Protein AF-0000000068162345 (afdb_homodimer)

Foldseek 3Di:
DCPCPDDPDPPDPDDPPDDPDDDPDDDDDDPDPPPPPPPPPPVPPPPPPPDPDVQQAFFPQVVVVQFPDWQLNLADPPDDQDAAEQQAQPVVVLLVCLVSVHQKHWYAHPVVRDTQFIDGNLLSLLVVCVVQHCVLLLDLDFQVVSCVVVVVNRNDGNNNSSVPCVSVLTDQAEDETPGGNVVVLVCCQPPLSYAWYFYAYPSRHTSHIGGLLSVLVVCLVCVVSRGRLQQAFQLPQPPWQDDFAEDEQQQAQLVVSVVCVVVVHQKHFYAYPVQATDAMDGSSLQSLCRDPSSRRSSSRGGNNSSLVVSLVSDPPLPADNHAAEDERNDGLNVQSCVCNVGVHFKHFYADPRRHGRTMDGSSSSSVSSPDD/DDPCVPPPDDPPPDDPPDDPDDDDDDDDDPPDPPPPPPPPPPVPPPPPPPDPDVQQAFFPQVVVVQFPDWQLNLADPPDDQDAAEQQAQPVVVLVVCLVSVHQKHWYAHPVVRDTQFIDGNLLSLLVVCVVQHCVLLLDLDFPVVSCVVPVVSRNDGNNNSSVDCRSVLTDQAEDETPGGNVVVLVCCQPPLSYAKYFYAYPSRHTSHIGGLLSVLVVCLVCVVSRGRLQQAFQLPQPPWQDDFAEDEQQQFQLVVSVVCVVVVHQKHFYAYPVQATDAMDGSSLQNLQNPVSSRRSSSGGGNNSSLVVSLVRDPPQPADNHAAEDERNDGLNVQSCVCNVGVHFKHFYADPRRHGRTMDGSSSSSVSSPDD

pLDDT: mean 76.28, std 24.81, range [17.0, 98.06]

Structure (mmCIF, N/CA/C/O backbone):
data_AF-0000000068162345-model_v1
#
loop_
_entity.id
_entity.type
_entity.pdbx_description
1 polymer 'CBS domain containing protein'
#
loop_
_atom_site.group_PDB
_atom_site.id
_atom_site.type_symbol
_atom_site.label_atom_id
_atom_site.label_alt_id
_atom_site.label_comp_id
_atom_site.label_asym_id
_atom_site.label_entity_id
_atom_site.label_seq_id
_atom_site.pdbx_PDB_ins_code
_atom_site.Cartn_x
_atom_site.Cartn_y
_atom_site.Cartn_z
_atom_site.occupancy
_atom_site.B_iso_or_equiv
_atom_site.auth_seq_id
_atom_site.auth_comp_id
_atom_site.auth_asym_id
_atom_site.auth_atom_id
_atom_site.pdbx_PDB_model_num
ATOM 1 N N . MET A 1 1 ? -75.312 44.031 21 1 22.56 1 MET A N 1
ATOM 2 C CA . MET A 1 1 ? -74.188 44.375 20.109 1 22.56 1 MET A CA 1
ATOM 3 C C . MET A 1 1 ? -73.375 43.125 19.75 1 22.56 1 MET A C 1
ATOM 5 O O . MET A 1 1 ? -73.125 42.281 20.594 1 22.56 1 MET A O 1
ATOM 9 N N . SER A 1 2 ? -73.125 42.844 18.297 1 24.16 2 SER A N 1
ATOM 10 C CA . SER A 1 2 ? -73.062 41.812 17.25 1 24.16 2 SER A CA 1
ATOM 11 C C . SER A 1 2 ? -71.688 41.188 17.156 1 24.16 2 SER A C 1
ATOM 13 O O . SER A 1 2 ? -70.75 41.812 16.656 1 24.16 2 SER A O 1
ATOM 15 N N . HIS A 1 3 ? -71.188 40.562 18.172 1 25.38 3 HIS A N 1
ATOM 16 C CA . HIS A 1 3 ? -69.812 40.219 18.453 1 25.38 3 HIS A CA 1
ATOM 17 C C . HIS A 1 3 ? -69.312 39.219 17.422 1 25.38 3 HIS A C 1
ATOM 19 O O . HIS A 1 3 ? -69.875 38.125 17.266 1 25.38 3 HIS A O 1
ATOM 25 N N . ALA A 1 4 ? -68.625 39.75 16.375 1 23.67 4 ALA A N 1
ATOM 26 C CA . ALA A 1 4 ? -68.188 39.438 15.031 1 23.67 4 ALA A CA 1
ATOM 27 C C . ALA A 1 4 ? -67.062 38.344 15.055 1 23.67 4 ALA A C 1
ATOM 29 O O . ALA A 1 4 ? -65.938 38.625 15.422 1 23.67 4 ALA A O 1
ATOM 30 N N . GLY A 1 5 ? -67.312 37.125 15.5 1 22.22 5 GLY A N 1
ATOM 31 C CA . GLY A 1 5 ? -66.438 36 15.766 1 22.22 5 GLY A CA 1
ATOM 32 C C . GLY A 1 5 ? -65.688 35.5 14.539 1 22.22 5 GLY A C 1
ATOM 33 O O . GLY A 1 5 ? -66.312 34.906 13.648 1 22.22 5 GLY A O 1
ATOM 34 N N . GLN A 1 6 ? -64.812 36.375 13.977 1 19.84 6 GLN A N 1
ATOM 35 C CA . GLN A 1 6 ? -64.188 36.281 12.641 1 19.84 6 GLN A CA 1
ATOM 36 C C . GLN A 1 6 ? -63.406 35 12.484 1 19.84 6 GLN A C 1
ATOM 38 O O . GLN A 1 6 ? -62.469 34.719 13.266 1 19.84 6 GLN A O 1
ATOM 43 N N . LYS A 1 7 ? -63.938 33.906 11.789 1 23.27 7 LYS A N 1
ATOM 44 C CA . LYS A 1 7 ? -63.625 32.594 11.297 1 23.27 7 LYS A CA 1
ATOM 45 C C . LYS A 1 7 ? -62.344 32.562 10.477 1 23.27 7 LYS A C 1
ATOM 47 O O . LYS A 1 7 ? -62.281 33.188 9.406 1 23.27 7 LYS A O 1
ATOM 52 N N . ARG A 1 8 ? -61.062 32.562 11.023 1 17.66 8 ARG A N 1
ATOM 53 C CA . ARG A 1 8 ? -59.75 32.688 10.383 1 17.66 8 ARG A CA 1
ATOM 54 C C . ARG A 1 8 ? -59.531 31.531 9.398 1 17.66 8 ARG A C 1
ATOM 56 O O . ARG A 1 8 ? -59.5 30.359 9.789 1 17.66 8 ARG A O 1
ATOM 63 N N . LYS A 1 9 ? -59.969 31.656 8.102 1 21.16 9 LYS A N 1
ATOM 64 C CA . LYS A 1 9 ? -59.969 30.828 6.898 1 21.16 9 LYS A CA 1
ATOM 65 C C . LYS A 1 9 ? -58.594 30.297 6.578 1 21.16 9 LYS A C 1
ATOM 67 O O . LYS A 1 9 ? -57.594 31.047 6.641 1 21.16 9 LYS A O 1
ATOM 72 N N . ASN A 1 10 ? -58.344 28.984 6.645 1 19.94 10 ASN A N 1
ATOM 73 C CA . ASN A 1 10 ? -57.312 27.984 6.398 1 19.94 10 ASN A CA 1
ATOM 74 C C . ASN A 1 10 ? -56.75 28.109 4.984 1 19.94 10 ASN A C 1
ATOM 76 O O . ASN A 1 10 ? -57.469 27.891 4.004 1 19.94 10 ASN A O 1
ATOM 80 N N . ALA A 1 11 ? -55.906 29.141 4.613 1 20.86 11 ALA A N 1
ATOM 81 C CA . ALA A 1 11 ? -55.406 29.516 3.293 1 20.86 11 ALA A CA 1
ATOM 82 C C . ALA A 1 11 ? -54.75 28.344 2.588 1 20.86 11 ALA A C 1
ATOM 84 O O . ALA A 1 11 ? -53.906 27.656 3.168 1 20.86 11 ALA A O 1
ATOM 85 N N . GLU A 1 12 ? -55.375 27.734 1.539 1 21.22 12 GLU A N 1
ATOM 86 C CA . GLU A 1 12 ? -55.219 26.641 0.593 1 21.22 12 GLU A CA 1
ATOM 87 C C . GLU A 1 12 ? -53.938 26.766 -0.203 1 21.22 12 GLU A C 1
ATOM 89 O O . GLU A 1 12 ? -53.719 27.766 -0.891 1 21.22 12 GLU A O 1
ATOM 94 N N . PRO A 1 13 ? -52.688 26.375 0.334 1 19.42 13 PRO A N 1
ATOM 95 C CA . PRO A 1 13 ? -51.438 26.672 -0.334 1 19.42 13 PRO A CA 1
ATOM 96 C C . PRO A 1 13 ? -51.406 26.172 -1.777 1 19.42 13 PRO A C 1
ATOM 98 O O . PRO A 1 13 ? -51.594 24.984 -2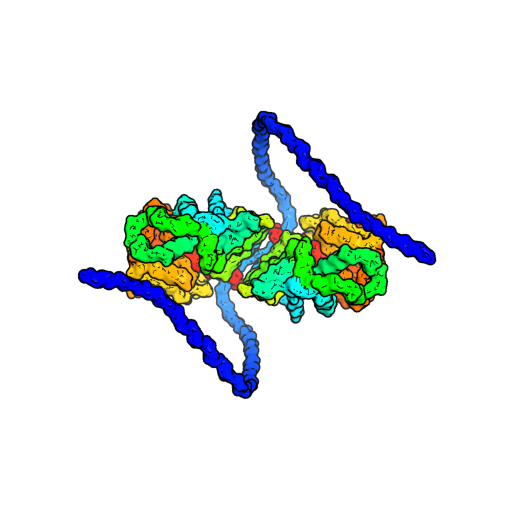.029 1 19.42 13 PRO A O 1
ATOM 101 N N . THR A 1 14 ? -51.906 26.922 -2.797 1 18.53 14 THR A N 1
ATOM 102 C CA . THR A 1 14 ? -52.188 26.797 -4.223 1 18.53 14 THR A CA 1
ATOM 103 C C . THR A 1 14 ? -51 26.188 -4.953 1 18.53 14 THR A C 1
ATOM 105 O O . THR A 1 14 ? -51.125 25.156 -5.598 1 18.53 14 THR A O 1
ATOM 108 N N . GLU A 1 15 ? -50.344 26.938 -5.945 1 18.84 15 GLU A N 1
ATOM 109 C CA . GLU A 1 15 ? -50.219 26.844 -7.398 1 18.84 15 GLU A CA 1
ATOM 110 C C . GLU A 1 15 ? -48.875 26.266 -7.824 1 18.84 15 GLU A C 1
ATOM 112 O O . GLU A 1 15 ? -48.562 26.234 -9.016 1 18.84 15 GLU A O 1
ATOM 117 N N . VAL A 1 16 ? -48 25.703 -7.012 1 17.48 16 VAL A N 1
ATOM 118 C CA . VAL A 1 16 ? -46.625 25.766 -7.445 1 17.48 16 VAL A CA 1
ATOM 119 C C . VAL A 1 16 ? -46.406 24.859 -8.664 1 17.48 16 VAL A C 1
ATOM 121 O O . VAL A 1 16 ? -46.125 23.672 -8.516 1 17.48 16 VAL A O 1
ATOM 124 N N . LYS A 1 17 ? -47.469 24.531 -9.492 1 20.08 17 LYS A N 1
ATOM 125 C CA . LYS A 1 17 ? -47.375 23.5 -10.516 1 20.08 17 LYS A CA 1
ATOM 126 C C . LYS A 1 17 ? -46.312 23.859 -11.555 1 20.08 17 LYS A C 1
ATOM 128 O O . LYS A 1 17 ? -46.125 23.156 -12.555 1 20.08 17 LYS A O 1
ATOM 133 N N . LYS A 1 18 ? -45.969 25.172 -11.688 1 18.45 18 LYS A N 1
ATOM 134 C CA . LYS A 1 18 ? -45.844 25.609 -13.078 1 18.45 18 LYS A CA 1
ATOM 135 C C . LYS A 1 18 ? -44.781 24.812 -13.82 1 18.45 18 LYS A C 1
ATOM 137 O O . LYS A 1 18 ? -45 24.375 -14.945 1 18.45 18 LYS A O 1
ATOM 142 N N . ALA A 1 19 ? -43.469 25.203 -13.672 1 18.19 19 ALA A N 1
ATOM 143 C CA . ALA A 1 19 ? -42.625 25.594 -14.812 1 18.19 19 ALA A CA 1
ATOM 144 C C . ALA A 1 19 ? -41.969 24.391 -15.445 1 18.19 19 ALA A C 1
ATOM 146 O O . ALA A 1 19 ? -40.875 24 -15.039 1 18.19 19 ALA A O 1
ATOM 147 N N . VAL A 1 20 ? -42.5 23.219 -15.336 1 19.23 20 VAL A N 1
ATOM 148 C CA . VAL A 1 20 ? -41.656 22.078 -15.664 1 19.23 20 VAL A CA 1
ATOM 149 C C . VAL A 1 20 ? -41.281 22.094 -17.141 1 19.23 20 VAL A C 1
ATOM 151 O O . VAL A 1 20 ? -40.5 21.297 -17.609 1 19.23 20 VAL A O 1
ATOM 154 N N . GLU A 1 21 ? -42.094 22.875 -17.984 1 17.92 21 GLU A N 1
ATOM 155 C CA . GLU A 1 21 ? -42.375 22.312 -19.297 1 17.92 21 GLU A CA 1
ATOM 156 C C . GLU A 1 21 ? -41.125 22.344 -20.188 1 17.92 21 GLU A C 1
ATOM 158 O O . GLU A 1 21 ? -40.938 21.469 -21.031 1 17.92 21 GLU A O 1
ATOM 163 N N . ALA A 1 22 ? -40.469 23.5 -20.281 1 18.28 22 ALA A N 1
ATOM 164 C CA . ALA A 1 22 ? -40.25 23.938 -21.641 1 18.28 22 ALA A CA 1
ATOM 165 C C . ALA A 1 22 ? -39.156 23.109 -22.312 1 18.28 22 ALA A C 1
ATOM 167 O O . ALA A 1 22 ? -39.094 23.031 -23.547 1 18.28 22 ALA A O 1
ATOM 168 N N . GLY A 1 23 ? -38.031 22.734 -21.719 1 17.52 23 GLY A N 1
ATOM 169 C CA . GLY A 1 23 ? -36.812 22.922 -22.484 1 17.52 23 GLY A CA 1
ATOM 170 C C . GLY A 1 23 ? -36.625 21.844 -23.547 1 17.52 23 GLY A C 1
ATOM 171 O O . GLY A 1 23 ? -35.844 20.922 -23.359 1 17.52 23 GLY A O 1
ATOM 172 N N . ALA A 1 24 ? -37.719 21.344 -24.188 1 18.62 24 ALA A N 1
ATOM 173 C CA . ALA A 1 24 ? -37.594 20.156 -25.031 1 18.62 24 ALA A CA 1
ATOM 174 C C . ALA A 1 24 ? -36.656 20.422 -26.219 1 18.62 24 ALA A C 1
ATOM 176 O O . ALA A 1 24 ? -36.25 19.484 -26.906 1 18.62 24 ALA A O 1
ATOM 177 N N . ALA A 1 25 ? -36.656 21.594 -26.781 1 18.44 25 ALA A N 1
ATOM 178 C CA . ALA A 1 25 ? -36.688 21.719 -28.234 1 18.44 25 ALA A CA 1
ATOM 179 C C . ALA A 1 25 ? -35.375 21.234 -28.844 1 18.44 25 ALA A C 1
ATOM 181 O O . ALA A 1 25 ? -35.375 20.703 -29.969 1 18.44 25 ALA A O 1
ATOM 182 N N . ALA A 1 26 ? -34.25 21.875 -28.625 1 18.05 26 ALA A N 1
ATOM 183 C CA . ALA A 1 26 ? -33.375 22.25 -29.75 1 18.05 26 ALA A CA 1
ATOM 184 C C . ALA A 1 26 ? -32.719 21 -30.359 1 18.05 26 ALA A C 1
ATOM 186 O O . ALA A 1 26 ? -31.938 20.312 -29.703 1 18.05 26 ALA A O 1
ATOM 187 N N . LYS A 1 27 ? -33.312 20.422 -31.469 1 19.81 27 LYS A N 1
ATOM 188 C CA . LYS A 1 27 ? -33.156 19.219 -32.312 1 19.81 27 LYS A CA 1
ATOM 189 C C . LYS A 1 27 ? -31.75 19.141 -32.875 1 19.81 27 LYS A C 1
ATOM 191 O O . LYS A 1 27 ? -31.062 18.125 -32.75 1 19.81 27 LYS A O 1
ATOM 196 N N . ASN A 1 28 ? -31.531 19.625 -34.188 1 18.94 28 ASN A N 1
ATOM 197 C CA . ASN A 1 28 ? -31.141 18.859 -35.375 1 18.94 28 ASN A CA 1
ATOM 198 C C . ASN A 1 28 ? -29.656 19.016 -35.656 1 18.94 28 ASN A C 1
ATOM 200 O O . ASN A 1 28 ? -29.094 18.281 -36.469 1 18.94 28 ASN A O 1
ATOM 204 N N . ARG A 1 29 ? -29.078 20.312 -35.719 1 19.73 29 ARG A N 1
ATOM 205 C CA . ARG A 1 29 ? -28.266 20.609 -36.906 1 19.73 29 ARG A CA 1
ATOM 206 C C . ARG A 1 29 ? -27.047 19.703 -36.969 1 19.73 29 ARG A C 1
ATOM 208 O O . ARG A 1 29 ? -26.578 19.188 -35.938 1 19.73 29 ARG A O 1
ATOM 215 N N . LYS A 1 30 ? -26.484 19.562 -38.281 1 21.53 30 LYS A N 1
ATOM 216 C CA . LYS A 1 30 ? -25.562 18.812 -39.125 1 21.53 30 LYS A CA 1
ATOM 217 C C . LYS A 1 30 ? -24.125 18.969 -38.656 1 21.53 30 LYS A C 1
ATOM 219 O O . LYS A 1 30 ? -23.188 18.562 -39.375 1 21.53 30 LYS A O 1
ATOM 224 N N . THR A 1 31 ? -23.766 19.312 -37.375 1 21.64 31 THR A N 1
ATOM 225 C CA . THR A 1 31 ? -22.453 19.953 -37.375 1 21.64 31 THR A CA 1
ATOM 226 C C . THR A 1 31 ? -21.406 19.062 -38.062 1 21.64 31 THR A C 1
ATOM 228 O O . THR A 1 31 ? -21.375 17.859 -37.812 1 21.64 31 THR A O 1
ATOM 231 N N . GLU A 1 32 ? -20.953 19.516 -39.25 1 22.61 32 GLU A N 1
ATOM 232 C CA . GLU A 1 32 ? -19.828 19.141 -40.125 1 22.61 32 GLU A CA 1
ATOM 233 C C . GLU A 1 32 ? -18.609 18.734 -39.312 1 22.61 32 GLU A C 1
ATOM 235 O O . GLU A 1 32 ? -18.234 19.438 -38.344 1 22.61 32 GLU A O 1
ATOM 240 N N . GLY A 1 33 ? -18.375 17.516 -39.281 1 21.73 33 GLY A N 1
ATOM 241 C CA . GLY A 1 33 ? -17.453 16.688 -38.5 1 21.73 33 GLY A CA 1
ATOM 242 C C . GLY A 1 33 ? -16 17.125 -38.656 1 21.73 33 GLY A C 1
ATOM 243 O O . GLY A 1 33 ? -15.336 16.75 -39.625 1 21.73 33 GLY A O 1
ATOM 244 N N . GLU A 1 34 ? -15.82 18.547 -38.594 1 22.59 34 GLU A N 1
ATOM 245 C CA . GLU A 1 34 ? -14.453 18.922 -38.938 1 22.59 34 GLU A CA 1
ATOM 246 C C . GLU A 1 34 ? -13.438 18.016 -38.25 1 22.59 34 GLU A C 1
ATOM 248 O O . GLU A 1 34 ? -13.602 17.641 -37.094 1 22.59 34 GLU A O 1
ATOM 253 N N . GLU A 1 35 ? -12.797 17.359 -39.125 1 22.66 35 GLU A N 1
ATOM 254 C CA . GLU A 1 35 ? -11.727 16.391 -38.906 1 22.66 35 GLU A CA 1
ATOM 255 C C . GLU A 1 35 ? -10.672 16.953 -37.938 1 22.66 35 GLU A C 1
ATOM 257 O O . GLU A 1 35 ? -10.07 18 -38.219 1 22.66 35 GLU A O 1
ATOM 262 N N . GLU A 1 36 ? -11.047 17.125 -36.781 1 22.27 36 GLU A N 1
ATOM 263 C CA . GLU A 1 36 ? -10.016 17.797 -36 1 22.27 36 GLU A CA 1
ATOM 264 C C . GLU A 1 36 ? -8.641 17.188 -36.25 1 22.27 36 GLU A C 1
ATOM 266 O O . GLU A 1 36 ? -8.5 15.961 -36.281 1 22.27 36 GLU A O 1
ATOM 271 N N . PRO A 1 37 ? -7.852 17.953 -36.906 1 22.45 37 PRO A N 1
ATOM 272 C CA . PRO A 1 37 ? -6.508 17.484 -37.25 1 22.45 37 PRO A CA 1
ATOM 273 C C . PRO A 1 37 ? -5.801 16.797 -36.062 1 22.45 37 PRO A C 1
ATOM 275 O O . PRO A 1 37 ? -5.98 17.219 -34.938 1 22.45 37 PRO A O 1
ATOM 278 N N . VAL A 1 38 ? -5.789 15.555 -36.25 1 22.72 38 VAL A N 1
ATOM 279 C CA . VAL A 1 38 ? -5.066 14.695 -35.344 1 22.72 38 VAL A CA 1
ATOM 280 C C . VAL A 1 38 ? -3.67 15.258 -35.094 1 22.72 38 VAL A C 1
ATOM 282 O O . VAL A 1 38 ? -2.857 15.352 -36 1 22.72 38 VAL A O 1
ATOM 285 N N . VAL A 1 39 ? -3.676 16.406 -34.406 1 19.62 39 VAL A N 1
ATOM 286 C CA . VAL A 1 39 ? -2.344 16.938 -34.125 1 19.62 39 VAL A CA 1
ATOM 287 C C . VAL A 1 39 ? -1.446 15.828 -33.594 1 19.62 39 VAL A C 1
ATOM 289 O O . VAL A 1 39 ? -1.8 15.156 -32.625 1 19.62 39 VAL A O 1
ATOM 292 N N . HIS A 1 40 ? -0.859 15.195 -34.531 1 21.19 40 HIS A N 1
ATOM 293 C CA . HIS A 1 40 ? 0.207 14.25 -34.219 1 21.19 40 HIS A CA 1
ATOM 294 C C . HIS A 1 40 ? 1.188 14.844 -33.188 1 21.19 40 HIS A C 1
ATOM 296 O O . HIS A 1 40 ? 1.841 15.852 -33.469 1 21.19 40 HIS A O 1
ATOM 302 N N . LEU A 1 41 ? 0.678 14.859 -32.062 1 18.56 41 LEU A N 1
ATOM 303 C CA . LEU A 1 41 ? 1.652 15.367 -31.109 1 18.56 41 LEU A CA 1
ATOM 304 C C . LEU A 1 41 ? 2.982 14.633 -31.25 1 18.56 41 LEU A C 1
ATOM 306 O O . LEU A 1 41 ? 3.045 13.414 -31.062 1 18.56 41 LEU A O 1
ATOM 310 N N . LYS A 1 42 ? 3.682 14.984 -32.281 1 22.8 42 LYS A N 1
ATOM 311 C CA . LYS A 1 42 ? 5.086 14.594 -32.375 1 22.8 42 LYS A CA 1
ATOM 312 C C . LYS A 1 42 ? 5.777 14.789 -31.016 1 22.8 42 LYS A C 1
ATOM 314 O O . LYS A 1 42 ? 5.891 15.914 -30.516 1 22.8 42 LYS A O 1
ATOM 319 N N . GLY A 1 43 ? 5.371 13.938 -30.219 1 21 43 GLY A N 1
ATOM 320 C CA . GLY A 1 43 ? 6.086 13.906 -28.953 1 21 43 GLY A CA 1
ATOM 321 C C . GLY A 1 43 ? 7.594 13.961 -29.109 1 21 43 GLY A C 1
ATOM 322 O O . GLY A 1 43 ? 8.188 13.062 -29.703 1 21 43 GLY A O 1
ATOM 323 N N . VAL A 1 44 ? 7.996 15.094 -29.625 1 21.05 44 VAL A N 1
ATOM 324 C CA . VAL A 1 44 ? 9.445 15.258 -29.641 1 21.05 44 VAL A CA 1
ATOM 325 C C . VAL A 1 44 ? 10.023 14.859 -28.281 1 21.05 44 VAL A C 1
ATOM 327 O O . VAL A 1 44 ? 9.625 15.398 -27.25 1 21.05 44 VAL A O 1
ATOM 330 N N . VAL A 1 45 ? 10.305 13.656 -28.203 1 23.2 45 VAL A N 1
ATOM 331 C CA . VAL A 1 45 ? 11.164 13.156 -27.141 1 23.2 45 VAL A CA 1
ATOM 332 C C . VAL A 1 45 ? 12.422 14.016 -27.047 1 23.2 45 VAL A C 1
ATOM 334 O O . VAL A 1 45 ? 13.281 13.969 -27.938 1 23.2 45 VAL A O 1
ATOM 337 N N . GLY A 1 46 ? 12.188 15.32 -26.891 1 22.33 46 GLY A N 1
ATOM 338 C CA . GLY A 1 46 ? 13.43 16.047 -26.688 1 22.33 46 GLY A CA 1
ATOM 339 C C . GLY A 1 46 ? 14.312 15.43 -25.625 1 22.33 46 GLY A C 1
ATOM 340 O O . GLY A 1 46 ? 13.852 15.133 -24.516 1 22.33 46 GLY A O 1
ATOM 341 N N . THR A 1 47 ? 15.188 14.602 -26.031 1 25.8 47 THR A N 1
ATOM 342 C CA . THR A 1 47 ? 16.422 14.188 -25.359 1 25.8 47 THR A CA 1
ATOM 343 C C . THR A 1 47 ? 17.125 15.383 -24.734 1 25.8 47 THR A C 1
ATOM 345 O O . THR A 1 47 ? 17.969 16.016 -25.375 1 25.8 47 THR A O 1
ATOM 348 N N . GLY A 1 48 ? 16.375 16.375 -24.344 1 23.73 48 GLY A N 1
ATOM 349 C CA . GLY A 1 48 ? 17.219 17.391 -23.734 1 23.73 48 GLY A CA 1
ATOM 350 C C . GLY A 1 48 ? 18.156 16.812 -22.688 1 23.73 48 GLY A C 1
ATOM 351 O O . GLY A 1 48 ? 17.719 16.219 -21.703 1 23.73 48 GLY A O 1
ATOM 352 N N . LEU A 1 49 ? 19.312 16.406 -23.094 1 25.48 49 LEU A N 1
ATOM 353 C CA . LEU A 1 49 ? 20.516 16.281 -22.266 1 25.48 49 LEU A CA 1
ATOM 354 C C . LEU A 1 49 ? 20.578 17.406 -21.234 1 25.48 49 LEU A C 1
ATOM 356 O O . LEU A 1 49 ? 20.859 18.562 -21.594 1 25.48 49 LEU A O 1
ATOM 360 N N . ALA A 1 50 ? 19.656 17.5 -20.391 1 25.28 50 ALA A N 1
ATOM 361 C CA . ALA A 1 50 ? 19.828 18.5 -19.344 1 25.28 50 ALA A CA 1
ATOM 362 C C . ALA A 1 50 ? 21.281 18.641 -18.938 1 25.28 50 ALA A C 1
ATOM 364 O O . ALA A 1 50 ? 22.031 17.641 -18.922 1 25.28 50 ALA A O 1
ATOM 365 N N . THR A 1 51 ? 21.844 19.641 -19.109 1 28.31 51 THR A N 1
ATOM 366 C CA . THR A 1 51 ? 23.141 20 -18.547 1 28.31 51 THR A CA 1
ATOM 367 C C . THR A 1 51 ? 23.328 19.375 -17.172 1 28.31 51 THR A C 1
ATOM 369 O O . THR A 1 51 ? 22.375 19.281 -16.391 1 28.31 51 THR A O 1
ATOM 372 N N . ALA A 1 52 ? 24.203 18.422 -17 1 31.28 52 ALA A N 1
ATOM 373 C CA . ALA A 1 52 ? 24.703 17.75 -15.797 1 31.28 52 ALA A CA 1
ATOM 374 C C . ALA A 1 52 ? 24.625 18.656 -14.578 1 31.28 52 ALA A C 1
ATOM 376 O O . ALA A 1 52 ? 25.594 19.359 -14.258 1 31.28 52 ALA A O 1
ATOM 377 N N . GLY A 1 53 ? 23.562 19.391 -14.414 1 34.28 53 GLY A N 1
ATOM 378 C CA . GLY A 1 53 ? 23.594 20.141 -13.18 1 34.28 53 GLY A CA 1
ATOM 379 C C . GLY A 1 53 ? 23.734 19.266 -11.945 1 34.28 53 GLY A C 1
ATOM 380 O O . GLY A 1 53 ? 23.484 18.062 -12 1 34.28 53 GLY A O 1
ATOM 381 N N . HIS A 1 54 ? 24.484 19.547 -10.938 1 43.69 54 HIS A N 1
ATOM 382 C CA . HIS A 1 54 ? 24.891 18.875 -9.711 1 43.69 54 HIS A CA 1
ATOM 383 C C . HIS A 1 54 ? 23.688 18.281 -8.992 1 43.69 54 HIS A C 1
ATOM 385 O O . HIS A 1 54 ? 23.031 18.953 -8.188 1 43.69 54 HIS A O 1
ATOM 391 N N . HIS A 1 55 ? 22.938 17.484 -9.734 1 53.91 55 HIS A N 1
ATOM 392 C CA . HIS A 1 55 ? 21.797 16.891 -9.031 1 53.91 55 HIS A CA 1
ATOM 393 C C . HIS A 1 55 ? 22.266 15.945 -7.926 1 53.91 55 HIS A C 1
ATOM 395 O O . HIS A 1 55 ? 23.109 15.078 -8.164 1 53.91 55 HIS A O 1
ATOM 401 N N . HIS A 1 56 ? 22.062 16.422 -6.84 1 61.81 56 HIS A N 1
ATOM 402 C CA . HIS A 1 56 ? 22.375 15.641 -5.656 1 61.81 56 HIS A CA 1
ATOM 403 C C . HIS A 1 56 ? 21.5 14.391 -5.578 1 61.81 56 HIS A C 1
ATOM 405 O O . HIS A 1 56 ? 20.266 14.484 -5.641 1 61.81 56 HIS A O 1
ATOM 411 N N . ARG A 1 57 ? 22.094 13.289 -5.797 1 63.81 57 ARG A N 1
ATOM 412 C CA . ARG A 1 57 ? 21.359 12.023 -5.801 1 63.81 57 ARG A CA 1
ATOM 413 C C . ARG A 1 57 ? 21.234 11.453 -4.391 1 63.81 57 ARG A C 1
ATOM 415 O O . ARG A 1 57 ? 22.156 11.602 -3.576 1 63.81 57 ARG A O 1
ATOM 422 N N . THR A 1 58 ? 19.984 11.039 -4.129 1 73.19 58 THR A N 1
ATOM 423 C CA . THR A 1 58 ? 19.812 10.289 -2.893 1 73.19 58 THR A CA 1
ATOM 424 C C . THR A 1 58 ? 20.672 9.023 -2.908 1 73.19 58 THR A C 1
ATOM 426 O O . THR A 1 58 ? 20.766 8.344 -3.934 1 73.19 58 THR A O 1
ATOM 429 N N . SER A 1 59 ? 21.281 8.844 -1.81 1 79.44 59 SER A N 1
ATOM 430 C CA . SER A 1 59 ? 22.141 7.672 -1.741 1 79.44 59 SER A CA 1
ATOM 431 C C . SER A 1 59 ? 21.328 6.383 -1.722 1 79.44 59 SER A C 1
ATOM 433 O O . SER A 1 59 ? 20.25 6.336 -1.132 1 79.44 59 SER A O 1
ATOM 435 N N . ALA A 1 60 ? 21.797 5.434 -2.381 1 86.31 60 ALA A N 1
ATOM 436 C CA . ALA A 1 60 ? 21.203 4.105 -2.357 1 86.31 60 ALA A CA 1
ATOM 437 C C . ALA A 1 60 ? 21.125 3.564 -0.934 1 86.31 60 ALA A C 1
ATOM 439 O O . ALA A 1 60 ? 20.188 2.836 -0.591 1 86.31 60 ALA A O 1
ATOM 440 N N . GLU A 1 61 ? 21.984 4.078 -0.129 1 88 61 GLU A N 1
ATOM 441 C CA . GLU A 1 61 ? 22.031 3.613 1.254 1 88 61 GLU A CA 1
ATOM 442 C C . GLU A 1 61 ? 20.828 4.133 2.051 1 88 61 GLU A C 1
ATOM 444 O O . GLU A 1 61 ? 20.297 3.43 2.912 1 88 61 GLU A O 1
ATOM 449 N N . PHE A 1 62 ? 20.5 5.328 1.764 1 91.94 62 PHE A N 1
ATOM 450 C CA . PHE A 1 62 ? 19.328 5.863 2.457 1 91.94 62 PHE A CA 1
ATOM 451 C C . PHE A 1 62 ? 18.062 5.113 2.055 1 91.94 62 PHE A C 1
ATOM 453 O O . PHE A 1 62 ? 17.25 4.773 2.906 1 91.94 62 PHE A O 1
ATOM 460 N N . LEU A 1 63 ? 17.953 4.855 0.803 1 90.06 63 LEU A N 1
ATOM 461 C CA . LEU A 1 63 ? 16.797 4.117 0.318 1 90.06 63 LEU A CA 1
ATOM 462 C C . LEU A 1 63 ? 16.75 2.711 0.9 1 90.06 63 LEU A C 1
ATOM 464 O O . LEU A 1 63 ? 15.688 2.207 1.26 1 90.06 63 LEU A O 1
ATOM 468 N N . ALA A 1 64 ? 17.906 2.104 1.032 1 90.31 64 ALA A N 1
ATOM 469 C CA . ALA A 1 64 ? 18 0.789 1.664 1 90.31 64 ALA A CA 1
ATOM 470 C C . ALA A 1 64 ? 17.516 0.847 3.113 1 90.31 64 ALA A C 1
ATOM 472 O O . ALA A 1 64 ? 16.844 -0.062 3.586 1 90.31 64 ALA A O 1
ATOM 473 N N . ALA A 1 65 ? 17.859 1.931 3.768 1 90.94 65 ALA A N 1
ATOM 474 C CA . ALA A 1 65 ? 17.406 2.1 5.152 1 90.94 65 ALA A CA 1
ATOM 475 C C . ALA A 1 65 ? 15.891 2.174 5.234 1 90.94 65 ALA A C 1
ATOM 477 O O . ALA A 1 65 ? 15.281 1.598 6.141 1 90.94 65 ALA A O 1
ATOM 478 N N . LEU A 1 66 ? 15.281 2.854 4.305 1 92.56 66 LEU A N 1
ATOM 479 C CA . LEU A 1 66 ? 13.828 2.947 4.258 1 92.56 66 LEU A CA 1
ATOM 480 C C . LEU A 1 66 ? 13.203 1.578 4.012 1 92.56 66 LEU A C 1
ATOM 482 O O . LEU A 1 66 ? 12.164 1.251 4.598 1 92.56 66 LEU A O 1
ATOM 486 N N . VAL A 1 67 ? 13.812 0.791 3.178 1 91.62 67 VAL A N 1
ATOM 487 C CA . VAL A 1 67 ? 13.273 -0.508 2.785 1 91.62 67 VAL A CA 1
ATOM 488 C C . VAL A 1 67 ? 13.422 -1.499 3.938 1 91.62 67 VAL A C 1
ATOM 490 O O . VAL A 1 67 ? 12.523 -2.295 4.203 1 91.62 67 VAL A O 1
ATOM 493 N N . TYR A 1 68 ? 14.508 -1.396 4.699 1 91.19 68 TYR A N 1
ATOM 494 C CA . TYR A 1 68 ? 14.797 -2.389 5.727 1 91.19 68 TYR A CA 1
ATOM 495 C C . TYR A 1 68 ? 14.133 -2.016 7.047 1 91.19 68 TYR A C 1
ATOM 497 O O . TYR A 1 68 ? 14.023 -2.85 7.949 1 91.19 68 TYR A O 1
ATOM 505 N N . THR A 1 69 ? 13.734 -0.76 7.191 1 92.88 69 THR A N 1
ATOM 506 C CA . THR A 1 69 ? 12.977 -0.373 8.375 1 92.88 69 THR A CA 1
ATOM 507 C C . THR A 1 69 ? 11.508 -0.751 8.227 1 92.88 69 THR A C 1
ATOM 509 O O . THR A 1 69 ? 10.859 -0.384 7.242 1 92.88 69 THR A O 1
ATOM 512 N N . ARG A 1 70 ? 11.062 -1.5 9.203 1 91.69 70 ARG A N 1
ATOM 513 C CA . ARG A 1 70 ? 9.648 -1.865 9.164 1 91.69 70 ARG A CA 1
ATOM 514 C C . ARG A 1 70 ? 8.773 -0.708 9.633 1 91.69 70 ARG A C 1
ATOM 516 O O . ARG A 1 70 ? 9.164 0.068 10.5 1 91.69 70 ARG A O 1
ATOM 523 N N . ALA A 1 71 ? 7.574 -0.655 9.023 1 91.38 71 ALA A N 1
ATOM 524 C CA . ALA A 1 71 ? 6.66 0.454 9.281 1 91.38 71 ALA A CA 1
ATOM 525 C C . ALA A 1 71 ? 6.348 0.568 10.773 1 91.38 71 ALA A C 1
ATOM 527 O O . ALA A 1 71 ? 6.281 1.673 11.32 1 91.38 71 ALA A O 1
ATOM 528 N N . GLU A 1 72 ? 6.25 -0.563 11.461 1 89.38 72 GLU A N 1
ATOM 529 C CA . GLU A 1 72 ? 5.824 -0.546 12.859 1 89.38 72 GLU A CA 1
ATOM 530 C C . GLU A 1 72 ? 6.977 -0.144 13.781 1 89.38 72 GLU A C 1
ATOM 532 O O . GLU A 1 72 ? 6.77 0.086 14.977 1 89.38 72 GLU A O 1
ATOM 537 N N . GLN A 1 73 ? 8.117 -0.074 13.266 1 88.94 73 GLN A N 1
ATOM 538 C CA . GLN A 1 73 ? 9.289 0.208 14.086 1 88.94 73 GLN A CA 1
ATOM 539 C C . GLN A 1 73 ? 9.406 1.7 14.375 1 88.94 73 GLN A C 1
ATOM 541 O O . GLN A 1 73 ? 10.164 2.105 15.266 1 88.94 73 GLN A O 1
ATOM 546 N N . LEU A 1 74 ? 8.758 2.533 13.531 1 86.12 74 LEU A N 1
ATOM 547 C CA . LEU A 1 74 ? 8.766 3.959 13.844 1 86.12 74 LEU A CA 1
ATOM 548 C C . LEU A 1 74 ? 7.848 4.273 15.016 1 86.12 74 LEU A C 1
ATOM 550 O O . LEU A 1 74 ? 7.445 5.422 15.211 1 86.12 74 LEU A O 1
ATOM 554 N N . ARG A 1 75 ? 7.855 3.477 16.047 1 65.5 75 ARG A N 1
ATOM 555 C CA . ARG A 1 75 ? 6.887 3.529 17.141 1 65.5 75 ARG A CA 1
ATOM 556 C C . ARG A 1 75 ? 6.887 4.898 17.812 1 65.5 75 ARG A C 1
ATOM 558 O O . ARG A 1 75 ? 7.934 5.539 17.922 1 65.5 75 ARG A O 1
ATOM 565 N N . VAL A 1 76 ? 5.609 5.344 17.844 1 58.53 76 VAL A N 1
ATOM 566 C CA . VAL A 1 76 ? 5.34 6.469 18.734 1 58.53 76 VAL A CA 1
ATOM 567 C C . VAL A 1 76 ? 5.555 6.047 20.188 1 58.53 76 VAL A C 1
ATOM 569 O O . VAL A 1 76 ? 5.379 4.875 20.531 1 58.53 76 VAL A O 1
ATOM 572 N N . PRO A 1 77 ? 6.328 6.762 20.953 1 52.12 77 PRO A N 1
ATOM 573 C CA . PRO A 1 77 ? 6.367 6.398 22.375 1 52.12 77 PRO A CA 1
ATOM 574 C C . PRO A 1 77 ? 5.094 5.703 22.844 1 52.12 77 PRO A C 1
ATOM 576 O O . PRO A 1 77 ? 4.098 5.676 22.109 1 52.12 77 PRO A O 1
ATOM 579 N N . GLU A 1 78 ? 4.996 5.469 24.172 1 50.25 78 GLU A N 1
ATOM 580 C CA . GLU A 1 78 ? 4.059 4.758 25.047 1 50.25 78 GLU A CA 1
ATOM 581 C C . GLU A 1 78 ? 2.615 5.047 24.641 1 50.25 78 GLU A C 1
ATOM 583 O O . GLU A 1 78 ? 1.68 4.555 25.281 1 50.25 78 GLU A O 1
ATOM 588 N N . ASN A 1 79 ? 2.344 5.848 23.641 1 52.69 79 ASN A N 1
ATOM 589 C CA . ASN A 1 79 ? 1.049 6.516 23.703 1 52.69 79 ASN A CA 1
ATOM 590 C C . ASN A 1 79 ? -0.056 5.668 23.094 1 52.69 79 ASN A C 1
ATOM 592 O O . ASN A 1 79 ? 0.132 5.078 22.031 1 52.69 79 ASN A O 1
ATOM 596 N N . LYS A 1 80 ? -0.921 5.266 23.922 1 61.31 80 LYS A N 1
ATOM 597 C CA . LYS A 1 80 ? -2.238 4.684 23.672 1 61.31 80 LYS A CA 1
ATOM 598 C C . LYS A 1 80 ? -2.975 5.434 22.562 1 61.31 80 LYS A C 1
ATOM 600 O O . LYS A 1 80 ? -3.059 6.66 22.594 1 61.31 80 LYS A O 1
ATOM 605 N N . VAL A 1 81 ? -3.031 4.801 21.422 1 71.69 81 VAL A N 1
ATOM 606 C CA . VAL A 1 81 ? -3.865 5.367 20.359 1 71.69 81 VAL A CA 1
ATOM 607 C C . VAL A 1 81 ? -5.328 5.348 20.797 1 71.69 81 VAL A C 1
ATOM 609 O O . VAL A 1 81 ? -5.84 4.309 21.234 1 71.69 81 VAL A O 1
ATOM 612 N N . PHE A 1 82 ? -5.84 6.582 21 1 82 82 PHE A N 1
ATOM 613 C CA . PHE A 1 82 ? -7.266 6.781 21.234 1 82 82 PHE A CA 1
ATOM 614 C C . PHE A 1 82 ? -8.055 6.559 19.938 1 82 82 PHE A C 1
ATOM 616 O O . PHE A 1 82 ? -7.711 7.113 18.891 1 82 82 PHE A O 1
ATOM 623 N N . VAL A 1 83 ? -9.023 5.562 20 1 89.69 83 VAL A N 1
ATOM 624 C CA . VAL A 1 83 ? -9.852 5.234 18.844 1 89.69 83 VAL A CA 1
ATOM 625 C C . VAL A 1 83 ? -11.305 5.609 19.125 1 89.69 83 VAL A C 1
ATOM 627 O O . VAL A 1 83 ? -11.812 5.359 20.219 1 89.69 83 VAL A O 1
ATOM 630 N N . ALA A 1 84 ? -11.906 6.297 18.203 1 92.56 84 ALA A N 1
ATOM 631 C CA . ALA A 1 84 ? -13.32 6.625 18.328 1 92.56 84 ALA A CA 1
ATOM 632 C C . ALA A 1 84 ? -14.188 5.648 17.531 1 92.56 84 ALA A C 1
ATOM 634 O O . ALA A 1 84 ? -13.742 5.113 16.516 1 92.56 84 ALA A O 1
ATOM 635 N N . GLU A 1 85 ? -15.359 5.453 18.047 1 93.88 85 GLU A N 1
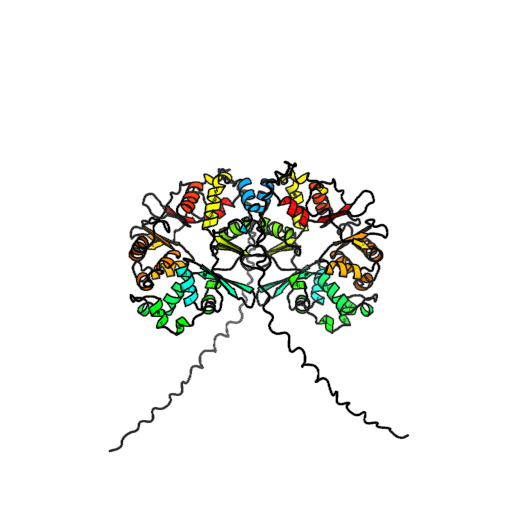ATOM 636 C CA . GLU A 1 85 ? -16.375 4.719 17.297 1 93.88 85 GLU A CA 1
ATOM 637 C C . GLU A 1 85 ? -17.312 5.668 16.562 1 93.88 85 GLU A C 1
ATOM 639 O O . GLU A 1 85 ? -17.562 6.781 17.016 1 93.88 85 GLU A O 1
ATOM 644 N N . ARG A 1 86 ? -17.891 5.152 15.5 1 90.19 86 ARG A N 1
ATOM 645 C CA . ARG A 1 86 ? -18.812 5.957 14.695 1 90.19 86 ARG A CA 1
ATOM 646 C C . ARG A 1 86 ? -20 6.418 15.531 1 90.19 86 ARG A C 1
ATOM 648 O O . ARG A 1 86 ? -20.547 7.504 15.297 1 90.19 86 ARG A O 1
ATOM 655 N N . THR A 1 87 ? -20.312 5.621 16.531 1 92.31 87 THR A N 1
ATOM 656 C CA . THR A 1 87 ? -21.531 5.891 17.312 1 92.31 87 THR A CA 1
ATOM 657 C C . THR A 1 87 ? -21.203 6.734 18.531 1 92.31 87 THR A C 1
ATOM 659 O O . THR A 1 87 ? -22.094 7.133 19.281 1 92.31 87 THR A O 1
ATOM 662 N N . ASP A 1 88 ? -19.969 7.031 18.734 1 94.25 88 ASP A N 1
ATOM 663 C CA . ASP A 1 88 ? -19.594 7.844 19.875 1 94.25 88 ASP A CA 1
ATOM 664 C C . ASP A 1 88 ? -20.141 9.266 19.75 1 94.25 88 ASP A C 1
ATOM 666 O O . ASP A 1 88 ? -20.219 9.805 18.641 1 94.25 88 ASP A O 1
ATOM 670 N N . LYS A 1 89 ? -20.469 9.82 20.906 1 92.44 89 LYS A N 1
ATOM 671 C CA . LYS A 1 89 ? -20.875 11.227 20.906 1 92.44 89 LYS A CA 1
ATOM 672 C C . LYS A 1 89 ? -19.688 12.141 20.625 1 92.44 89 LYS A C 1
ATOM 674 O O . LYS A 1 89 ? -18.594 11.922 21.141 1 92.44 89 LYS A O 1
ATOM 679 N N . ILE A 1 90 ? -19.984 13.172 19.844 1 89.12 90 ILE A N 1
ATOM 680 C CA . ILE A 1 90 ? -18.922 14.102 19.438 1 89.12 90 ILE A CA 1
ATOM 681 C C . ILE A 1 90 ? -18.344 14.781 20.672 1 89.12 90 ILE A C 1
ATOM 683 O O . ILE A 1 90 ? -17.125 15.016 20.75 1 89.12 90 ILE A O 1
ATOM 687 N N . VAL A 1 91 ? -19.188 15.07 21.609 1 87.38 91 VAL A N 1
ATOM 688 C CA . VAL A 1 91 ? -18.75 15.766 22.828 1 87.38 91 VAL A CA 1
ATOM 689 C C . VAL A 1 91 ? -17.734 14.906 23.578 1 87.38 91 VAL A C 1
ATOM 691 O O . VAL A 1 91 ? -16.734 15.422 24.078 1 87.38 91 VAL A O 1
ATOM 694 N N . ASP A 1 92 ? -17.969 13.672 23.625 1 90.06 92 ASP A N 1
ATOM 695 C CA . ASP A 1 92 ? -17.062 12.766 24.312 1 90.06 92 ASP A CA 1
ATOM 696 C C . ASP A 1 92 ? -15.727 12.648 23.578 1 90.06 92 ASP A C 1
ATOM 698 O O . ASP A 1 92 ? -14.664 12.633 24.203 1 90.06 92 ASP A O 1
ATOM 702 N N . VAL A 1 93 ? -15.836 12.562 22.297 1 90.69 93 VAL A N 1
ATOM 703 C CA . VAL A 1 93 ? -14.625 12.461 21.484 1 90.69 93 VAL A CA 1
ATOM 704 C C . VAL A 1 93 ? -13.812 13.75 21.609 1 90.69 93 VAL A C 1
ATOM 706 O O . VAL A 1 93 ? -12.586 13.703 21.75 1 90.69 93 VAL A O 1
ATOM 709 N N . PHE A 1 94 ? -14.508 14.805 21.578 1 85.5 94 PHE A N 1
ATOM 710 C CA . PHE A 1 94 ? -13.852 16.094 21.766 1 85.5 94 PHE A CA 1
ATOM 711 C C . PHE A 1 94 ? -13.125 16.156 23.094 1 85.5 94 PHE A C 1
ATOM 713 O O . PHE A 1 94 ? -11.961 16.562 23.156 1 85.5 94 PHE A O 1
ATOM 720 N N . ARG A 1 95 ? -13.773 15.766 24.078 1 83.5 95 ARG A N 1
ATOM 721 C CA . ARG A 1 95 ? -13.188 15.734 25.422 1 83.5 95 ARG A CA 1
ATOM 722 C C . ARG A 1 95 ? -11.945 14.844 25.453 1 83.5 95 ARG A C 1
ATOM 724 O O . ARG A 1 95 ? -10.93 15.211 26.047 1 83.5 95 ARG A O 1
ATOM 731 N N . GLY A 1 96 ? -12.086 13.727 24.844 1 84.62 96 GLY A N 1
ATOM 732 C CA . GLY A 1 96 ? -10.945 12.828 24.766 1 84.62 96 GLY A CA 1
ATOM 733 C C . GLY A 1 96 ? -9.75 13.438 24.062 1 84.62 96 GLY A C 1
ATOM 734 O O . GLY A 1 96 ? -8.617 13.32 24.531 1 84.62 96 GLY A O 1
ATOM 735 N N . LEU A 1 97 ? -10 14.07 22.953 1 85.44 97 LEU A N 1
ATOM 736 C CA . LEU A 1 97 ? -8.938 14.703 22.188 1 85.44 97 LEU A CA 1
ATOM 737 C C . LEU A 1 97 ? -8.25 15.797 22.984 1 85.44 97 LEU A C 1
ATOM 739 O O . LEU A 1 97 ? -7.016 15.867 23.031 1 85.44 97 LEU A O 1
ATOM 743 N N . VAL A 1 98 ? -9.039 16.562 23.625 1 77.94 98 VAL A N 1
ATOM 744 C CA . VAL A 1 98 ? -8.523 17.688 24.391 1 77.94 98 VAL A CA 1
ATOM 745 C C . VAL A 1 98 ? -7.738 17.172 25.594 1 77.94 98 VAL A C 1
ATOM 747 O O . VAL A 1 98 ? -6.621 17.625 25.844 1 77.94 98 VAL A O 1
ATOM 750 N N . ASN A 1 99 ? -8.289 16.219 26.328 1 77.31 99 ASN A N 1
ATOM 751 C CA . ASN A 1 99 ? -7.688 15.719 27.562 1 77.31 99 ASN A CA 1
ATOM 752 C C . ASN A 1 99 ? -6.371 15 27.297 1 77.31 99 ASN A C 1
ATOM 754 O O . ASN A 1 99 ? -5.457 15.047 28.125 1 77.31 99 ASN A O 1
ATOM 758 N N . HIS A 1 100 ? -6.297 14.375 26.188 1 78.19 100 HIS A N 1
ATOM 759 C CA . HIS A 1 100 ? -5.098 13.602 25.891 1 78.19 100 HIS A CA 1
ATOM 760 C C . HIS A 1 100 ? -4.184 14.344 24.922 1 78.19 100 HIS A C 1
ATOM 762 O O . HIS A 1 100 ? -3.141 13.828 24.516 1 78.19 100 HIS A O 1
ATOM 768 N N . ASN A 1 101 ? -4.625 15.516 24.594 1 77.88 101 ASN A N 1
ATOM 769 C CA . ASN A 1 101 ? -3.848 16.391 23.734 1 77.88 101 ASN A CA 1
ATOM 770 C C . ASN A 1 101 ? -3.594 15.75 22.359 1 77.88 101 ASN A C 1
ATOM 772 O O . ASN A 1 101 ? -2.457 15.734 21.891 1 77.88 101 ASN A O 1
ATOM 776 N N . PHE A 1 102 ? -4.633 15.141 21.859 1 80.81 102 PHE A N 1
ATOM 777 C CA . PHE A 1 102 ? -4.566 14.578 20.516 1 80.81 102 PHE A CA 1
ATOM 778 C C . PHE A 1 102 ? -5.227 15.508 19.516 1 80.81 102 PHE A C 1
ATOM 780 O O . PHE A 1 102 ? -6.203 16.188 19.828 1 80.81 102 PHE A O 1
ATOM 787 N N . LEU A 1 103 ? -4.703 15.484 18.312 1 82.31 103 LEU A N 1
ATOM 788 C CA . LEU A 1 103 ? -5.27 16.328 17.25 1 82.31 103 LEU A CA 1
ATOM 789 C C . LEU A 1 103 ? -6.223 15.523 16.375 1 82.31 103 LEU A C 1
ATOM 791 O O . LEU A 1 103 ? -7.02 16.109 15.633 1 82.31 103 LEU A O 1
ATOM 795 N N . SER A 1 104 ? -6.082 14.297 16.453 1 86.81 104 SER A N 1
ATOM 796 C CA . SER A 1 104 ? -6.883 13.445 15.578 1 86.81 104 SER A CA 1
ATOM 797 C C . SER A 1 104 ? -7.094 12.062 16.203 1 86.81 104 SER A C 1
ATOM 799 O O . SER A 1 104 ? -6.34 11.656 17.094 1 86.81 104 SER A O 1
ATOM 801 N N . VAL A 1 105 ? -8.172 11.484 15.805 1 89.69 105 VAL A N 1
ATOM 802 C CA . VAL A 1 105 ? -8.469 10.133 16.266 1 89.69 105 VAL A CA 1
ATOM 803 C C . VAL A 1 105 ? -9 9.297 15.102 1 89.69 105 VAL A C 1
ATOM 805 O O . VAL A 1 105 ? -9.789 9.781 14.289 1 89.69 105 VAL A O 1
ATOM 808 N N . PRO A 1 106 ? -8.438 8.055 14.961 1 91.12 106 PRO A N 1
ATOM 809 C CA . PRO A 1 106 ? -9.055 7.176 13.961 1 91.12 106 PRO A CA 1
ATOM 810 C C . PRO A 1 106 ? -10.461 6.738 14.359 1 91.12 106 PRO A C 1
ATOM 812 O O . PRO A 1 106 ? -10.758 6.594 15.555 1 91.12 106 PRO A O 1
ATOM 815 N N . VAL A 1 107 ? -11.328 6.559 13.375 1 91.94 107 VAL A N 1
ATOM 816 C CA . VAL A 1 107 ? -12.719 6.195 13.625 1 91.94 107 VAL A CA 1
ATOM 817 C C . VAL A 1 107 ? -12.977 4.77 13.141 1 91.94 107 VAL A C 1
ATOM 819 O O . VAL A 1 107 ? -12.695 4.441 11.984 1 91.94 107 VAL A O 1
ATOM 822 N N . LEU A 1 108 ? -13.484 3.957 14.031 1 91.31 108 LEU A N 1
ATOM 823 C CA . LEU A 1 108 ? -13.742 2.547 13.766 1 91.31 108 LEU A CA 1
ATOM 824 C C . LEU A 1 108 ? -15.234 2.236 13.898 1 91.31 108 LEU A C 1
ATOM 826 O O . LEU A 1 108 ? -15.922 2.818 14.742 1 91.31 108 LEU A O 1
ATOM 830 N N . GLN A 1 109 ? -15.695 1.395 12.992 1 90.5 109 GLN A N 1
ATOM 831 C CA . GLN A 1 109 ? -16.953 0.697 13.234 1 90.5 109 GLN A CA 1
ATOM 832 C C . GLN A 1 109 ? -16.703 -0.702 13.797 1 90.5 109 GLN A C 1
ATOM 834 O O . GLN A 1 109 ? -16.359 -1.623 13.047 1 90.5 109 GLN A O 1
ATOM 839 N N . LYS A 1 110 ? -17 -0.856 14.961 1 85.69 110 LYS A N 1
ATOM 840 C CA . LYS A 1 110 ? -16.641 -2.082 15.664 1 85.69 110 LYS A CA 1
ATOM 841 C C . LYS A 1 110 ? -17.422 -3.275 15.133 1 85.69 110 LYS A C 1
ATOM 843 O O . LYS A 1 110 ? -16.875 -4.371 14.977 1 85.69 110 LYS A O 1
ATOM 848 N N . THR A 1 111 ? -18.625 -3.053 14.844 1 85.62 111 THR A N 1
ATOM 849 C CA . THR A 1 111 ? -19.516 -4.141 14.43 1 85.62 111 THR A CA 1
ATOM 850 C C . THR A 1 111 ? -19 -4.777 13.133 1 85.62 111 THR A C 1
ATOM 852 O O . THR A 1 111 ? -19.156 -5.984 12.938 1 85.62 111 THR A O 1
ATOM 855 N N . LYS A 1 112 ? -18.297 -4.062 12.32 1 82.88 112 LYS A N 1
ATOM 856 C CA . LYS A 1 112 ? -17.828 -4.559 11.031 1 82.88 112 LYS A CA 1
ATOM 857 C C . LYS A 1 112 ? -16.297 -4.594 10.977 1 82.88 112 LYS A C 1
ATOM 859 O O . LYS A 1 112 ? -15.719 -5.008 9.977 1 82.88 112 LYS A O 1
ATOM 864 N N . HIS A 1 113 ? -15.719 -4.152 12.055 1 84.88 113 HIS A N 1
ATOM 865 C CA . HIS A 1 113 ? -14.266 -4.039 12.117 1 84.88 113 HIS A CA 1
ATOM 866 C C . HIS A 1 113 ? -13.727 -3.279 10.906 1 84.88 113 HIS A C 1
ATOM 868 O O . HIS A 1 113 ? -12.773 -3.727 10.266 1 84.88 113 HIS A O 1
ATOM 874 N N . LYS A 1 114 ? -14.359 -2.199 10.656 1 87.94 114 LYS A N 1
ATOM 875 C CA . LYS A 1 114 ? -14.016 -1.367 9.508 1 87.94 114 LYS A CA 1
ATOM 876 C C . LYS A 1 114 ? -13.562 0.021 9.953 1 87.94 114 LYS A C 1
ATOM 878 O O . LYS A 1 114 ? -14.203 0.65 10.789 1 87.94 114 LYS A O 1
ATOM 883 N N . TRP A 1 115 ? -12.438 0.46 9.375 1 90.06 115 TRP A N 1
ATOM 884 C CA . TRP A 1 115 ? -11.922 1.801 9.641 1 90.06 115 TRP A CA 1
ATOM 885 C C . TRP A 1 115 ? -12.516 2.812 8.664 1 90.06 115 TRP A C 1
ATOM 887 O O . TRP A 1 115 ? -12.609 2.545 7.465 1 90.06 115 TRP A O 1
ATOM 897 N N . PHE A 1 116 ? -12.852 4.02 9.086 1 85.94 116 PHE A N 1
ATOM 898 C CA . PHE A 1 116 ? -13.555 4.984 8.25 1 85.94 116 PHE A CA 1
ATOM 899 C C . PHE A 1 116 ? -12.695 6.219 8.008 1 85.94 116 PHE A C 1
ATOM 901 O O . PHE A 1 116 ? -12.969 7.008 7.098 1 85.94 116 PHE A O 1
ATOM 908 N N . GLY A 1 117 ? -11.734 6.414 8.688 1 89.12 117 GLY A N 1
ATOM 909 C CA . GLY A 1 117 ? -10.891 7.59 8.555 1 89.12 117 GLY A CA 1
ATOM 910 C C . GLY A 1 117 ? -10.461 8.172 9.891 1 89.12 117 GLY A C 1
ATOM 911 O O . GLY A 1 117 ? -10.391 7.461 10.891 1 89.12 117 GLY A O 1
ATOM 912 N N . PHE A 1 118 ? -10.125 9.477 9.836 1 89.88 118 PHE A N 1
ATOM 913 C CA . PHE A 1 118 ? -9.719 10.188 11.047 1 89.88 118 PHE A CA 1
ATOM 914 C C . PHE A 1 118 ? -10.641 11.367 11.312 1 89.88 118 PHE A C 1
ATOM 916 O O . PHE A 1 118 ? -11.055 12.062 10.383 1 89.88 118 PHE A O 1
ATOM 923 N N . LEU A 1 119 ? -10.945 11.508 12.508 1 88.75 119 LEU A N 1
ATOM 924 C CA . LEU A 1 119 ? -11.617 12.719 12.977 1 88.75 119 LEU A CA 1
ATOM 925 C C . LEU A 1 119 ? -10.617 13.672 13.625 1 88.75 119 LEU A C 1
ATOM 927 O O . LEU A 1 119 ? -9.992 13.336 14.625 1 88.75 119 LEU A O 1
ATOM 931 N N . ASP A 1 120 ? -10.531 14.812 13.008 1 85.62 120 ASP A N 1
ATOM 932 C CA . ASP A 1 120 ? -9.602 15.805 13.531 1 85.62 120 ASP A CA 1
ATOM 933 C C . ASP A 1 120 ? -10.312 16.781 14.477 1 85.62 120 ASP A C 1
ATOM 935 O O . ASP A 1 120 ? -11.5 17.047 14.32 1 85.62 120 ASP A O 1
ATOM 939 N N . LEU A 1 121 ? -9.523 17.281 15.375 1 83.75 121 LEU A N 1
ATOM 940 C CA . LEU A 1 121 ? -10.039 18.328 16.25 1 83.75 121 LEU A CA 1
ATOM 941 C C . LEU A 1 121 ? -10.594 19.5 15.445 1 83.75 121 LEU A C 1
ATOM 943 O O . LEU A 1 121 ? -11.656 20.031 15.773 1 83.75 121 LEU A O 1
ATOM 947 N N . ALA A 1 122 ? -9.953 19.844 14.406 1 82.44 122 ALA A N 1
ATOM 948 C CA . ALA A 1 122 ? -10.383 20.938 13.547 1 82.44 122 ALA A CA 1
ATOM 949 C C . ALA A 1 122 ? -11.75 20.656 12.93 1 82.44 122 ALA A C 1
ATOM 951 O O . ALA A 1 122 ? -12.555 21.578 12.742 1 82.44 122 ALA A O 1
ATOM 952 N N . ASP A 1 123 ? -11.984 19.438 12.672 1 83.12 123 ASP A N 1
ATOM 953 C CA . ASP A 1 123 ? -13.289 19.062 12.117 1 83.12 123 ASP A CA 1
ATOM 954 C C . ASP A 1 123 ? -14.406 19.344 13.117 1 83.12 123 ASP A C 1
ATOM 956 O O . ASP A 1 123 ? -15.469 19.844 12.742 1 83.12 123 ASP A O 1
ATOM 960 N N . ILE A 1 124 ? -14.156 19.047 14.289 1 83.25 124 ILE A N 1
ATOM 961 C CA . ILE A 1 124 ? -15.148 19.234 15.336 1 83.25 124 ILE A CA 1
ATOM 962 C C . ILE A 1 124 ? -15.359 20.734 15.578 1 83.25 124 ILE A C 1
ATOM 964 O O . ILE A 1 124 ? -16.5 21.203 15.609 1 83.25 124 ILE A O 1
ATOM 968 N N . VAL A 1 125 ? -14.328 21.422 15.703 1 81.44 125 VAL A N 1
ATOM 969 C CA . VAL A 1 125 ? -14.398 22.844 16 1 81.44 125 VAL A CA 1
ATOM 970 C C . VAL A 1 125 ? -15.125 23.578 14.883 1 81.44 125 VAL A C 1
ATOM 972 O O . VAL A 1 125 ? -16.031 24.375 15.133 1 81.44 125 VAL A O 1
ATOM 975 N N . LEU A 1 126 ? -14.75 23.281 13.742 1 79.94 126 LEU A N 1
ATOM 976 C CA . LEU A 1 126 ? -15.359 23.984 12.609 1 79.94 126 LEU A CA 1
ATOM 977 C C . LEU A 1 126 ? -16.828 23.594 12.453 1 79.94 126 LEU A C 1
ATOM 979 O O . LEU A 1 126 ? -17.656 24.422 12.078 1 79.94 126 LEU A O 1
ATOM 983 N N . TYR A 1 127 ? -17.094 22.375 12.727 1 81.38 127 TYR A N 1
ATOM 984 C CA . TYR A 1 127 ? -18.484 21.969 12.734 1 81.38 127 TYR A CA 1
ATOM 985 C C . TYR A 1 127 ? -19.281 22.75 13.758 1 81.38 127 TYR A C 1
ATOM 987 O O . TYR A 1 127 ? -20.391 23.219 13.469 1 81.38 127 TYR A O 1
ATOM 995 N N . VAL A 1 128 ? -18.75 22.906 14.883 1 79.25 128 VAL A N 1
ATOM 996 C CA . VAL A 1 128 ? -19.406 23.625 15.969 1 79.25 128 VAL A CA 1
ATOM 997 C C . VAL A 1 128 ? -19.609 25.094 15.57 1 79.25 128 VAL A C 1
ATOM 999 O O . VAL A 1 128 ? -20.703 25.641 15.727 1 79.25 128 VAL A O 1
ATOM 1002 N N . VAL A 1 129 ? -18.656 25.641 15.047 1 80.44 129 VAL A N 1
ATOM 1003 C CA . VAL A 1 129 ? -18.703 27.062 14.664 1 80.44 129 VAL A CA 1
ATOM 1004 C C . VAL A 1 129 ? -19.75 27.266 13.57 1 80.44 129 VAL A C 1
ATOM 1006 O O . VAL A 1 129 ? -20.531 28.219 13.617 1 80.44 129 VAL A O 1
ATOM 1009 N N . ASN A 1 130 ? -19.781 26.359 12.68 1 80.5 130 ASN A N 1
ATOM 1010 C CA . ASN A 1 130 ? -20.703 26.484 11.562 1 80.5 130 ASN A CA 1
ATOM 1011 C C . ASN A 1 130 ? -22.141 26.188 12 1 80.5 130 ASN A C 1
ATOM 1013 O O . ASN A 1 130 ? -23.094 26.75 11.438 1 80.5 130 ASN A O 1
ATOM 1017 N N . THR A 1 131 ? -22.234 25.328 12.875 1 77.25 131 THR A N 1
ATOM 1018 C CA . THR A 1 131 ? -23.562 24.922 13.344 1 77.25 131 THR A CA 1
ATOM 1019 C C . THR A 1 131 ? -24.172 26 14.242 1 77.25 131 THR A C 1
ATOM 1021 O O . THR A 1 131 ? -25.328 26.359 14.086 1 77.25 131 THR A O 1
ATOM 1024 N N . PHE A 1 132 ? -23.438 26.547 15.227 1 76.62 132 PHE A N 1
ATOM 1025 C CA . PHE A 1 132 ? -23.969 27.453 16.234 1 76.62 132 PHE A CA 1
ATOM 1026 C C . PHE A 1 132 ? -23.859 28.891 15.758 1 76.62 132 PHE A C 1
ATOM 1028 O O . PHE A 1 132 ? -24.719 29.719 16.094 1 76.62 132 PHE A O 1
ATOM 1035 N N . GLY A 1 133 ? -22.922 29.125 15.008 1 77.06 133 GLY A N 1
ATOM 1036 C CA . GLY A 1 133 ? -22.766 30.469 14.477 1 77.06 133 GLY A CA 1
ATOM 1037 C C . GLY A 1 133 ? -22.172 31.438 15.484 1 77.06 133 GLY A C 1
ATOM 1038 O O . GLY A 1 133 ? -21.938 31.078 16.641 1 77.06 133 GLY A O 1
ATOM 1039 N N . GLU A 1 134 ? -21.969 32.688 15.078 1 78.38 134 GLU A N 1
ATOM 1040 C CA . GLU A 1 134 ? -21.234 33.719 15.836 1 78.38 134 GLU A CA 1
ATOM 1041 C C . GLU A 1 134 ? -22.062 34.188 17.031 1 78.38 134 GLU A C 1
ATOM 1043 O O . GLU A 1 134 ? -21.516 34.406 18.125 1 78.38 134 GLU A O 1
ATOM 1048 N N . SER A 1 135 ? -23.297 34.406 16.844 1 77.38 135 SER A N 1
ATOM 1049 C CA . SER A 1 135 ? -24.141 34.969 17.891 1 77.38 135 SER A CA 1
ATOM 1050 C C . SER A 1 135 ? -24.109 34.125 19.156 1 77.38 135 SER A C 1
ATOM 1052 O O . SER A 1 135 ? -24.109 34.656 20.266 1 77.38 135 SER A O 1
ATOM 1054 N N . LYS A 1 136 ? -23.922 32.906 19 1 74.56 136 LYS A N 1
ATOM 1055 C CA . LYS A 1 136 ? -23.938 31.984 20.141 1 74.56 136 LYS A CA 1
ATOM 1056 C C . LYS A 1 136 ? -22.531 31.75 20.672 1 74.56 136 LYS A C 1
ATOM 1058 O O . LYS A 1 136 ? -22.328 31.562 21.875 1 74.56 136 LYS A O 1
ATOM 1063 N N . LEU A 1 137 ? -21.672 31.844 19.797 1 75.88 137 LEU A N 1
ATOM 1064 C CA . LEU A 1 137 ? -20.344 31.391 20.172 1 75.88 137 LEU A CA 1
ATOM 1065 C C . LEU A 1 137 ? -19.453 32.562 20.578 1 75.88 137 LEU A C 1
ATOM 1067 O O . LEU A 1 137 ? -18.438 32.375 21.25 1 75.88 137 LEU A O 1
ATOM 1071 N N . ASN A 1 138 ? -19.859 33.656 20.125 1 71.69 138 ASN A N 1
ATOM 1072 C CA . ASN A 1 138 ? -19.047 34.812 20.438 1 71.69 138 ASN A CA 1
ATOM 1073 C C . ASN A 1 138 ? -19.359 35.344 21.844 1 71.69 138 ASN A C 1
ATOM 1075 O O . ASN A 1 138 ? -19.641 36.531 22.016 1 71.69 138 ASN A O 1
ATOM 1079 N N . VAL A 1 139 ? -19.688 34.406 22.688 1 69.19 139 VAL A N 1
ATOM 1080 C CA . VAL A 1 139 ? -19.891 34.719 24.109 1 69.19 139 VAL A CA 1
ATOM 1081 C C . VAL A 1 139 ? -18.828 34 24.953 1 69.19 139 VAL A C 1
ATOM 1083 O O . VAL A 1 139 ? -18.312 32.969 24.562 1 69.19 139 VAL A O 1
ATOM 1086 N N . GLU A 1 140 ? -18.312 34.781 25.938 1 66.94 140 GLU A N 1
ATOM 1087 C CA . GLU A 1 140 ? -17.266 34.25 26.797 1 66.94 140 GLU A CA 1
ATOM 1088 C C . GLU A 1 140 ? -17.75 33.062 27.609 1 66.94 140 GLU A C 1
ATOM 1090 O O . GLU A 1 140 ? -17.703 33.062 28.844 1 66.94 140 GLU A O 1
ATOM 1095 N N . GLU A 1 141 ? -18.469 32.25 26.875 1 67.75 141 GLU A N 1
ATOM 1096 C CA . GLU A 1 141 ? -18.891 31.047 27.562 1 67.75 141 GLU A CA 1
ATOM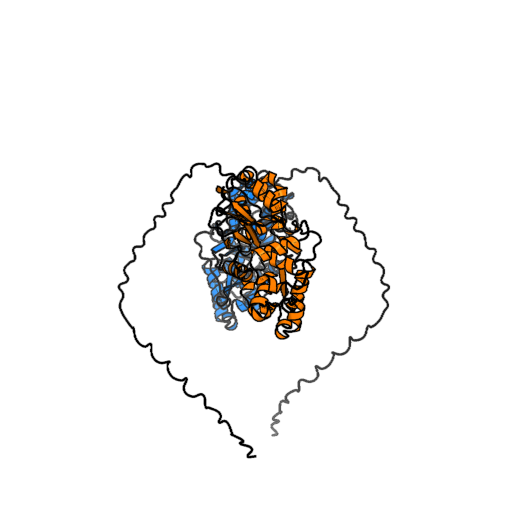 1097 C C . GLU A 1 141 ? -18 29.859 27.188 1 67.75 141 GLU A C 1
ATOM 1099 O O . GLU A 1 141 ? -17.484 29.797 26.062 1 67.75 141 GLU A O 1
ATOM 1104 N N . ASP A 1 142 ? -17.875 28.984 28.203 1 70.44 142 ASP A N 1
ATOM 1105 C CA . ASP A 1 142 ? -17.062 27.812 27.906 1 70.44 142 ASP A CA 1
ATOM 1106 C C . ASP A 1 142 ? -17.828 26.797 27.062 1 70.44 142 ASP A C 1
ATOM 1108 O O . ASP A 1 142 ? -19.062 26.781 27.078 1 70.44 142 ASP A O 1
ATOM 1112 N N . PHE A 1 143 ? -17.125 26.031 26.234 1 70.5 143 PHE A N 1
ATOM 1113 C CA . PHE A 1 143 ? -17.672 25.062 25.297 1 70.5 143 PHE A CA 1
ATOM 1114 C C . PHE A 1 143 ? -18.656 24.125 26 1 70.5 143 PHE A C 1
ATOM 1116 O O . PHE A 1 143 ? -19.734 23.844 25.469 1 70.5 143 PHE A O 1
ATOM 1123 N N . TRP A 1 144 ? -18.234 23.703 27.156 1 75.06 144 TRP A N 1
ATOM 1124 C CA . TRP A 1 144 ? -19.016 22.688 27.859 1 75.06 144 TRP A CA 1
ATOM 1125 C C . TRP A 1 144 ? -20.359 23.25 28.297 1 75.06 144 TRP A C 1
ATOM 1127 O O . TRP A 1 144 ? -21.375 22.562 28.203 1 75.06 144 TRP A O 1
ATOM 1137 N N . THR A 1 145 ? -20.312 24.438 28.719 1 76.31 145 THR A N 1
ATOM 1138 C CA . THR A 1 145 ? -21.562 25.094 29.094 1 76.31 145 THR A CA 1
ATOM 1139 C C . THR A 1 145 ? -22.469 25.266 27.891 1 76.31 145 THR A C 1
ATOM 1141 O O . THR A 1 145 ? -23.672 25.078 27.969 1 76.31 145 THR A O 1
ATOM 1144 N N . LEU A 1 146 ? -21.906 25.594 26.812 1 73.5 146 LEU A N 1
ATOM 1145 C CA . LEU A 1 146 ? -22.656 25.766 25.578 1 73.5 146 LEU A CA 1
ATOM 1146 C C . LEU A 1 146 ? -23.281 24.453 25.141 1 73.5 146 LEU A C 1
ATOM 1148 O O . LEU A 1 146 ? -24.453 24.406 24.734 1 73.5 146 LEU A O 1
ATOM 1152 N N . VAL A 1 147 ? -22.531 23.422 25.234 1 74.88 147 VAL A N 1
ATOM 1153 C CA . VAL A 1 147 ? -22.984 22.109 24.781 1 74.88 147 VAL A CA 1
ATOM 1154 C C . VAL A 1 147 ? -24.125 21.641 25.656 1 74.88 147 VAL A C 1
ATOM 1156 O O . VAL A 1 147 ? -25.078 21.016 25.172 1 74.88 147 VAL A O 1
ATOM 1159 N N . GLU A 1 148 ? -23.984 21.906 26.875 1 75.94 148 GLU A N 1
ATOM 1160 C CA . GLU A 1 148 ? -25.047 21.5 27.797 1 75.94 148 GLU A CA 1
ATOM 1161 C C . GLU A 1 148 ? -26.359 22.219 27.484 1 75.94 148 GLU A C 1
ATOM 1163 O O . GLU A 1 148 ? -27.438 21.672 27.719 1 75.94 148 GLU A O 1
ATOM 1168 N N . ARG A 1 149 ? -26.25 23.359 26.875 1 75.94 149 ARG A N 1
ATOM 1169 C CA . ARG A 1 149 ? -27.453 24.141 26.578 1 75.94 149 ARG A CA 1
ATOM 1170 C C . ARG A 1 149 ? -28.062 23.719 25.25 1 75.94 149 ARG A C 1
ATOM 1172 O O . ARG A 1 149 ? -29.25 23.922 25.016 1 75.94 149 ARG A O 1
ATOM 1179 N N . GLU A 1 150 ? -27.25 23.172 24.422 1 78.25 150 GLU A N 1
ATOM 1180 C CA . GLU A 1 150 ? -27.703 22.781 23.094 1 78.25 150 GLU A CA 1
ATOM 1181 C C . GLU A 1 150 ? -27.875 21.266 23 1 78.25 150 GLU A C 1
ATOM 1183 O O . GLU A 1 150 ? -27.016 20.578 22.453 1 78.25 150 GLU A O 1
ATOM 1188 N N . GLU A 1 151 ? -29.031 20.812 23.344 1 79.81 151 GLU A N 1
ATOM 1189 C CA . GLU A 1 151 ? -29.344 19.391 23.453 1 79.81 151 GLU A CA 1
ATOM 1190 C C . GLU A 1 151 ? -29.109 18.672 22.125 1 79.81 151 GLU A C 1
ATOM 1192 O O . GLU A 1 151 ? -28.656 17.531 22.094 1 79.81 151 GLU A O 1
ATOM 1197 N N . GLU A 1 152 ? -29.422 19.344 21.125 1 78.06 152 GLU A N 1
ATOM 1198 C CA . GLU A 1 152 ? -29.25 18.734 19.797 1 78.06 152 GLU A CA 1
ATOM 1199 C C . GLU A 1 152 ? -27.781 18.422 19.516 1 78.06 152 GLU A C 1
ATOM 1201 O O . GLU A 1 152 ? -27.469 17.375 18.969 1 78.06 152 GLU A O 1
ATOM 1206 N N . PHE A 1 153 ? -26.969 19.281 19.953 1 79 153 PHE A N 1
ATOM 1207 C CA . PHE A 1 153 ? -25.547 19.062 19.734 1 79 153 PHE A CA 1
ATOM 1208 C C . PHE A 1 153 ? -25.031 17.953 20.625 1 79 153 PHE A C 1
ATOM 1210 O O . PHE A 1 153 ? -24.172 17.156 20.203 1 79 153 PHE A O 1
ATOM 1217 N N . LYS A 1 154 ? -25.578 17.891 21.719 1 84.19 154 LYS A N 1
ATOM 1218 C CA . LYS A 1 154 ? -25.156 16.859 22.656 1 84.19 154 LYS A CA 1
ATOM 1219 C C . LYS A 1 154 ? -25.391 15.461 22.094 1 84.19 154 LYS A C 1
ATOM 1221 O O . LYS A 1 154 ? -24.688 14.516 22.438 1 84.19 154 LYS A O 1
ATOM 1226 N N . GLN A 1 155 ? -26.281 15.422 21.203 1 87.75 155 GLN A N 1
ATOM 1227 C CA . GLN A 1 155 ? -26.688 14.117 20.688 1 87.75 155 GLN A CA 1
ATOM 1228 C C . GLN A 1 155 ? -25.953 13.773 19.391 1 87.75 155 GLN A C 1
ATOM 1230 O O . GLN A 1 155 ? -26.047 12.656 18.891 1 87.75 155 GLN A O 1
ATOM 1235 N N . LYS A 1 156 ? -25.203 14.672 18.906 1 88.88 156 LYS A N 1
ATOM 1236 C CA . LYS A 1 156 ? -24.516 14.422 17.656 1 88.88 156 LYS A CA 1
ATOM 1237 C C . LYS A 1 156 ? -23.406 13.391 17.844 1 88.88 156 LYS A C 1
ATOM 1239 O O . LYS A 1 156 ? -22.688 13.398 18.844 1 88.88 156 LYS A O 1
ATOM 1244 N N . THR A 1 157 ? -23.328 12.516 16.812 1 90.75 157 THR A N 1
ATOM 1245 C CA . THR A 1 157 ? -22.328 11.445 16.859 1 90.75 157 THR A CA 1
ATOM 1246 C C . THR A 1 157 ? -21.25 11.68 15.805 1 90.75 157 THR A C 1
ATOM 1248 O O . THR A 1 157 ? -21.359 12.578 14.969 1 90.75 157 THR A O 1
ATOM 1251 N N . VAL A 1 158 ? -20.203 10.875 15.914 1 90.19 158 VAL A N 1
ATOM 1252 C CA . VAL A 1 158 ? -19.109 10.922 14.945 1 90.19 158 VAL A CA 1
ATOM 1253 C C . VAL A 1 158 ? -19.656 10.664 13.539 1 90.19 158 VAL A C 1
ATOM 1255 O O . VAL A 1 158 ? -19.219 11.289 12.57 1 90.19 158 VAL A O 1
ATOM 1258 N N . ASN A 1 159 ? -20.578 9.812 13.461 1 86.19 159 ASN A N 1
ATOM 1259 C CA . ASN A 1 159 ? -21.219 9.492 12.18 1 86.19 159 ASN A CA 1
ATOM 1260 C C . ASN A 1 159 ? -21.828 10.727 11.539 1 86.19 159 ASN A C 1
ATOM 1262 O O . ASN A 1 159 ? -21.797 10.883 10.32 1 86.19 159 ASN A O 1
ATOM 1266 N N . ASP A 1 160 ? -22.312 11.594 12.305 1 83.19 160 ASP A N 1
ATOM 1267 C CA . ASP A 1 160 ? -22.953 12.805 11.812 1 83.19 160 ASP A CA 1
ATOM 1268 C C . ASP A 1 160 ? -21.938 13.758 11.203 1 83.19 160 ASP A C 1
ATOM 1270 O O . ASP A 1 160 ? -22.25 14.531 10.297 1 83.19 160 ASP A O 1
ATOM 1274 N N . LEU A 1 161 ? -20.812 13.711 11.703 1 81.5 161 LEU A N 1
ATOM 1275 C CA . LEU A 1 161 ? -19.766 14.586 11.203 1 81.5 161 LEU A CA 1
ATOM 1276 C C . LEU A 1 161 ? -19.078 13.984 9.977 1 81.5 161 LEU A C 1
ATOM 1278 O O . LEU A 1 161 ? -18.531 14.711 9.148 1 81.5 161 LEU A O 1
ATOM 1282 N N . MET A 1 162 ? -18.969 12.648 9.914 1 73.81 162 MET A N 1
ATOM 1283 C CA . MET A 1 162 ? -18.312 11.953 8.812 1 73.81 162 MET A CA 1
ATOM 1284 C C . MET A 1 162 ? -19.031 12.211 7.492 1 73.81 162 MET A C 1
ATOM 1286 O O . MET A 1 162 ? -18.422 12.172 6.426 1 73.81 162 MET A O 1
ATOM 1290 N N . ARG A 1 163 ? -20.266 12.305 7.473 1 60.91 163 ARG A N 1
ATOM 1291 C CA . ARG A 1 163 ? -21.031 12.625 6.273 1 60.91 163 ARG A CA 1
ATOM 1292 C C . ARG A 1 163 ? -20.641 13.984 5.711 1 60.91 163 ARG A C 1
ATOM 1294 O O . ARG A 1 163 ? -21 14.328 4.582 1 60.91 163 ARG A O 1
ATOM 1301 N N . TYR A 1 164 ? -19.875 14.562 6.383 1 56.94 164 TYR A N 1
ATOM 1302 C CA . TYR A 1 164 ? -19.297 15.812 5.906 1 56.94 164 TYR A CA 1
ATOM 1303 C C . TYR A 1 164 ? -17.969 15.57 5.215 1 56.94 164 TYR A C 1
ATOM 1305 O O . TYR A 1 164 ? -17.312 14.555 5.453 1 56.94 164 TYR A O 1
ATOM 1313 N N . PRO A 1 165 ? -17.578 16.312 4.25 1 56.84 165 PRO A N 1
ATOM 1314 C CA . PRO A 1 165 ? -16.406 16.141 3.381 1 56.84 165 PRO A CA 1
ATOM 1315 C C . PRO A 1 165 ? -15.164 15.688 4.145 1 56.84 165 PRO A C 1
ATOM 1317 O O . PRO A 1 165 ? -14.094 15.539 3.553 1 56.84 165 PRO A O 1
ATOM 1320 N N . LEU A 1 166 ? -15.422 15.406 5.355 1 54.12 166 LEU A N 1
ATOM 1321 C CA . LEU A 1 166 ? -14.281 15.031 6.184 1 54.12 166 LEU A CA 1
ATOM 1322 C C . LEU A 1 166 ? -13.711 13.688 5.734 1 54.12 166 LEU A C 1
ATOM 1324 O O . LEU A 1 166 ? -12.484 13.523 5.668 1 54.12 166 LEU A O 1
ATOM 1328 N N . THR A 1 167 ? -14.602 12.711 5.484 1 56.72 167 THR A N 1
ATOM 1329 C CA . THR A 1 167 ? -14.195 11.344 5.168 1 56.72 167 THR A CA 1
ATOM 1330 C C . THR A 1 167 ? -13.352 11.305 3.898 1 56.72 167 THR A C 1
ATOM 1332 O O . THR A 1 167 ? -12.531 10.406 3.717 1 56.72 167 THR A O 1
ATOM 1335 N N . ARG A 1 168 ? -13.453 12.273 3.26 1 62.03 168 ARG A N 1
ATOM 1336 C CA . ARG A 1 168 ? -12.703 12.344 2.012 1 62.03 168 ARG A CA 1
ATOM 1337 C C . ARG A 1 168 ? -11.383 13.086 2.209 1 62.03 168 ARG A C 1
ATOM 1339 O O . ARG A 1 168 ? -10.375 12.75 1.587 1 62.03 168 ARG A O 1
ATOM 1346 N N . ARG A 1 169 ? -11.438 13.789 3.309 1 69.69 169 ARG A N 1
ATOM 1347 C CA . ARG A 1 169 ? -10.289 14.656 3.52 1 69.69 169 ARG A CA 1
ATOM 1348 C C . ARG A 1 169 ? -9.203 13.945 4.312 1 69.69 169 ARG A C 1
ATOM 1350 O O . ARG A 1 169 ? -8.008 14.148 4.07 1 69.69 169 ARG A O 1
ATOM 1357 N N . ASN A 1 170 ? -9.734 13.039 5.23 1 80.69 170 ASN A N 1
ATOM 1358 C CA . ASN A 1 170 ? -8.773 12.352 6.094 1 80.69 170 ASN A CA 1
ATOM 1359 C C . ASN A 1 170 ? -8.961 10.836 6.043 1 80.69 170 ASN A C 1
ATOM 1361 O O . ASN A 1 170 ? -9.375 10.227 7.027 1 80.69 170 ASN A O 1
ATOM 1365 N N . PRO A 1 171 ? -8.516 10.297 4.957 1 83.81 171 PRO A N 1
ATOM 1366 C CA . PRO A 1 171 ? -8.773 8.867 4.785 1 83.81 171 PRO A CA 1
ATOM 1367 C C . PRO A 1 171 ? -7.891 7.996 5.68 1 83.81 171 PRO A C 1
ATOM 1369 O O . PRO A 1 171 ? -6.809 8.422 6.09 1 83.81 171 PRO A O 1
ATOM 1372 N N . PHE A 1 172 ? -8.461 6.832 6.086 1 89.62 172 PHE A N 1
ATOM 1373 C CA . PHE A 1 172 ? -7.676 5.785 6.727 1 89.62 172 PHE A CA 1
ATOM 1374 C C . PHE A 1 172 ? -6.895 4.984 5.688 1 89.62 172 PHE A C 1
ATOM 1376 O O . PHE A 1 172 ? -7.422 4.039 5.098 1 89.62 172 PHE A O 1
ATOM 1383 N N . ASN A 1 173 ? -5.66 5.367 5.406 1 89.81 173 ASN A N 1
ATOM 1384 C CA . ASN A 1 173 ? -4.773 4.734 4.438 1 89.81 173 ASN A CA 1
ATOM 1385 C C . ASN A 1 173 ? -3.666 3.941 5.125 1 89.81 173 ASN A C 1
ATOM 1387 O O . ASN A 1 173 ? -2.561 4.449 5.316 1 89.81 173 ASN A O 1
ATOM 1391 N N . PRO A 1 174 ? -3.895 2.668 5.367 1 92.56 174 PRO A N 1
ATOM 1392 C CA . PRO A 1 174 ? -2.967 1.933 6.23 1 92.56 174 PRO A CA 1
ATOM 1393 C C . PRO A 1 174 ? -1.839 1.262 5.449 1 92.56 174 PRO A C 1
ATOM 1395 O O . PRO A 1 174 ? -1.949 1.077 4.234 1 92.56 174 PRO A O 1
ATOM 1398 N N . VAL A 1 175 ? -0.795 1.039 6.141 1 93.38 175 VAL A N 1
ATOM 1399 C CA . VAL A 1 175 ? 0.254 0.117 5.719 1 93.38 175 VAL A CA 1
ATOM 1400 C C . VAL A 1 175 ? 0.274 -1.101 6.641 1 93.38 175 VAL A C 1
ATOM 1402 O O . VAL A 1 175 ? -0.002 -0.986 7.84 1 93.38 175 VAL A O 1
ATOM 1405 N N . LYS A 1 176 ? 0.523 -2.248 6.078 1 92.25 176 LYS A N 1
ATOM 1406 C CA . LYS A 1 176 ? 0.542 -3.475 6.871 1 92.25 176 LYS A CA 1
ATOM 1407 C C . LYS A 1 176 ? 1.834 -3.586 7.676 1 92.25 176 LYS A C 1
ATOM 1409 O O . LYS A 1 176 ? 2.908 -3.227 7.191 1 92.25 176 LYS A O 1
ATOM 1414 N N . GLY A 1 177 ? 1.59 -4.145 8.898 1 92.12 177 GLY A N 1
ATOM 1415 C CA . GLY A 1 177 ? 2.779 -4.488 9.664 1 92.12 177 GLY A CA 1
ATOM 1416 C C . GLY A 1 177 ? 3.717 -5.422 8.922 1 92.12 177 GLY A C 1
ATOM 1417 O O . GLY A 1 177 ? 3.27 -6.309 8.195 1 92.12 177 GLY A O 1
ATOM 1418 N N . GLY A 1 178 ? 5.086 -5.191 9.133 1 91.12 178 GLY A N 1
ATOM 1419 C CA . GLY A 1 178 ? 6.074 -6.016 8.453 1 91.12 178 GLY A CA 1
ATOM 1420 C C . GLY A 1 178 ? 6.516 -5.441 7.125 1 91.12 178 GLY A C 1
ATOM 1421 O O . GLY A 1 178 ? 7.539 -5.855 6.574 1 91.12 178 GLY A O 1
ATOM 1422 N N . TYR A 1 179 ? 5.719 -4.559 6.535 1 92.69 179 TYR A N 1
ATOM 1423 C CA . TYR A 1 179 ? 6.105 -3.898 5.289 1 92.69 179 TYR A CA 1
ATOM 1424 C C . TYR A 1 179 ? 7.125 -2.799 5.551 1 92.69 179 TYR A C 1
ATOM 1426 O O . TYR A 1 179 ? 7.305 -2.367 6.691 1 92.69 179 TYR A O 1
ATOM 1434 N N . SER A 1 180 ? 7.785 -2.426 4.5 1 93.38 180 SER A N 1
ATOM 1435 C CA . SER A 1 180 ? 8.82 -1.401 4.57 1 93.38 180 SER A CA 1
ATOM 1436 C C . SER A 1 180 ? 8.227 -0.038 4.91 1 93.38 180 SER A C 1
ATOM 1438 O O . SER A 1 180 ? 7.082 0.249 4.562 1 93.38 180 SER A O 1
ATOM 1440 N N . LEU A 1 181 ? 9.031 0.764 5.555 1 94.69 181 LEU A N 1
ATOM 1441 C CA . LEU A 1 181 ? 8.672 2.141 5.875 1 94.69 181 LEU A CA 1
ATOM 1442 C C . LEU A 1 181 ? 8.484 2.965 4.605 1 94.69 181 LEU A C 1
ATOM 1444 O O . LEU A 1 181 ? 7.816 4 4.625 1 94.69 181 LEU A O 1
ATOM 1448 N N . LEU A 1 182 ? 9.031 2.514 3.529 1 94 182 LEU A N 1
ATOM 1449 C CA . LEU A 1 182 ? 9.023 3.27 2.281 1 94 182 LEU A CA 1
ATOM 1450 C C . LEU A 1 182 ? 7.598 3.596 1.855 1 94 182 LEU A C 1
ATOM 1452 O O . LEU A 1 182 ? 7.324 4.703 1.389 1 94 182 LEU A O 1
ATOM 1456 N N . TYR A 1 183 ? 6.746 2.689 2.012 1 91.38 183 TYR A N 1
ATOM 1457 C CA . TYR A 1 183 ? 5.371 2.941 1.593 1 91.38 183 TYR A CA 1
ATOM 1458 C C . TYR A 1 183 ? 4.773 4.109 2.363 1 91.38 183 TYR A C 1
ATOM 1460 O O . TYR A 1 183 ? 4.129 4.984 1.776 1 91.38 183 TYR A O 1
ATOM 1468 N N . ALA A 1 184 ? 4.922 4.062 3.619 1 93.44 184 ALA A N 1
ATOM 1469 C CA . ALA A 1 184 ? 4.398 5.145 4.445 1 93.44 184 ALA A CA 1
ATOM 1470 C C . ALA A 1 184 ? 5.008 6.488 4.043 1 93.44 184 ALA A C 1
ATOM 1472 O O . ALA A 1 184 ? 4.305 7.5 3.977 1 93.44 184 ALA A O 1
ATOM 1473 N N . ILE A 1 185 ? 6.246 6.461 3.76 1 95.06 185 ILE A N 1
ATOM 1474 C CA . ILE A 1 185 ? 6.953 7.672 3.361 1 95.06 185 ILE A CA 1
ATOM 1475 C C . ILE A 1 185 ? 6.414 8.164 2.021 1 95.06 185 ILE A C 1
ATOM 1477 O O . ILE A 1 185 ? 6.168 9.359 1.85 1 95.06 185 ILE A O 1
ATOM 1481 N N . GLU A 1 186 ? 6.191 7.266 1.1 1 94.56 186 GLU A N 1
ATOM 1482 C CA . GLU A 1 186 ? 5.637 7.637 -0.199 1 94.56 186 GLU A CA 1
ATOM 1483 C C . GLU A 1 186 ? 4.219 8.188 -0.058 1 94.56 186 GLU A C 1
ATOM 1485 O O . GLU A 1 186 ? 3.855 9.164 -0.715 1 94.56 186 GLU A O 1
ATOM 1490 N N . ALA A 1 187 ? 3.482 7.523 0.763 1 93.38 187 ALA A N 1
ATOM 1491 C CA . ALA A 1 187 ? 2.109 7.969 0.981 1 93.38 187 ALA A CA 1
ATOM 1492 C C . ALA A 1 187 ? 2.076 9.391 1.539 1 93.38 187 ALA A C 1
ATOM 1494 O O . ALA A 1 187 ? 1.321 10.234 1.055 1 93.38 187 ALA A O 1
ATOM 1495 N N . LEU A 1 188 ? 2.883 9.672 2.486 1 93.62 188 LEU A N 1
ATOM 1496 C CA . LEU A 1 188 ? 2.951 11 3.088 1 93.62 188 LEU A CA 1
ATOM 1497 C C . LEU A 1 188 ? 3.461 12.031 2.082 1 93.62 188 LEU A C 1
ATOM 1499 O O . LEU A 1 188 ? 3.068 13.195 2.129 1 93.62 188 LEU A O 1
ATOM 1503 N N . ALA A 1 189 ? 4.281 11.609 1.185 1 93.5 189 ALA A N 1
ATOM 1504 C CA . ALA A 1 189 ? 4.871 12.5 0.189 1 93.5 189 ALA A CA 1
ATOM 1505 C C . ALA A 1 189 ? 3.873 12.82 -0.922 1 93.5 189 ALA A C 1
ATOM 1507 O O . ALA A 1 189 ? 3.795 13.961 -1.388 1 93.5 189 ALA A O 1
ATOM 1508 N N . LYS A 1 190 ? 3.105 11.859 -1.273 1 91.06 190 LYS A N 1
ATOM 1509 C CA . LYS A 1 190 ? 2.377 11.977 -2.533 1 91.06 190 LYS A CA 1
ATOM 1510 C C . LYS A 1 190 ? 0.9 12.273 -2.291 1 91.06 190 LYS A C 1
ATOM 1512 O O . LYS A 1 190 ? 0.225 12.836 -3.152 1 91.06 190 LYS A O 1
ATOM 1517 N N . GLU A 1 191 ? 0.438 11.797 -1.146 1 88.69 191 GLU A N 1
ATOM 1518 C CA . GLU A 1 191 ? -0.972 12.031 -0.842 1 88.69 191 GLU A CA 1
ATOM 1519 C C . GLU A 1 191 ? -1.172 13.352 -0.109 1 88.69 191 GLU A C 1
ATOM 1521 O O . GLU A 1 191 ? -0.761 13.492 1.045 1 88.69 191 GLU A O 1
ATOM 1526 N N . ARG A 1 192 ? -1.877 14.273 -0.663 1 79.25 192 ARG A N 1
ATOM 1527 C CA . ARG A 1 192 ? -1.996 15.648 -0.179 1 79.25 192 ARG A CA 1
ATOM 1528 C C . ARG A 1 192 ? -2.723 15.695 1.16 1 79.25 192 ARG A C 1
ATOM 1530 O O . ARG A 1 192 ? -2.389 16.516 2.025 1 79.25 192 ARG A O 1
ATOM 1537 N N . SER A 1 193 ? -3.615 14.852 1.367 1 76.88 193 SER A N 1
ATOM 1538 C CA . SER A 1 193 ? -4.465 14.961 2.547 1 76.88 193 SER A CA 1
ATOM 1539 C C . SER A 1 193 ? -3.957 14.078 3.68 1 76.88 193 SER A C 1
ATOM 1541 O O . SER A 1 193 ? -4.527 14.07 4.773 1 76.88 193 SER A O 1
ATOM 1543 N N . LEU A 1 194 ? -2.816 13.484 3.447 1 85.75 194 LEU A N 1
ATOM 1544 C CA . LEU A 1 194 ? -2.379 12.516 4.445 1 85.75 194 LEU A CA 1
ATOM 1545 C C . LEU A 1 194 ? -1.327 13.125 5.367 1 85.75 194 LEU A C 1
ATOM 1547 O O . LEU A 1 194 ? -0.318 13.656 4.898 1 85.75 194 LEU A O 1
ATOM 1551 N N . HIS A 1 195 ? -1.595 13.023 6.691 1 85.19 195 HIS A N 1
ATOM 1552 C CA . HIS A 1 195 ? -0.646 13.539 7.672 1 85.19 195 HIS A CA 1
ATOM 1553 C C . HIS A 1 195 ? -0.17 12.43 8.609 1 85.19 195 HIS A C 1
ATOM 1555 O O . HIS A 1 195 ? 0.757 12.633 9.398 1 85.19 195 HIS A O 1
ATOM 1561 N N . ARG A 1 196 ? -0.826 11.414 8.5 1 89.25 196 ARG A N 1
ATOM 1562 C CA . ARG A 1 196 ? -0.479 10.234 9.289 1 89.25 196 ARG A CA 1
ATOM 1563 C C . ARG A 1 196 ? -0.78 8.953 8.508 1 89.25 196 ARG A C 1
ATOM 1565 O O . ARG A 1 196 ? -1.637 8.945 7.621 1 89.25 196 ARG A O 1
ATOM 1572 N N . VAL A 1 197 ? -0.064 7.914 8.812 1 92.75 197 VAL A N 1
ATOM 1573 C CA . VAL A 1 197 ? -0.27 6.613 8.18 1 92.75 197 VAL A CA 1
ATOM 1574 C C . VAL A 1 197 ? -0.421 5.539 9.258 1 92.75 197 VAL A C 1
ATOM 1576 O O . VAL A 1 197 ? 0.533 5.234 9.977 1 92.75 197 VAL A O 1
ATOM 1579 N N . PRO A 1 198 ? -1.643 4.984 9.398 1 92.88 198 PRO A N 1
ATOM 1580 C CA . PRO A 1 198 ? -1.808 3.893 10.359 1 92.88 198 PRO A CA 1
ATOM 1581 C C . PRO A 1 198 ? -1.106 2.609 9.922 1 92.88 198 PRO A C 1
ATOM 1583 O O . PRO A 1 198 ? -1.064 2.301 8.727 1 92.88 198 PRO A O 1
ATOM 1586 N N . VAL A 1 199 ? -0.53 1.906 10.852 1 93.75 199 VAL A N 1
ATOM 1587 C CA . VAL A 1 199 ? 0.016 0.57 10.633 1 93.75 199 VAL A CA 1
ATOM 1588 C C . VAL A 1 199 ? -0.918 -0.473 11.242 1 93.75 199 VAL A C 1
ATOM 1590 O O . VAL A 1 199 ? -1.254 -0.399 12.43 1 93.75 199 VAL A O 1
ATOM 1593 N N . VAL A 1 200 ? -1.345 -1.421 10.414 1 93.12 200 VAL A N 1
ATOM 1594 C CA . VAL A 1 200 ? -2.305 -2.412 10.891 1 93.12 200 VAL A CA 1
ATOM 1595 C C . VAL A 1 200 ? -1.721 -3.814 10.734 1 93.12 200 VAL A C 1
ATOM 1597 O O . VAL A 1 200 ? -0.816 -4.027 9.922 1 93.12 200 VAL A O 1
ATOM 1600 N N . ASP A 1 201 ? -2.211 -4.742 11.523 1 91.75 201 ASP A N 1
ATOM 1601 C CA . ASP A 1 201 ? -1.807 -6.137 11.383 1 91.75 201 ASP A CA 1
ATOM 1602 C C . ASP A 1 201 ? -2.717 -6.875 10.406 1 91.75 201 ASP A C 1
ATOM 1604 O O . ASP A 1 201 ? -3.482 -6.25 9.664 1 91.75 201 ASP A O 1
ATOM 1608 N N . GLU A 1 202 ? -2.584 -8.195 10.344 1 86.12 202 GLU A N 1
ATOM 1609 C CA . GLU A 1 202 ? -3.314 -9.031 9.391 1 86.12 202 GLU A CA 1
ATOM 1610 C C . GLU A 1 202 ? -4.816 -8.969 9.648 1 86.12 202 GLU A C 1
ATOM 1612 O O . GLU A 1 202 ? -5.617 -9.141 8.727 1 86.12 202 GLU A O 1
ATOM 1617 N N . GLN A 1 203 ? -5.156 -8.695 10.883 1 86.75 203 GLN A N 1
ATOM 1618 C CA . GLN A 1 203 ? -6.566 -8.625 11.25 1 86.75 203 GLN A CA 1
ATOM 1619 C C . GLN A 1 203 ? -7.07 -7.18 11.227 1 86.75 203 GLN A C 1
ATOM 1621 O O . GLN A 1 203 ? -8.156 -6.887 11.742 1 86.75 203 GLN A O 1
ATOM 1626 N N . ARG A 1 204 ? -6.227 -6.285 10.742 1 88.94 204 ARG A N 1
ATOM 1627 C CA . ARG A 1 204 ? -6.535 -4.867 10.594 1 88.94 204 ARG A CA 1
ATOM 1628 C C . ARG A 1 204 ? -6.645 -4.18 11.945 1 88.94 204 ARG A C 1
ATOM 1630 O O . ARG A 1 204 ? -7.379 -3.203 12.102 1 88.94 204 ARG A O 1
ATOM 1637 N N . GLN A 1 205 ? -6.027 -4.785 12.867 1 89.12 205 GLN A N 1
ATOM 1638 C CA . GLN A 1 205 ? -5.898 -4.086 14.141 1 89.12 205 GLN A CA 1
ATOM 1639 C C . GLN A 1 205 ? -4.789 -3.037 14.086 1 89.12 205 GLN A C 1
ATOM 1641 O O . GLN A 1 205 ? -3.734 -3.273 13.492 1 89.12 205 GLN A O 1
ATOM 1646 N N . LEU A 1 206 ? -5.125 -1.938 14.672 1 90.62 206 LEU A N 1
ATOM 1647 C CA . LEU A 1 206 ? -4.168 -0.835 14.648 1 90.62 206 LEU A CA 1
ATOM 1648 C C . LEU A 1 206 ? -2.953 -1.152 15.516 1 90.62 206 LEU A C 1
ATOM 1650 O O . LEU A 1 206 ? -3.088 -1.419 16.719 1 90.62 206 LEU A O 1
ATOM 1654 N N . MET A 1 207 ? -1.755 -1.115 14.938 1 87.75 207 MET A N 1
ATOM 1655 C CA . MET A 1 207 ? -0.501 -1.413 15.625 1 87.75 207 MET A CA 1
ATOM 1656 C C . MET A 1 207 ? 0.233 -0.13 16 1 87.75 207 MET A C 1
ATOM 1658 O O . MET A 1 207 ? 0.901 -0.072 17.031 1 87.75 207 MET A O 1
ATOM 1662 N N . ASN A 1 208 ? 0.154 0.787 15.094 1 87.62 208 ASN A N 1
ATOM 1663 C CA . ASN A 1 208 ? 0.925 2.021 15.195 1 87.62 208 ASN A CA 1
ATOM 1664 C C . ASN A 1 208 ? 0.362 3.115 14.297 1 87.62 208 ASN A C 1
ATOM 1666 O O . ASN A 1 208 ? -0.512 2.854 13.469 1 87.62 208 ASN A O 1
ATOM 1670 N N . LEU A 1 209 ? 0.76 4.336 14.672 1 89.88 209 LEU A N 1
ATOM 1671 C CA . LEU A 1 209 ? 0.444 5.484 13.82 1 89.88 209 LEU A CA 1
ATOM 1672 C C . LEU A 1 209 ? 1.708 6.254 13.453 1 89.88 209 LEU A C 1
ATOM 1674 O O . LEU A 1 209 ? 2.35 6.852 14.32 1 89.88 209 LEU A O 1
ATOM 1678 N N . ILE A 1 210 ? 2.062 6.188 12.211 1 91.94 210 ILE A N 1
ATOM 1679 C CA . ILE A 1 210 ? 3.219 6.938 11.734 1 91.94 210 ILE A CA 1
ATOM 1680 C C . ILE A 1 210 ? 2.824 8.391 11.484 1 91.94 210 ILE A C 1
ATOM 1682 O O . ILE A 1 210 ? 1.964 8.672 10.641 1 91.94 210 ILE A O 1
ATOM 1686 N N . THR A 1 211 ? 3.453 9.32 12.172 1 87.81 211 THR A N 1
ATOM 1687 C CA . THR A 1 211 ? 3.152 10.742 12.023 1 87.81 211 THR A CA 1
ATOM 1688 C C . THR A 1 211 ? 4.277 11.461 11.289 1 87.81 211 THR A C 1
ATOM 1690 O O . THR A 1 211 ? 5.367 10.914 11.117 1 87.81 211 THR A O 1
ATOM 1693 N N . GLN A 1 212 ? 3.979 12.602 10.852 1 89.94 212 GLN A N 1
ATOM 1694 C CA . GLN A 1 212 ? 4.977 13.43 10.18 1 89.94 212 GLN A CA 1
ATOM 1695 C C . GLN A 1 212 ? 6.164 13.711 11.094 1 89.94 212 GLN A C 1
ATOM 1697 O O . GLN A 1 212 ? 7.312 13.695 10.648 1 89.94 212 GLN A O 1
ATOM 1702 N N . SER A 1 213 ? 5.875 13.961 12.352 1 88.12 213 SER A N 1
ATOM 1703 C CA . SER A 1 213 ? 6.949 14.242 13.297 1 88.12 213 SER A CA 1
ATOM 1704 C C . SER A 1 213 ? 7.914 13.07 13.414 1 88.12 213 SER A C 1
ATOM 1706 O O . SER A 1 213 ? 9.125 13.258 13.492 1 88.12 213 SER A O 1
ATOM 1708 N N . GLN A 1 214 ? 7.398 11.914 13.414 1 90.38 214 GLN A N 1
ATOM 1709 C CA . GLN A 1 214 ? 8.242 10.727 13.492 1 90.38 214 GLN A CA 1
ATOM 1710 C C . GLN A 1 214 ? 9.117 10.594 12.25 1 90.38 214 GLN A C 1
ATOM 1712 O O . GLN A 1 214 ? 10.281 10.195 12.352 1 90.38 214 GLN A O 1
ATOM 1717 N N . VAL A 1 215 ? 8.531 10.891 11.172 1 94.38 215 VAL A N 1
ATOM 1718 C CA . VAL A 1 215 ? 9.258 10.789 9.906 1 94.38 215 VAL A CA 1
ATOM 1719 C C . VAL A 1 215 ? 10.398 11.805 9.883 1 94.38 215 VAL A C 1
ATOM 1721 O O . VAL A 1 215 ? 11.516 11.484 9.469 1 94.38 215 VAL A O 1
ATOM 1724 N N . VAL A 1 216 ? 10.148 13.008 10.328 1 94.56 216 VAL A N 1
ATOM 1725 C CA . VAL A 1 216 ? 11.18 14.039 10.375 1 94.56 216 VAL A CA 1
ATOM 1726 C C . VAL A 1 216 ? 12.328 13.586 11.273 1 94.56 216 VAL A C 1
ATOM 1728 O O . VAL A 1 216 ? 13.5 13.75 10.922 1 94.56 216 VAL A O 1
ATOM 1731 N N . ARG A 1 217 ? 12.008 13.023 12.359 1 93.31 217 ARG A N 1
ATOM 1732 C CA . ARG A 1 217 ? 13.023 12.531 13.281 1 93.31 217 ARG A CA 1
ATOM 1733 C C . ARG A 1 217 ? 13.836 11.406 12.648 1 93.31 217 ARG A C 1
ATOM 1735 O O . ARG A 1 217 ? 15.062 11.352 12.805 1 93.31 217 ARG A O 1
ATOM 1742 N N . PHE A 1 218 ? 13.156 10.539 12 1 94.88 218 PHE A N 1
ATOM 1743 C CA . PHE A 1 218 ? 13.836 9.477 11.281 1 94.88 218 PHE A CA 1
ATOM 1744 C C . PHE A 1 218 ? 14.844 10.055 10.289 1 94.88 218 PHE A C 1
ATOM 1746 O O . PHE A 1 218 ? 15.977 9.57 10.188 1 94.88 218 PHE A O 1
ATOM 1753 N N . LEU A 1 219 ? 14.406 11.078 9.539 1 95.25 219 LEU A N 1
ATOM 1754 C CA . LEU A 1 219 ? 15.289 11.727 8.578 1 95.25 219 LEU A CA 1
ATOM 1755 C C . LEU A 1 219 ? 16.516 12.32 9.273 1 95.25 219 LEU A C 1
ATOM 1757 O O . LEU A 1 219 ? 17.641 12.156 8.805 1 95.25 219 LEU A O 1
ATOM 1761 N N . GLN A 1 220 ? 16.25 12.969 10.32 1 96.19 220 GLN A N 1
ATOM 1762 C CA . GLN A 1 220 ? 17.344 13.602 11.055 1 96.19 220 GLN A CA 1
ATOM 1763 C C . GLN A 1 220 ? 18.344 12.562 11.562 1 96.19 220 GLN A C 1
ATOM 1765 O O . GLN A 1 220 ? 19.547 12.758 11.461 1 96.19 220 GLN A O 1
ATOM 1770 N N . GLN A 1 221 ? 17.844 11.469 12.094 1 94.31 221 GLN A N 1
ATOM 1771 C CA . GLN A 1 221 ? 18.672 10.398 12.633 1 94.31 221 GLN A CA 1
ATOM 1772 C C . GLN A 1 221 ? 19.5 9.742 11.531 1 94.31 221 GLN A C 1
ATOM 1774 O O . GLN A 1 221 ? 20.578 9.211 11.797 1 94.31 221 GLN A O 1
ATOM 1779 N N . ASN A 1 222 ? 18.969 9.742 10.344 1 94.19 222 ASN A N 1
ATOM 1780 C CA . ASN A 1 222 ? 19.641 9.094 9.227 1 94.19 222 ASN A CA 1
ATOM 1781 C C . ASN A 1 222 ? 20.172 10.117 8.219 1 94.19 222 ASN A C 1
ATOM 1783 O O . ASN A 1 222 ? 20.328 9.805 7.039 1 94.19 222 ASN A O 1
ATOM 1787 N N . MET A 1 223 ? 20.469 11.297 8.703 1 94.75 223 MET A N 1
ATOM 1788 C CA . MET A 1 223 ? 20.906 12.422 7.875 1 94.75 223 MET A CA 1
ATOM 1789 C C . MET A 1 223 ? 22.156 12.07 7.086 1 94.75 223 MET A C 1
ATOM 1791 O O . MET A 1 223 ? 22.266 12.398 5.902 1 94.75 223 MET A O 1
ATOM 1795 N N . HIS A 1 224 ? 23.016 11.328 7.66 1 93.06 224 HIS A N 1
ATOM 1796 C CA . HIS A 1 224 ? 24.312 10.992 7.055 1 93.06 224 HIS A CA 1
ATOM 1797 C C . HIS A 1 224 ? 24.125 10.109 5.828 1 93.06 224 HIS A C 1
ATOM 1799 O O . HIS A 1 224 ? 24.969 10.102 4.934 1 93.06 224 HIS A O 1
ATOM 1805 N N . LEU A 1 225 ? 23.047 9.438 5.719 1 92.75 225 LEU A N 1
ATOM 1806 C CA . LEU A 1 225 ? 22.797 8.508 4.621 1 92.75 225 LEU A CA 1
ATOM 1807 C C . LEU A 1 225 ? 22.281 9.25 3.393 1 92.75 225 LEU A C 1
ATOM 1809 O O . LEU A 1 225 ? 22.234 8.688 2.295 1 92.75 225 LEU A O 1
ATOM 1813 N N . LEU A 1 226 ? 21.906 10.484 3.523 1 92.56 226 LEU A N 1
ATOM 1814 C CA . LEU A 1 226 ? 21.312 11.234 2.416 1 92.56 226 LEU A CA 1
ATOM 1815 C C . LEU A 1 226 ? 22.391 11.688 1.438 1 92.56 226 LEU A C 1
ATOM 1817 O O . LEU A 1 226 ? 22.078 12.117 0.324 1 92.56 226 LEU A O 1
ATOM 1821 N N . GLY A 1 227 ? 23.625 11.617 1.783 1 89.81 227 GLY A N 1
ATOM 1822 C CA . GLY A 1 227 ? 24.719 11.977 0.892 1 89.81 227 GLY A CA 1
ATOM 1823 C C . GLY A 1 227 ? 24.656 13.422 0.436 1 89.81 227 GLY A C 1
ATOM 1824 O O . GLY A 1 227 ? 24.516 14.328 1.255 1 89.81 227 GLY A O 1
ATOM 1825 N N . ASP A 1 228 ? 24.766 13.609 -0.897 1 90.38 228 ASP A N 1
ATOM 1826 C CA . ASP A 1 228 ? 24.875 14.953 -1.464 1 90.38 228 ASP A CA 1
ATOM 1827 C C . ASP A 1 228 ? 23.531 15.672 -1.431 1 90.38 228 ASP A C 1
ATOM 1829 O O . ASP A 1 228 ? 23.469 16.906 -1.507 1 90.38 228 ASP A O 1
ATOM 1833 N N . LYS A 1 229 ? 22.484 14.953 -1.295 1 92 229 LYS A N 1
ATOM 1834 C CA . LYS A 1 229 ? 21.156 15.555 -1.24 1 92 229 LYS A CA 1
ATOM 1835 C C . LYS A 1 229 ? 21.047 16.516 -0.063 1 92 229 LYS A C 1
ATOM 1837 O O . LYS A 1 229 ? 20.281 17.484 -0.118 1 92 229 LYS A O 1
ATOM 1842 N N . ARG A 1 230 ? 21.875 16.328 0.919 1 93.81 230 ARG A N 1
ATOM 1843 C CA . ARG A 1 230 ? 21.828 17.156 2.121 1 93.81 230 ARG A CA 1
ATOM 1844 C C . ARG A 1 230 ? 22.141 18.609 1.799 1 93.81 230 ARG A C 1
ATOM 1846 O O . ARG A 1 230 ? 21.656 19.516 2.469 1 93.81 230 ARG A O 1
ATOM 1853 N N . ALA A 1 231 ? 22.891 18.781 0.753 1 95.44 231 ALA A N 1
ATOM 1854 C CA . ALA A 1 231 ? 23.422 20.109 0.44 1 95.44 231 ALA A CA 1
ATOM 1855 C C . ALA A 1 231 ? 22.516 20.828 -0.56 1 95.44 231 ALA A C 1
ATOM 1857 O O . ALA A 1 231 ? 22.781 21.969 -0.934 1 95.44 231 ALA A O 1
ATOM 1858 N N . THR A 1 232 ? 21.391 20.203 -0.982 1 95.44 232 THR A N 1
ATOM 1859 C CA . THR A 1 232 ? 20.484 20.812 -1.946 1 95.44 232 THR A CA 1
ATOM 1860 C C . THR A 1 232 ? 19.906 22.125 -1.392 1 95.44 232 THR A C 1
ATOM 1862 O O . THR A 1 232 ? 19.281 22.125 -0.329 1 95.44 232 THR A O 1
ATOM 1865 N N . PRO A 1 233 ? 20.141 23.188 -2.117 1 96.81 233 PRO A N 1
ATOM 1866 C CA . PRO A 1 233 ? 19.547 24.438 -1.654 1 96.81 233 PRO A CA 1
ATOM 1867 C C . PRO A 1 233 ? 18.031 24.469 -1.812 1 96.81 233 PRO A C 1
ATOM 1869 O O . PRO A 1 233 ? 17.484 23.891 -2.76 1 96.81 233 PRO A O 1
ATOM 1872 N N . VAL A 1 234 ? 17.359 25.156 -0.947 1 96.81 234 VAL A N 1
ATOM 1873 C CA . VAL A 1 234 ? 15.906 25.266 -0.921 1 96.81 234 VAL A CA 1
ATOM 1874 C C . VAL A 1 234 ? 15.398 25.766 -2.27 1 96.81 234 VAL A C 1
ATOM 1876 O O . VAL A 1 234 ? 14.391 25.266 -2.783 1 96.81 234 VAL A O 1
ATOM 1879 N N . LYS A 1 235 ? 16.078 26.703 -2.854 1 95 235 LYS A N 1
ATOM 1880 C CA . LYS A 1 235 ? 15.641 27.312 -4.105 1 95 235 LYS A CA 1
ATOM 1881 C C . LYS A 1 235 ? 15.578 26.281 -5.23 1 95 235 LYS A C 1
ATOM 1883 O O . LYS A 1 235 ? 14.914 26.5 -6.246 1 95 235 LYS A O 1
ATOM 1888 N N . GLU A 1 236 ? 16.203 25.109 -5.094 1 94.44 236 GLU A N 1
ATOM 1889 C CA . GLU A 1 236 ? 16.266 24.094 -6.137 1 94.44 236 GLU A CA 1
ATOM 1890 C C . GLU A 1 236 ? 15.242 22.984 -5.891 1 94.44 236 GLU A C 1
ATOM 1892 O O . GLU A 1 236 ? 15.07 22.094 -6.723 1 94.44 236 GLU A O 1
ATOM 1897 N N . ILE A 1 237 ? 14.656 23.047 -4.773 1 93.5 237 ILE A N 1
ATOM 1898 C CA . ILE A 1 237 ? 13.664 22.031 -4.453 1 93.5 237 ILE A CA 1
ATOM 1899 C C . ILE A 1 237 ? 12.352 22.344 -5.164 1 93.5 237 ILE A C 1
ATOM 1901 O O . ILE A 1 237 ? 11.82 23.438 -5.035 1 93.5 237 ILE A O 1
ATOM 1905 N N . ASN A 1 238 ? 11.859 21.375 -5.84 1 88.12 238 ASN A N 1
ATOM 1906 C CA . ASN A 1 238 ? 10.664 21.547 -6.652 1 88.12 238 ASN A CA 1
ATOM 1907 C C . ASN A 1 238 ? 9.445 21.875 -5.789 1 88.12 238 ASN A C 1
ATOM 1909 O O . ASN A 1 238 ? 9.219 21.234 -4.762 1 88.12 238 ASN A O 1
ATOM 1913 N N . GLY A 1 239 ? 8.727 22.859 -6.16 1 86.94 239 GLY A N 1
ATOM 1914 C CA . GLY A 1 239 ? 7.434 23.141 -5.562 1 86.94 239 GLY A CA 1
ATOM 1915 C C . GLY A 1 239 ? 7.516 24.031 -4.332 1 86.94 239 GLY A C 1
ATOM 1916 O O . GLY A 1 239 ? 6.512 24.25 -3.656 1 86.94 239 GLY A O 1
ATOM 1917 N N . VAL A 1 240 ? 8.641 24.5 -4 1 89.88 240 VAL A N 1
ATOM 1918 C CA . VAL A 1 240 ? 8.812 25.219 -2.744 1 89.88 240 VAL A CA 1
ATOM 1919 C C . VAL A 1 240 ? 8.68 26.719 -2.984 1 89.88 240 VAL A C 1
ATOM 1921 O O . VAL A 1 240 ? 7.992 27.422 -2.234 1 89.88 240 VAL A O 1
ATOM 1924 N N . MET A 1 241 ? 9.273 27.141 -4.121 1 81.38 241 MET A N 1
ATOM 1925 C CA . MET A 1 241 ? 9.336 28.578 -4.371 1 81.38 241 MET A CA 1
ATOM 1926 C C . MET A 1 241 ? 8.086 29.062 -5.117 1 81.38 241 MET A C 1
ATOM 1928 O O . MET A 1 241 ? 8.148 29.344 -6.316 1 81.38 241 MET A O 1
ATOM 1932 N N . HIS A 1 242 ? 6.945 28.859 -4.555 1 78.31 242 HIS A N 1
ATOM 1933 C CA . HIS A 1 242 ? 5.703 29.312 -5.168 1 78.31 242 HIS A CA 1
ATOM 1934 C C . HIS A 1 242 ? 4.902 30.188 -4.207 1 78.31 242 HIS A C 1
ATOM 1936 O O . HIS A 1 242 ? 5.352 30.453 -3.094 1 78.31 242 HIS A O 1
ATOM 1942 N N . ASP A 1 243 ? 3.752 30.516 -4.758 1 80.06 243 ASP A N 1
ATOM 1943 C CA . ASP A 1 243 ? 2.91 31.438 -4.008 1 80.06 243 ASP A CA 1
ATOM 1944 C C . ASP A 1 243 ? 2.51 30.844 -2.658 1 80.06 243 ASP A C 1
ATOM 1946 O O . ASP A 1 243 ? 1.968 29.75 -2.596 1 80.06 243 ASP A O 1
ATOM 1950 N N . VAL A 1 244 ? 2.92 31.609 -1.709 1 92.25 244 VAL A N 1
ATOM 1951 C CA . VAL A 1 244 ? 2.629 31.266 -0.322 1 92.25 244 VAL A CA 1
ATOM 1952 C C . VAL A 1 244 ? 1.237 31.766 0.056 1 92.25 244 VAL A C 1
ATOM 1954 O O . VAL A 1 244 ? 0.917 32.938 -0.15 1 92.25 244 VAL A O 1
ATOM 1957 N N . PHE A 1 245 ? 0.383 30.906 0.458 1 93.31 245 PHE A N 1
ATOM 1958 C CA . PHE A 1 245 ? -0.908 31.328 0.995 1 93.31 245 PHE A CA 1
ATOM 1959 C C . PHE A 1 245 ? -0.732 32.062 2.316 1 93.31 245 PHE A C 1
ATOM 1961 O O . PHE A 1 245 ? -0.148 31.531 3.26 1 93.31 245 PHE A O 1
ATOM 1968 N N . THR A 1 246 ? -1.153 33.281 2.342 1 96.25 246 THR A N 1
ATOM 1969 C CA . THR A 1 246 ? -0.982 34.125 3.529 1 96.25 246 THR A CA 1
ATOM 1970 C C . THR A 1 246 ? -2.33 34.625 4.039 1 96.25 246 THR A C 1
ATOM 1972 O O . THR A 1 246 ? -3.309 34.656 3.291 1 96.25 246 THR A O 1
ATOM 1975 N N . ILE A 1 247 ? -2.334 34.875 5.312 1 97.25 247 ILE A N 1
ATOM 1976 C CA . ILE A 1 247 ? -3.465 35.562 5.938 1 97.25 247 ILE A CA 1
ATOM 1977 C C . ILE A 1 247 ? -2.984 36.844 6.625 1 97.25 247 ILE A C 1
ATOM 1979 O O . ILE A 1 247 ? -1.841 36.906 7.078 1 97.25 247 ILE A O 1
ATOM 1983 N N . ASN A 1 248 ? -3.908 37.781 6.609 1 98 248 ASN A N 1
ATOM 1984 C CA . ASN A 1 248 ? -3.561 39.062 7.277 1 98 248 ASN A CA 1
ATOM 1985 C C . ASN A 1 248 ? -3.787 38.969 8.781 1 98 248 ASN A C 1
ATOM 1987 O O . ASN A 1 248 ? -4.793 38.406 9.234 1 98 248 ASN A O 1
ATOM 1991 N N . MET A 1 249 ? -2.895 39.594 9.586 1 97.31 249 MET A N 1
ATOM 1992 C CA . MET A 1 249 ? -2.936 39.469 11.039 1 97.31 249 MET A CA 1
ATOM 1993 C C . MET A 1 249 ? -4.156 40.188 11.617 1 97.31 249 MET A C 1
ATOM 1995 O O . MET A 1 249 ? -4.551 39.938 12.758 1 97.31 249 MET A O 1
ATOM 1999 N N . HIS A 1 250 ? -4.828 41.031 10.805 1 97.69 250 HIS A N 1
ATOM 2000 C CA . HIS A 1 250 ? -5.926 41.844 11.328 1 97.69 250 HIS A CA 1
ATOM 2001 C C . HIS A 1 250 ? -7.277 41.219 11 1 97.69 250 HIS A C 1
ATOM 2003 O O . HIS A 1 250 ? -8.312 41.688 11.492 1 97.69 250 HIS A O 1
ATOM 2009 N N . GLN A 1 251 ? -7.238 40.188 10.18 1 97.06 251 GLN A N 1
ATOM 2010 C CA . GLN A 1 251 ? -8.508 39.5 9.953 1 97.06 251 GLN A CA 1
ATOM 2011 C C . GLN A 1 251 ? -8.891 38.656 11.156 1 97.06 251 GLN A C 1
ATOM 2013 O O . GLN A 1 251 ? -8.07 38.406 12.039 1 97.06 251 GLN A O 1
ATOM 2018 N N . ARG A 1 252 ? -10.117 38.219 11.148 1 94.56 252 ARG A N 1
ATOM 2019 C CA . ARG A 1 252 ? -10.578 37.375 12.25 1 94.56 252 ARG A CA 1
ATOM 2020 C C . ARG A 1 252 ? -10.023 35.969 12.133 1 94.56 252 ARG A C 1
ATOM 2022 O O . ARG A 1 252 ? -9.914 35.438 11.023 1 94.56 252 ARG A O 1
ATOM 2029 N N . ALA A 1 253 ? -9.742 35.375 13.258 1 92.25 253 ALA A N 1
ATOM 2030 C CA . ALA A 1 253 ? -9.188 34.031 13.281 1 92.25 253 ALA A CA 1
ATOM 2031 C C . ALA A 1 253 ? -10.141 33.031 12.633 1 92.25 253 ALA A C 1
ATOM 2033 O O . ALA A 1 253 ? -9.711 32.156 11.867 1 92.25 253 ALA A O 1
ATOM 2034 N N . ILE A 1 254 ? -11.391 33.188 12.844 1 89.12 254 ILE A N 1
ATOM 2035 C CA . ILE A 1 254 ? -12.383 32.25 12.305 1 89.12 254 ILE A CA 1
ATOM 2036 C C . ILE A 1 254 ? -12.367 32.312 10.781 1 89.12 254 ILE A C 1
ATOM 2038 O O . ILE A 1 254 ? -12.508 31.281 10.117 1 89.12 254 ILE A O 1
ATOM 2042 N N . ASP A 1 255 ? -12.227 33.469 10.273 1 92.62 255 ASP A N 1
ATOM 2043 C CA . ASP A 1 255 ? -12.164 33.625 8.82 1 92.62 255 ASP A CA 1
ATOM 2044 C C . ASP A 1 255 ? -10.914 32.969 8.242 1 92.62 255 ASP A C 1
ATOM 2046 O O . ASP A 1 255 ? -10.961 32.375 7.176 1 92.62 255 ASP A O 1
ATOM 2050 N N . ALA A 1 256 ? -9.844 33.156 8.961 1 94 256 ALA A N 1
ATOM 2051 C CA . ALA A 1 256 ? -8.594 32.531 8.539 1 94 256 ALA A CA 1
ATOM 2052 C C . ALA A 1 256 ? -8.727 31 8.5 1 94 256 ALA A C 1
ATOM 2054 O O . ALA A 1 256 ? -8.328 30.359 7.523 1 94 256 ALA A O 1
ATOM 2055 N N . PHE A 1 257 ? -9.305 30.406 9.484 1 88.81 257 PHE A N 1
ATOM 2056 C CA . PHE A 1 257 ? -9.469 28.969 9.539 1 88.81 257 PHE A CA 1
ATOM 2057 C C . PHE A 1 257 ? -10.391 28.469 8.438 1 88.81 257 PHE A C 1
ATOM 2059 O O . PHE A 1 257 ? -10.156 27.422 7.844 1 88.81 257 PHE A O 1
ATOM 2066 N N . HIS A 1 258 ? -11.383 29.25 8.141 1 86.56 258 HIS A N 1
ATOM 2067 C CA . HIS A 1 258 ? -12.266 28.906 7.031 1 86.56 258 HIS A CA 1
ATOM 2068 C C . HIS A 1 258 ? -11.516 28.906 5.707 1 86.56 258 HIS A C 1
ATOM 2070 O O . HIS A 1 258 ? -11.695 28.016 4.883 1 86.56 258 HIS A O 1
ATOM 2076 N N . GLN A 1 259 ? -10.742 29.906 5.57 1 90.19 259 GLN A N 1
ATOM 2077 C CA . GLN A 1 259 ? -9.945 29.984 4.352 1 90.19 259 GLN A CA 1
ATOM 2078 C C . GLN A 1 259 ? -9 28.797 4.227 1 90.19 259 GLN A C 1
ATOM 2080 O O . GLN A 1 259 ? -8.797 28.266 3.133 1 90.19 259 GLN A O 1
ATOM 2085 N N . MET A 1 260 ? -8.398 28.406 5.344 1 88.25 260 MET A N 1
ATOM 2086 C CA . MET A 1 260 ? -7.48 27.266 5.352 1 88.25 260 MET A CA 1
ATOM 2087 C C . MET A 1 260 ? -8.188 26 4.902 1 88.25 260 MET A C 1
ATOM 2089 O O . MET A 1 260 ? -7.676 25.266 4.062 1 88.25 260 MET A O 1
ATOM 2093 N N . VAL A 1 261 ? -9.32 25.75 5.406 1 78.69 261 VAL A N 1
ATOM 2094 C CA . VAL A 1 261 ? -10.102 24.562 5.066 1 78.69 261 VAL A CA 1
ATOM 2095 C C . VAL A 1 261 ? -10.492 24.609 3.592 1 78.69 261 VAL A C 1
ATOM 2097 O O . VAL A 1 261 ? -10.383 23.594 2.885 1 78.69 261 VAL A O 1
ATOM 2100 N N . GLU A 1 262 ? -10.867 25.75 3.164 1 80.94 262 GLU A N 1
ATOM 2101 C CA . GLU A 1 262 ? -11.281 25.938 1.776 1 80.94 262 GLU A CA 1
ATOM 2102 C C . GLU A 1 262 ? -10.125 25.656 0.816 1 80.94 262 GLU A C 1
ATOM 2104 O O . GLU A 1 262 ? -10.328 25.078 -0.251 1 80.94 262 GLU A O 1
ATOM 2109 N N . HIS A 1 263 ? -9.008 26.031 1.204 1 84.06 263 HIS A N 1
ATOM 2110 C CA . HIS A 1 263 ? -7.848 25.891 0.327 1 84.06 263 HIS A CA 1
ATOM 2111 C C . HIS A 1 263 ? -7.098 24.594 0.605 1 84.06 263 HIS A C 1
ATOM 2113 O O . HIS A 1 263 ? -6.098 24.297 -0.052 1 84.06 263 HIS A O 1
ATOM 2119 N N . GLY A 1 264 ? -7.516 23.922 1.602 1 79.19 264 GLY A N 1
ATOM 2120 C CA . GLY A 1 264 ? -6.93 22.625 1.903 1 79.19 264 GLY A CA 1
ATOM 2121 C C . GLY A 1 264 ? -5.531 22.719 2.486 1 79.19 264 GLY A C 1
ATOM 2122 O O . GLY A 1 264 ? -4.664 21.906 2.162 1 79.19 264 GLY A O 1
ATOM 2123 N N . VAL A 1 265 ? -5.258 23.797 3.176 1 85.69 265 VAL A N 1
ATOM 2124 C CA . VAL A 1 265 ? -3.953 23.938 3.811 1 85.69 265 VAL A CA 1
ATOM 2125 C C . VAL A 1 265 ? -4.098 23.828 5.324 1 85.69 265 VAL A C 1
ATOM 2127 O O . VAL A 1 265 ? -5.098 24.281 5.895 1 85.69 265 VAL A O 1
ATOM 2130 N N . THR A 1 266 ? -3.084 23.266 5.938 1 85.56 266 THR A N 1
ATOM 2131 C CA . THR A 1 266 ? -3.17 23.031 7.375 1 85.56 266 THR A CA 1
ATOM 2132 C C . THR A 1 266 ? -2.361 24.078 8.141 1 85.56 266 THR A C 1
ATOM 2134 O O . THR A 1 266 ? -2.453 24.172 9.367 1 85.56 266 THR A O 1
ATOM 2137 N N . GLY A 1 267 ? -1.591 24.812 7.5 1 90 267 GLY A N 1
ATOM 2138 C CA . GLY A 1 267 ? -0.796 25.891 8.055 1 90 267 GLY A CA 1
ATOM 2139 C C . GLY A 1 267 ? -0.585 27.031 7.074 1 90 267 GLY A C 1
ATOM 2140 O O . GLY A 1 267 ? -0.407 26.812 5.875 1 90 267 GLY A O 1
ATOM 2141 N N . VAL A 1 268 ? -0.633 28.312 7.637 1 93.81 268 VAL A N 1
ATOM 2142 C CA . VAL A 1 268 ? -0.539 29.469 6.766 1 93.81 268 VAL A CA 1
ATOM 2143 C C . VAL A 1 268 ? 0.354 30.531 7.406 1 93.81 268 VAL A C 1
ATOM 2145 O O . VAL A 1 268 ? 0.506 30.562 8.633 1 93.81 268 VAL A O 1
ATOM 2148 N N . ALA A 1 269 ? 0.904 31.328 6.547 1 96.25 269 ALA A N 1
ATOM 2149 C CA . ALA A 1 269 ? 1.725 32.438 7.008 1 96.25 269 ALA A CA 1
ATOM 2150 C C . ALA A 1 269 ? 0.857 33.656 7.41 1 96.25 269 ALA A C 1
ATOM 2152 O O . ALA A 1 269 ? -0.039 34.031 6.664 1 96.25 269 ALA A O 1
ATOM 2153 N N . ILE A 1 270 ? 1.161 34.156 8.586 1 97.19 270 ILE A N 1
ATOM 2154 C CA . ILE A 1 270 ? 0.545 35.406 9.023 1 97.19 270 ILE A CA 1
ATOM 2155 C C . ILE A 1 270 ? 1.411 36.594 8.594 1 97.19 270 ILE A C 1
ATOM 2157 O O . ILE A 1 270 ? 2.604 36.656 8.906 1 97.19 270 ILE A O 1
ATOM 2161 N N . VAL A 1 271 ? 0.753 37.562 7.867 1 97.88 271 VAL A N 1
ATOM 2162 C CA . VAL A 1 271 ? 1.52 38.719 7.406 1 97.88 271 VAL A CA 1
ATOM 2163 C C . VAL A 1 271 ? 0.854 40 7.891 1 97.88 271 VAL A C 1
ATOM 2165 O O . VAL A 1 271 ? -0.338 40 8.203 1 97.88 271 VAL A O 1
ATOM 2168 N N . ASP A 1 272 ? 1.66 41.062 8.039 1 97.56 272 ASP A N 1
ATOM 2169 C CA . ASP A 1 272 ? 1.106 42.406 8.336 1 97.56 272 ASP A CA 1
ATOM 2170 C C . ASP A 1 272 ? 0.724 43.125 7.055 1 97.56 272 ASP A C 1
ATOM 2172 O O . ASP A 1 272 ? 0.725 42.531 5.969 1 97.56 272 ASP A O 1
ATOM 2176 N N . ASP A 1 273 ? 0.387 44.406 7.203 1 97.12 273 ASP A N 1
ATOM 2177 C CA . ASP A 1 273 ? -0.123 45.188 6.086 1 97.12 273 ASP A CA 1
ATOM 2178 C C . ASP A 1 273 ? 0.958 45.406 5.031 1 97.12 273 ASP A C 1
ATOM 2180 O O . ASP A 1 273 ? 0.652 45.719 3.877 1 97.12 273 ASP A O 1
ATOM 2184 N N . THR A 1 274 ? 2.199 45.188 5.402 1 96.94 274 THR A N 1
ATOM 2185 C CA . THR A 1 274 ? 3.301 45.406 4.465 1 96.94 274 THR A CA 1
ATOM 2186 C C . THR A 1 274 ? 3.695 44.094 3.795 1 96.94 274 THR A C 1
ATOM 2188 O O . THR A 1 274 ? 4.566 44.062 2.924 1 96.94 274 THR A O 1
ATOM 2191 N N . GLY A 1 275 ? 3.127 43.031 4.25 1 96.31 275 GLY A N 1
ATOM 2192 C CA . GLY A 1 275 ? 3.441 41.719 3.682 1 96.31 275 GLY A CA 1
ATOM 2193 C C . GLY A 1 275 ? 4.547 41 4.422 1 96.31 275 GLY A C 1
ATOM 2194 O O . GLY A 1 275 ? 4.973 39.906 4.012 1 96.31 275 GLY A O 1
ATOM 2195 N N . ARG A 1 276 ? 4.949 41.625 5.484 1 97.19 276 ARG A N 1
ATOM 2196 C CA . ARG A 1 276 ? 6.012 41 6.281 1 97.19 276 ARG A CA 1
ATOM 2197 C C . ARG A 1 276 ? 5.477 39.844 7.125 1 97.19 276 ARG A C 1
ATOM 2199 O O . ARG A 1 276 ? 4.395 39.969 7.711 1 97.19 276 ARG A O 1
ATOM 2206 N N . LEU A 1 277 ? 6.305 38.781 7.184 1 97.31 277 LEU A N 1
ATOM 2207 C CA . LEU A 1 277 ? 5.926 37.594 7.953 1 97.31 277 LEU A CA 1
ATOM 2208 C C . LEU A 1 277 ? 5.918 37.906 9.445 1 97.31 277 LEU A C 1
ATOM 2210 O O . LEU A 1 277 ? 6.902 38.406 9.984 1 97.31 277 LEU A O 1
ATOM 2214 N N . ARG A 1 278 ? 4.75 37.562 10.117 1 94.94 278 ARG A N 1
ATOM 2215 C CA . ARG A 1 278 ? 4.613 37.844 11.539 1 94.94 278 ARG A CA 1
ATOM 2216 C C . ARG A 1 278 ? 4.426 36.562 12.352 1 94.94 278 ARG A C 1
ATOM 2218 O O . ARG A 1 278 ? 4.602 36.562 13.57 1 94.94 278 ARG A O 1
ATOM 2225 N N . GLY A 1 279 ? 4.09 35.562 11.672 1 93.81 279 GLY A N 1
ATOM 2226 C CA . GLY A 1 279 ? 3.867 34.312 12.391 1 93.81 279 GLY A CA 1
ATOM 2227 C C . GLY A 1 279 ? 3.307 33.188 11.516 1 93.81 279 GLY A C 1
ATOM 2228 O O . GLY A 1 279 ? 3.373 33.281 10.289 1 93.81 279 GLY A O 1
ATOM 2229 N N . ASN A 1 280 ? 2.953 32.094 12.133 1 93.31 280 ASN A N 1
ATOM 2230 C CA . ASN A 1 280 ? 2.312 30.938 11.523 1 93.31 280 ASN A CA 1
ATOM 2231 C C . ASN A 1 280 ? 1 30.594 12.227 1 93.31 280 ASN A C 1
ATOM 2233 O O . ASN A 1 280 ? 0.909 30.656 13.453 1 93.31 280 ASN A O 1
ATOM 2237 N N . LEU A 1 281 ? -0.034 30.406 11.461 1 91.69 281 LEU A N 1
ATOM 2238 C CA . LEU A 1 281 ? -1.289 29.875 11.969 1 91.69 281 LEU A CA 1
ATOM 2239 C C . LEU A 1 281 ? -1.508 28.453 11.469 1 91.69 281 LEU A C 1
ATOM 2241 O O . LEU A 1 281 ? -1.419 28.188 10.273 1 91.69 281 LEU A O 1
ATOM 2245 N N . SER A 1 282 ? -1.708 27.516 12.359 1 89.25 282 SER A N 1
ATOM 2246 C CA . SER A 1 282 ? -1.94 26.125 12.008 1 89.25 282 SER A CA 1
ATOM 2247 C C . SER A 1 282 ? -3.252 25.609 12.594 1 89.25 282 SER A C 1
ATOM 2249 O O . SER A 1 282 ? -3.76 26.172 13.57 1 89.25 282 SER A O 1
ATOM 2251 N N . LEU A 1 283 ? -3.779 24.594 11.984 1 82.69 283 LEU A N 1
ATOM 2252 C CA . LEU A 1 283 ? -4.973 23.969 12.539 1 82.69 283 LEU A CA 1
ATOM 2253 C C . LEU A 1 283 ? -4.699 23.406 13.93 1 82.69 283 LEU A C 1
ATOM 2255 O O . LEU A 1 283 ? -5.613 23.281 14.75 1 82.69 283 LEU A O 1
ATOM 2259 N N . ARG A 1 284 ? -3.531 23.172 14.227 1 80.62 284 ARG A N 1
ATOM 2260 C CA . ARG A 1 284 ? -3.15 22.703 15.555 1 80.62 284 ARG A CA 1
ATOM 2261 C C . ARG A 1 284 ? -3.393 23.781 16.609 1 80.62 284 ARG A C 1
ATOM 2263 O O . ARG A 1 284 ? -3.486 23.484 17.797 1 80.62 284 ARG A O 1
ATOM 2270 N N . ASP A 1 285 ? -3.42 24.922 16.172 1 83.12 285 ASP A N 1
ATOM 2271 C CA . ASP A 1 285 ? -3.619 26.031 17.078 1 83.12 285 ASP A CA 1
ATOM 2272 C C . ASP A 1 285 ? -5.035 26.031 17.656 1 83.12 285 ASP A C 1
ATOM 2274 O O . ASP A 1 285 ? -5.316 26.719 18.641 1 83.12 285 ASP A O 1
ATOM 2278 N N . LEU A 1 286 ? -5.816 25.203 17.062 1 79.38 286 LEU A N 1
ATOM 2279 C CA . LEU A 1 286 ? -7.164 25.047 17.594 1 79.38 286 LEU A CA 1
ATOM 2280 C C . LEU A 1 286 ? -7.148 24.219 18.891 1 79.38 286 LEU A C 1
ATOM 2282 O O . LEU A 1 286 ? -8.125 24.234 19.641 1 79.38 286 LEU A O 1
ATOM 2286 N N . LYS A 1 287 ? -6.027 23.453 19.141 1 72.25 287 LYS A N 1
ATOM 2287 C CA . LYS A 1 287 ? -5.906 22.609 20.328 1 72.25 287 LYS A CA 1
ATOM 2288 C C . LYS A 1 287 ? -5.871 23.453 21.594 1 72.25 287 LYS A C 1
ATOM 2290 O O . LYS A 1 287 ? -6.223 22.984 22.672 1 72.25 287 LYS A O 1
ATOM 2295 N N . ALA A 1 288 ? -5.262 24.531 21.547 1 60.66 288 ALA A N 1
ATOM 2296 C CA . ALA A 1 288 ? -5.082 25.375 22.719 1 60.66 288 ALA A CA 1
ATOM 2297 C C . ALA A 1 288 ? -6.422 25.672 23.391 1 60.66 288 ALA A C 1
ATOM 2299 O O . ALA A 1 288 ? -6.465 26.266 24.469 1 60.66 288 ALA A O 1
ATOM 2300 N N . MET A 1 289 ? -7.488 25.266 22.766 1 55.28 289 MET A N 1
ATOM 2301 C CA . MET A 1 289 ? -8.844 25.484 23.281 1 55.28 289 MET A CA 1
ATOM 2302 C C . MET A 1 289 ? -9.039 24.766 24.609 1 55.28 289 MET A C 1
ATOM 2304 O O . MET A 1 289 ? -10.023 25 25.312 1 55.28 289 MET A O 1
ATOM 2308 N N . SER A 1 290 ? -8.18 23.828 24.875 1 54.75 290 SER A N 1
ATOM 2309 C CA . SER A 1 290 ? -8.516 22.719 25.781 1 54.75 290 SER A CA 1
ATOM 2310 C C . SER A 1 290 ? -8.609 23.203 27.234 1 54.75 290 SER A C 1
ATOM 2312 O O . SER A 1 290 ? -9.484 22.766 27.969 1 54.75 290 SER A O 1
ATOM 2314 N N . THR A 1 291 ? -7.688 24.031 27.812 1 52.22 291 THR A N 1
ATOM 2315 C CA . THR A 1 291 ? -7.629 23.953 29.266 1 52.22 291 THR A CA 1
ATOM 2316 C C . THR A 1 291 ? -8.812 24.688 29.891 1 52.22 291 THR A C 1
ATOM 2318 O O . THR A 1 291 ? -9.344 24.25 30.922 1 52.22 291 THR A O 1
ATOM 2321 N N . ASP A 1 292 ? -9.266 25.719 29.297 1 54 292 ASP A N 1
ATOM 2322 C CA . ASP A 1 292 ? -10.266 26.453 30.062 1 54 292 ASP A CA 1
ATOM 2323 C C . ASP A 1 292 ? -11.609 26.484 29.328 1 54 292 ASP A C 1
ATOM 2325 O O . ASP A 1 292 ? -12.578 27.062 29.828 1 54 292 ASP A O 1
ATOM 2329 N N . GLY A 1 293 ? -11.773 25.734 28.312 1 56.78 293 GLY A N 1
ATOM 2330 C CA . GLY A 1 293 ? -13.055 25.641 27.625 1 56.78 293 GLY A CA 1
ATOM 2331 C C . GLY A 1 293 ? -13.516 26.953 27.031 1 56.78 293 GLY A C 1
ATOM 2332 O O . GLY A 1 293 ? -14.578 27.031 26.406 1 56.78 293 GLY A O 1
ATOM 2333 N N . ARG A 1 294 ? -12.961 28.109 27.297 1 59.81 294 ARG A N 1
ATOM 2334 C CA . ARG A 1 294 ? -13.391 29.453 26.891 1 59.81 294 ARG A CA 1
ATOM 2335 C C . ARG A 1 294 ? -12.828 29.812 25.531 1 59.81 294 ARG A C 1
ATOM 2337 O O . ARG A 1 294 ? -12.641 31 25.234 1 59.81 294 ARG A O 1
ATOM 2344 N N . PHE A 1 295 ? -12.859 28.906 24.562 1 67.25 295 PHE A N 1
ATOM 2345 C CA . PHE A 1 295 ? -11.984 29.031 23.406 1 67.25 295 PHE A CA 1
ATOM 2346 C C . PHE A 1 295 ? -12.742 29.578 22.203 1 67.25 295 PHE A C 1
ATOM 2348 O O . PHE A 1 295 ? -12.188 30.328 21.406 1 67.25 295 PHE A O 1
ATOM 2355 N N . PHE A 1 296 ? -14.031 29.547 22.172 1 75.5 296 PHE A N 1
ATOM 2356 C CA . PHE A 1 296 ? -14.688 29.797 20.891 1 75.5 296 PHE A CA 1
ATOM 2357 C C . PHE A 1 296 ? -14.773 31.297 20.609 1 75.5 296 PHE A C 1
ATOM 2359 O O . PHE A 1 296 ? -14.695 31.734 19.453 1 75.5 296 PHE A O 1
ATOM 2366 N N . TRP A 1 297 ? -14.836 32.031 21.719 1 78.19 297 TRP A N 1
ATOM 2367 C CA . TRP A 1 297 ? -14.922 33.469 21.516 1 78.19 297 TRP A CA 1
ATOM 2368 C C . TRP A 1 297 ? -13.609 34.031 20.953 1 78.19 297 TRP A C 1
ATOM 2370 O O . TRP A 1 297 ? -13.617 35 20.234 1 78.19 297 TRP A O 1
ATOM 2380 N N . ARG A 1 298 ? -12.555 33.344 21.234 1 82.56 298 ARG A N 1
ATOM 2381 C CA . ARG A 1 298 ? -11.25 33.812 20.766 1 82.56 298 ARG A CA 1
ATOM 2382 C C . ARG A 1 298 ? -11.164 33.688 19.25 1 82.56 298 ARG A C 1
ATOM 2384 O O . ARG A 1 298 ? -10.375 34.406 18.609 1 82.56 298 ARG A O 1
ATOM 2391 N N . LEU A 1 299 ? -11.961 32.844 18.688 1 86.94 299 LEU A N 1
ATOM 2392 C CA . LEU A 1 299 ? -11.945 32.656 17.25 1 86.94 299 LEU A CA 1
ATOM 2393 C C . LEU A 1 299 ? -12.445 33.906 16.531 1 86.94 299 LEU A C 1
ATOM 2395 O O . LEU A 1 299 ? -12.188 34.094 15.344 1 86.94 299 LEU A O 1
ATOM 2399 N N . TYR A 1 300 ? -13.125 34.75 17.297 1 88.38 300 TYR A N 1
ATOM 2400 C CA . TYR A 1 300 ? -13.711 35.938 16.672 1 88.38 300 TYR A CA 1
ATOM 2401 C C . TYR A 1 300 ? -12.836 37.156 16.906 1 88.38 300 TYR A C 1
ATOM 2403 O O . TYR A 1 300 ? -13.188 38.25 16.5 1 88.38 300 TYR A O 1
ATOM 2411 N N . GLN A 1 301 ? -11.719 36.938 17.516 1 90.5 301 GLN A N 1
ATOM 2412 C CA . GLN A 1 301 ? -10.688 37.938 17.609 1 90.5 301 GLN A CA 1
ATOM 2413 C C . GLN A 1 301 ? -9.797 37.969 16.359 1 90.5 301 GLN A C 1
ATOM 2415 O O . GLN A 1 301 ? -9.906 37.094 15.508 1 90.5 301 GLN A O 1
ATOM 2420 N N . THR A 1 302 ? -9.031 39.062 16.312 1 95.62 302 THR A N 1
ATOM 2421 C CA . THR A 1 302 ? -8.078 39.094 15.203 1 95.62 302 THR A CA 1
ATOM 2422 C C . THR A 1 302 ? -7.062 37.969 15.32 1 95.62 302 THR A C 1
ATOM 2424 O O . THR A 1 302 ? -6.809 37.469 16.406 1 95.62 302 THR A O 1
ATOM 2427 N N . VAL A 1 303 ? -6.469 37.625 14.188 1 95.69 303 VAL A N 1
ATOM 2428 C CA . VAL A 1 303 ? -5.438 36.594 14.156 1 95.69 303 VAL A CA 1
ATOM 2429 C C . VAL A 1 303 ? -4.293 36.969 15.094 1 95.69 303 VAL A C 1
ATOM 2431 O O . VAL A 1 303 ? -3.781 36.125 15.828 1 95.69 303 VAL A O 1
ATOM 2434 N N . GLU A 1 304 ? -3.928 38.219 15.062 1 94.31 304 GLU A N 1
ATOM 2435 C CA . GLU A 1 304 ? -2.857 38.688 15.922 1 94.31 304 GLU A CA 1
ATOM 2436 C C . GLU A 1 304 ? -3.168 38.438 17.391 1 94.31 304 GLU A C 1
ATOM 2438 O O . GLU A 1 304 ? -2.334 37.875 18.125 1 94.31 304 GLU A O 1
ATOM 2443 N N . ASN A 1 305 ? -4.355 38.781 17.812 1 91.06 305 ASN A N 1
ATOM 2444 C CA . ASN A 1 305 ? -4.758 38.562 19.188 1 91.06 305 ASN A CA 1
ATOM 2445 C C . ASN A 1 305 ? -4.852 37.094 19.531 1 91.06 305 ASN A C 1
ATOM 2447 O O . ASN A 1 305 ? -4.465 36.688 20.625 1 91.06 305 ASN A O 1
ATOM 2451 N N . TYR A 1 306 ? -5.379 36.406 18.609 1 89.12 306 TYR A N 1
ATOM 2452 C CA . TYR A 1 306 ? -5.547 34.969 18.797 1 89.12 306 TYR A CA 1
ATOM 2453 C C . TYR A 1 306 ? -4.203 34.281 19.047 1 89.12 306 TYR A C 1
ATOM 2455 O O . TYR A 1 306 ? -4.055 33.531 20.016 1 89.12 306 TYR A O 1
ATOM 2463 N N . ILE A 1 307 ? -3.176 34.562 18.266 1 88.12 307 ILE A N 1
ATOM 2464 C CA . ILE A 1 307 ? -1.88 33.906 18.344 1 88.12 307 ILE A CA 1
ATOM 2465 C C . ILE A 1 307 ? -1.122 34.406 19.578 1 88.12 307 ILE A C 1
ATOM 2467 O O . ILE A 1 307 ? -0.401 33.625 20.219 1 88.12 307 ILE A O 1
ATOM 2471 N N . THR A 1 308 ? -1.233 35.656 19.891 1 86 308 THR A N 1
ATOM 2472 C CA . THR A 1 308 ? -0.585 36.219 21.062 1 86 308 THR A CA 1
ATOM 2473 C C . THR A 1 308 ? -1.072 35.531 22.328 1 86 308 THR A C 1
ATOM 2475 O O . THR A 1 308 ? -0.274 35.188 23.203 1 86 308 THR A O 1
ATOM 2478 N N . LYS A 1 309 ? -2.293 35.344 22.406 1 80.75 309 LYS A N 1
ATOM 2479 C CA . LYS A 1 309 ? -2.863 34.656 23.562 1 80.75 309 LYS A CA 1
ATOM 2480 C C . LYS A 1 309 ? -2.408 33.219 23.625 1 80.75 309 LYS A C 1
ATOM 2482 O O . LYS A 1 309 ? -2.131 32.688 24.719 1 80.75 309 LYS A O 1
ATOM 2487 N N . LEU A 1 310 ? -2.383 32.594 22.5 1 80.19 310 LEU A N 1
ATOM 2488 C CA . LEU A 1 310 ? -1.932 31.219 22.422 1 80.19 310 LEU A CA 1
ATOM 2489 C C . LEU A 1 310 ? -0.495 31.078 22.922 1 80.19 310 LEU A C 1
ATOM 2491 O O . LEU A 1 310 ? -0.158 30.125 23.625 1 80.19 310 LEU A O 1
ATOM 2495 N N . LYS A 1 311 ? 0.361 31.938 22.562 1 77.38 311 LYS A N 1
ATOM 2496 C CA . LYS A 1 311 ? 1.768 31.922 22.953 1 77.38 311 LYS A CA 1
ATOM 2497 C C . LYS A 1 311 ? 1.918 32 24.469 1 77.38 311 LYS A C 1
ATOM 2499 O O . LYS A 1 311 ? 2.854 31.422 25.031 1 77.38 311 LYS A O 1
ATOM 2504 N N . HIS A 1 312 ? 0.999 32.625 25.031 1 74.69 312 HIS A N 1
ATOM 2505 C CA . HIS A 1 312 ? 1.057 32.781 26.484 1 74.69 312 HIS A CA 1
ATOM 2506 C C . HIS A 1 312 ? 0.578 31.531 27.188 1 74.69 312 HIS A C 1
ATOM 2508 O O . HIS A 1 312 ? 0.988 31.25 28.328 1 74.69 312 HIS A O 1
ATOM 2514 N N . GLU A 1 313 ? -0.216 30.812 26.531 1 71.31 313 GLU A N 1
ATOM 2515 C CA . GLU A 1 313 ? -0.83 29.656 27.156 1 71.31 313 GLU A CA 1
ATOM 2516 C C . GLU A 1 313 ? -0.013 28.391 26.906 1 71.31 313 GLU A C 1
ATOM 2518 O O . GLU A 1 313 ? -0.07 27.438 27.688 1 71.31 313 GLU A O 1
ATOM 2523 N N . ILE A 1 314 ? 0.597 28.375 25.781 1 65.81 314 ILE A N 1
ATOM 2524 C CA . ILE A 1 314 ? 1.347 27.172 25.406 1 65.81 314 ILE A CA 1
ATOM 2525 C C . ILE A 1 314 ? 2.592 27.047 26.281 1 65.81 314 ILE A C 1
ATOM 2527 O O . ILE A 1 314 ? 3.32 28.031 26.469 1 65.81 314 ILE A O 1
ATOM 2531 N N . LYS A 1 315 ? 2.537 25.891 27.031 1 59.41 315 LYS A N 1
ATOM 2532 C CA . LYS A 1 315 ? 3.688 25.594 27.875 1 59.41 315 LYS A CA 1
ATOM 2533 C C . LYS A 1 315 ? 4.977 25.562 27.062 1 59.41 315 LYS A C 1
ATOM 2535 O O . LYS A 1 315 ? 4.953 25.297 25.859 1 59.41 315 LYS A O 1
ATOM 2540 N N . GLU A 1 316 ? 6.012 25.859 27.734 1 53.81 316 GLU A N 1
ATOM 2541 C CA . GLU A 1 316 ? 7.348 25.828 27.156 1 53.81 316 GLU A CA 1
ATOM 2542 C C . GLU A 1 316 ? 7.645 24.469 26.531 1 53.81 316 GLU A C 1
ATOM 2544 O O . GLU A 1 316 ? 7.328 23.422 27.109 1 53.81 316 GLU A O 1
ATOM 2549 N N . GLY A 1 317 ? 7.969 24.391 25.219 1 54.62 317 GLY A N 1
ATOM 2550 C CA . GLY A 1 317 ? 8.406 23.156 24.594 1 54.62 317 GLY A CA 1
ATOM 2551 C C . GLY A 1 317 ? 7.387 22.594 23.625 1 54.62 317 GLY A C 1
ATOM 2552 O O . GLY A 1 317 ? 7.707 21.719 22.828 1 54.62 317 GLY A O 1
ATOM 2553 N N . GLN A 1 318 ? 6.117 22.953 23.75 1 57.5 318 GLN A N 1
ATOM 2554 C CA . GLN A 1 318 ? 5.121 22.359 22.875 1 57.5 318 GLN A CA 1
ATOM 2555 C C . GLN A 1 318 ? 5.203 22.938 21.469 1 57.5 318 GLN A C 1
ATOM 2557 O O . GLN A 1 318 ? 5.121 22.203 20.484 1 57.5 318 GLN A O 1
ATOM 2562 N N . ARG A 1 319 ? 5.227 24.312 21.359 1 61.19 319 ARG A N 1
ATOM 2563 C CA . ARG A 1 319 ? 5.363 24.953 20.062 1 61.19 319 ARG A CA 1
ATOM 2564 C C . ARG A 1 319 ? 6.266 26.188 20.156 1 61.19 319 ARG A C 1
ATOM 2566 O O . ARG A 1 319 ? 6.281 26.875 21.172 1 61.19 319 ARG A O 1
ATOM 2573 N N . PRO A 1 320 ? 7.062 26.266 19.047 1 57.38 320 PRO A N 1
ATOM 2574 C CA . PRO A 1 320 ? 7.914 27.453 19.078 1 57.38 320 PRO A CA 1
ATOM 2575 C C . PRO A 1 320 ? 7.109 28.75 19.141 1 57.38 320 PRO A C 1
ATOM 2577 O O . PRO A 1 320 ? 6.074 28.875 18.484 1 57.38 320 PRO A O 1
ATOM 2580 N N . LYS A 1 321 ? 7.566 29.531 19.922 1 63.78 321 LYS A N 1
ATOM 2581 C CA . LYS A 1 321 ? 6.961 30.844 20.094 1 63.78 321 LYS A CA 1
ATOM 2582 C C . LYS A 1 321 ? 7.168 31.719 18.844 1 63.78 321 LYS A C 1
ATOM 2584 O O . LYS A 1 321 ? 6.379 32.625 18.578 1 63.78 321 LYS A O 1
ATOM 2589 N N . ARG A 1 322 ? 8.188 31.281 18.125 1 77.56 322 ARG A N 1
ATOM 2590 C CA . ARG A 1 322 ? 8.508 32.094 16.953 1 77.56 322 ARG A CA 1
ATOM 2591 C C . ARG A 1 322 ? 8.422 31.25 15.68 1 77.56 322 ARG A C 1
ATOM 2593 O O . ARG A 1 322 ? 8.703 30.047 15.703 1 77.56 322 ARG A O 1
ATOM 2600 N N . VAL A 1 323 ? 7.977 31.969 14.656 1 89.44 323 VAL A N 1
ATOM 2601 C CA . VAL A 1 323 ? 7.91 31.328 13.344 1 89.44 323 VAL A CA 1
ATOM 2602 C C . VAL A 1 323 ? 9.32 31.016 12.852 1 89.44 323 VAL A C 1
ATOM 2604 O O . VAL A 1 323 ? 10.234 31.844 13 1 89.44 323 VAL A O 1
ATOM 2607 N N . GLN A 1 324 ? 9.508 29.812 12.453 1 90.94 324 GLN A N 1
ATOM 2608 C CA . GLN A 1 324 ? 10.789 29.422 11.883 1 90.94 324 GLN A CA 1
ATOM 2609 C C . GLN A 1 324 ? 10.844 29.719 10.383 1 90.94 324 GLN A C 1
ATOM 2611 O O . GLN A 1 324 ? 9.867 29.5 9.664 1 90.94 324 GLN A O 1
ATOM 2616 N N . VAL A 1 325 ? 11.977 30.328 9.992 1 96.06 325 VAL A N 1
ATOM 2617 C CA . VAL A 1 325 ? 12.125 30.719 8.594 1 96.06 325 VAL A CA 1
ATOM 2618 C C . VAL A 1 325 ? 13.469 30.219 8.062 1 96.06 325 VAL A C 1
ATOM 2620 O O . VAL A 1 325 ? 14.359 29.875 8.836 1 96.06 325 VAL A O 1
ATOM 2623 N N . CYS A 1 326 ? 13.539 30.125 6.77 1 96.88 326 CYS A N 1
ATOM 2624 C CA . CYS A 1 326 ? 14.805 29.859 6.09 1 96.88 326 CYS A CA 1
ATOM 2625 C C . CYS A 1 326 ? 14.961 30.75 4.855 1 96.88 326 CYS A C 1
ATOM 2627 O O . CYS A 1 326 ? 14.023 31.453 4.477 1 96.88 326 CYS A O 1
ATOM 2629 N N . LYS A 1 327 ? 16.172 30.844 4.449 1 97 327 LYS A N 1
ATOM 2630 C CA . LYS A 1 327 ? 16.484 31.531 3.203 1 97 327 LYS A CA 1
ATOM 2631 C C . LYS A 1 327 ? 16.547 30.562 2.033 1 97 327 LYS A C 1
ATOM 2633 O O . LYS A 1 327 ? 16.609 29.344 2.234 1 97 327 LYS A O 1
ATOM 2638 N N . GLU A 1 328 ? 16.453 31.109 0.837 1 95.69 328 GLU A N 1
ATOM 2639 C CA . GLU A 1 328 ? 16.469 30.281 -0.364 1 95.69 328 GLU A CA 1
ATOM 2640 C C . GLU A 1 328 ? 17.781 29.516 -0.478 1 95.69 328 GLU A C 1
ATOM 2642 O O . GLU A 1 328 ? 17.844 28.469 -1.127 1 95.69 328 GLU A O 1
ATOM 2647 N N . SER A 1 329 ? 18.828 29.953 0.251 1 96.19 329 SER A N 1
ATOM 2648 C CA . SER A 1 329 ? 20.156 29.344 0.158 1 96.19 329 SER A CA 1
ATOM 2649 C C . SER A 1 329 ? 20.328 28.25 1.205 1 96.19 329 SER A C 1
ATOM 2651 O O . SER A 1 329 ? 21.297 27.484 1.149 1 96.19 329 SER A O 1
ATOM 2653 N N . HIS A 1 330 ? 19.422 28.203 2.119 1 97.31 330 HIS A N 1
ATOM 2654 C CA . HIS A 1 330 ? 19.516 27.141 3.107 1 97.31 330 HIS A CA 1
ATOM 2655 C C . HIS A 1 330 ? 19.484 25.766 2.445 1 97.31 330 HIS A C 1
ATOM 2657 O O . HIS A 1 330 ? 18.891 25.609 1.375 1 97.31 330 HIS A O 1
ATOM 2663 N N . THR A 1 331 ? 20.125 24.812 3.1 1 97.62 331 THR A N 1
ATOM 2664 C CA . THR A 1 331 ? 20.203 23.469 2.537 1 97.62 331 THR A CA 1
ATOM 2665 C C . THR A 1 331 ? 19.062 22.594 3.055 1 97.62 331 THR A C 1
ATOM 2667 O O . THR A 1 331 ? 18.422 22.938 4.055 1 97.62 331 THR A O 1
ATOM 2670 N N . LEU A 1 332 ? 18.891 21.5 2.371 1 97.12 332 LEU A N 1
ATOM 2671 C CA . LEU A 1 332 ? 17.906 20.5 2.791 1 97.12 332 LEU A CA 1
ATOM 2672 C C . LEU A 1 332 ? 18.188 20.031 4.215 1 97.12 332 LEU A C 1
ATOM 2674 O O . LEU A 1 332 ? 17.266 19.891 5.02 1 97.12 332 LEU A O 1
ATOM 2678 N N . GLU A 1 333 ? 19.438 19.812 4.523 1 97.75 333 GLU A N 1
ATOM 2679 C CA . GLU A 1 333 ? 19.828 19.391 5.867 1 97.75 333 GLU A CA 1
ATOM 2680 C C . GLU A 1 333 ? 19.391 20.406 6.914 1 97.75 333 GLU A C 1
ATOM 2682 O O . GLU A 1 333 ? 18.844 20.047 7.957 1 97.75 333 GLU A O 1
ATOM 2687 N N . GLN A 1 334 ? 19.609 21.625 6.609 1 98.06 334 GLN A N 1
ATOM 2688 C CA . GLN A 1 334 ? 19.234 22.688 7.547 1 98.06 334 GLN A CA 1
ATOM 2689 C C . GLN A 1 334 ? 17.719 22.719 7.758 1 98.06 334 GLN A C 1
ATOM 2691 O O . GLN A 1 334 ? 17.25 22.906 8.883 1 98.06 334 GLN A O 1
ATOM 2696 N N . VAL A 1 335 ? 17.031 22.531 6.707 1 97.69 335 VAL A N 1
ATOM 2697 C CA . VAL A 1 335 ? 15.57 22.531 6.789 1 97.69 335 VAL A CA 1
ATOM 2698 C C . VAL A 1 335 ? 15.086 21.359 7.633 1 97.69 335 VAL A C 1
ATOM 2700 O O . VAL A 1 335 ? 14.25 21.516 8.516 1 97.69 335 VAL A O 1
ATOM 2703 N N . ILE A 1 336 ? 15.609 20.156 7.387 1 97.69 336 ILE A N 1
ATOM 2704 C CA . ILE A 1 336 ? 15.227 18.969 8.141 1 97.69 336 ILE A CA 1
ATOM 2705 C C . ILE A 1 336 ? 15.508 19.172 9.625 1 97.69 336 ILE A C 1
ATOM 2707 O O . ILE A 1 336 ? 14.68 18.844 10.477 1 97.69 336 ILE A O 1
ATOM 2711 N N . ASN A 1 337 ? 16.625 19.75 9.906 1 97.56 337 ASN A N 1
ATOM 2712 C CA . ASN A 1 337 ? 16.969 20.031 11.297 1 97.56 337 ASN A CA 1
ATOM 2713 C C . ASN A 1 337 ? 16 21.031 11.922 1 97.56 337 ASN A C 1
ATOM 2715 O O . ASN A 1 337 ? 15.609 20.875 13.078 1 97.56 337 ASN A O 1
ATOM 2719 N N . LEU A 1 338 ? 15.648 22.047 11.18 1 95.81 338 LEU A N 1
ATOM 2720 C CA . LEU A 1 338 ? 14.672 23.016 11.68 1 95.81 338 LEU A CA 1
ATOM 2721 C C . LEU A 1 338 ? 13.352 22.328 12 1 95.81 338 LEU A C 1
ATOM 2723 O O . LEU A 1 338 ? 12.773 22.547 13.07 1 95.81 338 LEU A O 1
ATOM 2727 N N . LEU A 1 339 ? 12.875 21.516 11.078 1 94.94 339 LEU A N 1
ATOM 2728 C CA . LEU A 1 339 ? 11.617 20.797 11.273 1 94.94 339 LEU A CA 1
ATOM 2729 C C . LEU A 1 339 ? 11.695 19.891 12.508 1 94.94 339 LEU A C 1
ATOM 2731 O O . LEU A 1 339 ? 10.773 19.891 13.336 1 94.94 339 LEU A O 1
ATOM 2735 N N . ALA A 1 340 ? 12.734 19.156 12.656 1 94 340 ALA A N 1
ATOM 2736 C CA . ALA A 1 340 ? 12.906 18.188 13.734 1 94 340 ALA A CA 1
ATOM 2737 C C . ALA A 1 340 ? 13.102 18.875 15.078 1 94 340 ALA A C 1
ATOM 2739 O O . ALA A 1 340 ? 12.414 18.562 16.047 1 94 340 ALA A O 1
ATOM 2740 N N . ASP A 1 341 ? 13.961 19.859 15.109 1 93.25 341 ASP A N 1
ATOM 2741 C CA . ASP A 1 341 ? 14.352 20.5 16.359 1 93.25 341 ASP A CA 1
ATOM 2742 C C . ASP A 1 341 ? 13.188 21.281 16.969 1 93.25 341 ASP A C 1
ATOM 2744 O O . ASP A 1 341 ? 13.07 21.375 18.188 1 93.25 341 ASP A O 1
ATOM 2748 N N . HIS A 1 342 ? 12.359 21.766 16.109 1 90.31 342 HIS A N 1
ATOM 2749 C CA . HIS A 1 342 ? 11.273 22.609 16.609 1 90.31 342 HIS A CA 1
ATOM 2750 C C . HIS A 1 342 ? 9.93 21.891 16.516 1 90.31 342 HIS A C 1
ATOM 2752 O O . HIS A 1 342 ? 8.891 22.469 16.844 1 90.31 342 HIS A O 1
ATOM 2758 N N . SER A 1 343 ? 9.938 20.672 16.016 1 87.56 343 SER A N 1
ATOM 2759 C CA . SER A 1 343 ? 8.734 19.844 15.914 1 87.56 343 SER A CA 1
ATOM 2760 C C . SER A 1 343 ? 7.652 20.562 15.109 1 87.56 343 SER A C 1
ATOM 2762 O O . SER A 1 343 ? 6.508 20.672 15.562 1 87.56 343 SER A O 1
ATOM 2764 N N . ILE A 1 344 ? 8.094 21.094 14.023 1 89.56 344 ILE A N 1
ATOM 2765 C CA . ILE A 1 344 ? 7.16 21.766 13.133 1 89.56 344 ILE A CA 1
ATOM 2766 C C . ILE A 1 344 ? 7.086 21.031 11.797 1 89.56 344 ILE A C 1
ATOM 2768 O O . ILE A 1 344 ? 7.938 20.188 11.5 1 89.56 344 ILE A O 1
ATOM 2772 N N . HIS A 1 345 ? 6.066 21.406 10.969 1 88 345 HIS A N 1
ATOM 2773 C CA . HIS A 1 345 ? 5.828 20.656 9.742 1 88 345 HIS A CA 1
ATOM 2774 C C . HIS A 1 345 ? 6.094 21.516 8.508 1 88 345 HIS A C 1
ATOM 2776 O O . HIS A 1 345 ? 6 21.016 7.383 1 88 345 HIS A O 1
ATOM 2782 N N . ARG A 1 346 ? 6.402 22.75 8.766 1 92 346 ARG A N 1
ATOM 2783 C CA . ARG A 1 346 ? 6.711 23.625 7.633 1 92 346 ARG A CA 1
ATOM 2784 C C . ARG A 1 346 ? 7.672 24.734 8.039 1 92 346 ARG A C 1
ATOM 2786 O O . ARG A 1 346 ? 7.746 25.094 9.219 1 92 346 ARG A O 1
ATOM 2793 N N . VAL A 1 347 ? 8.383 25.219 7.098 1 95.5 347 VAL A N 1
ATOM 2794 C CA . VAL A 1 347 ? 9.281 26.359 7.227 1 95.5 347 VAL A CA 1
ATOM 2795 C C . VAL A 1 347 ? 9.055 27.328 6.074 1 95.5 347 VAL A C 1
ATOM 2797 O O . VAL A 1 347 ? 8.992 26.922 4.91 1 95.5 347 VAL A O 1
ATOM 2800 N N . PHE A 1 348 ? 8.867 28.578 6.422 1 96.81 348 PHE A N 1
ATOM 2801 C CA . PHE A 1 348 ? 8.68 29.578 5.383 1 96.81 348 PHE A CA 1
ATOM 2802 C C . PHE A 1 348 ? 10.023 30.094 4.867 1 96.81 348 PHE A C 1
ATOM 2804 O O . PHE A 1 348 ? 10.945 30.312 5.648 1 96.81 348 PHE A O 1
ATOM 2811 N N . VAL A 1 349 ? 10.07 30.234 3.559 1 97.75 349 VAL A N 1
ATOM 2812 C CA . VAL A 1 349 ? 11.211 30.891 2.922 1 97.75 349 VAL A CA 1
ATOM 2813 C C . VAL A 1 349 ? 10.961 32.406 2.824 1 97.75 349 VAL A C 1
ATOM 2815 O O . VAL A 1 349 ? 9.953 32.812 2.27 1 97.75 349 VAL A O 1
ATOM 2818 N N . VAL A 1 350 ? 11.906 33.188 3.342 1 97.19 350 VAL A N 1
ATOM 2819 C CA . VAL A 1 350 ? 11.68 34.625 3.352 1 97.19 350 VAL A CA 1
ATOM 2820 C C . VAL A 1 350 ? 12.797 35.344 2.588 1 97.19 350 VAL A C 1
ATOM 2822 O O . VAL A 1 350 ? 13.922 34.844 2.502 1 97.19 350 VAL A O 1
ATOM 2825 N N . ASP A 1 351 ? 12.445 36.438 2.006 1 95.75 351 ASP A N 1
ATOM 2826 C CA . ASP A 1 351 ? 13.453 37.281 1.373 1 95.75 351 ASP A CA 1
ATOM 2827 C C . ASP A 1 351 ? 14.07 38.25 2.381 1 95.75 351 ASP A C 1
ATOM 2829 O O . ASP A 1 351 ? 13.883 38.125 3.588 1 95.75 351 ASP A O 1
ATOM 2833 N N . ASP A 1 352 ? 14.852 39.219 1.896 1 95.5 352 ASP A N 1
ATOM 2834 C CA . ASP A 1 352 ? 15.578 40.125 2.77 1 95.5 352 ASP A CA 1
ATOM 2835 C C . ASP A 1 352 ? 14.625 41.062 3.492 1 95.5 352 ASP A C 1
ATOM 2837 O O . ASP A 1 352 ? 14.953 41.594 4.559 1 95.5 352 ASP A O 1
ATOM 2841 N N . ALA A 1 353 ? 13.477 41.281 2.934 1 95.88 353 ALA A N 1
ATOM 2842 C CA . ALA A 1 353 ? 12.469 42.156 3.561 1 95.88 353 ALA A CA 1
ATOM 2843 C C . ALA A 1 353 ? 11.57 41.344 4.496 1 95.88 353 ALA A C 1
ATOM 2845 O O . ALA A 1 353 ? 10.547 41.844 4.969 1 95.88 353 ALA A O 1
ATOM 2846 N N . LYS A 1 354 ? 11.812 40.062 4.676 1 96.19 354 LYS A N 1
ATOM 2847 C CA . LYS A 1 354 ? 11.086 39.125 5.547 1 96.19 354 LYS A CA 1
ATOM 2848 C C . LYS A 1 354 ? 9.695 38.844 5 1 96.19 354 LYS A C 1
ATOM 2850 O O . LYS A 1 354 ? 8.758 38.625 5.77 1 96.19 354 LYS A O 1
ATOM 2855 N N . LYS A 1 355 ? 9.617 38.969 3.762 1 96.44 355 LYS A N 1
ATOM 2856 C CA . LYS A 1 355 ? 8.391 38.531 3.092 1 96.44 355 LYS A CA 1
ATOM 2857 C C . LYS A 1 355 ? 8.461 37.062 2.688 1 96.44 355 LYS A C 1
ATOM 2859 O O . LYS A 1 355 ? 9.492 36.625 2.18 1 96.44 355 LYS A O 1
ATOM 2864 N N . PRO A 1 356 ? 7.359 36.406 2.988 1 97.06 356 PRO A N 1
ATOM 2865 C CA . PRO A 1 356 ? 7.379 34.969 2.594 1 97.06 356 PRO A CA 1
ATOM 2866 C C . PRO A 1 356 ? 7.328 34.781 1.079 1 97.06 356 PRO A C 1
ATOM 2868 O O . PRO A 1 356 ? 6.379 35.25 0.428 1 97.06 356 PRO A O 1
ATOM 2871 N N . ILE A 1 357 ? 8.344 34.094 0.553 1 96 357 ILE A N 1
ATOM 2872 C CA . ILE A 1 357 ? 8.43 33.906 -0.89 1 96 357 ILE A CA 1
ATOM 2873 C C . ILE A 1 357 ? 8.336 32.406 -1.219 1 96 357 ILE A C 1
ATOM 2875 O O . ILE A 1 357 ? 8.352 32.031 -2.391 1 96 357 ILE A O 1
ATOM 2879 N N . GLY A 1 358 ? 8.25 31.594 -0.265 1 96.44 358 GLY A N 1
ATOM 2880 C CA . GLY A 1 358 ? 8.094 30.156 -0.415 1 96.44 358 GLY A CA 1
ATOM 2881 C C . GLY A 1 358 ? 7.777 29.453 0.891 1 96.44 358 GLY A C 1
ATOM 2882 O O . GLY A 1 358 ? 7.785 30.078 1.956 1 96.44 358 GLY A O 1
ATOM 2883 N N . VAL A 1 359 ? 7.414 28.25 0.789 1 95.88 359 VAL A N 1
ATOM 2884 C CA . VAL A 1 359 ? 7.164 27.391 1.952 1 95.88 359 VAL A CA 1
ATOM 2885 C C . VAL A 1 359 ? 7.652 25.984 1.675 1 95.88 359 VAL A C 1
ATOM 2887 O O . VAL A 1 359 ? 7.426 25.438 0.59 1 95.88 359 VAL A O 1
ATOM 2890 N N . ILE A 1 360 ? 8.391 25.422 2.592 1 95.69 360 ILE A N 1
ATOM 2891 C CA . ILE A 1 360 ? 8.844 24.047 2.463 1 95.69 360 ILE A CA 1
ATOM 2892 C C . ILE A 1 360 ? 8.227 23.188 3.564 1 95.69 360 ILE A C 1
ATOM 2894 O O . ILE A 1 360 ? 8.289 23.547 4.746 1 95.69 360 ILE A O 1
ATOM 2898 N N . THR A 1 361 ? 7.535 22.156 3.164 1 93.25 361 THR A N 1
ATOM 2899 C CA . THR A 1 361 ? 6.891 21.234 4.086 1 93.25 361 THR A CA 1
ATOM 2900 C C . THR A 1 361 ? 7.602 19.891 4.086 1 93.25 361 THR A C 1
ATOM 2902 O O . THR A 1 361 ? 8.516 19.656 3.283 1 93.25 361 THR A O 1
ATOM 2905 N N . LEU A 1 362 ? 7.195 19.078 5 1 93.62 362 LEU A N 1
ATOM 2906 C CA . LEU A 1 362 ? 7.734 17.719 5.004 1 93.62 362 LEU A CA 1
ATOM 2907 C C . LEU A 1 362 ? 7.465 17.031 3.678 1 93.62 362 LEU A C 1
ATOM 2909 O O . LEU A 1 362 ? 8.312 16.281 3.178 1 93.62 362 LEU A O 1
ATOM 2913 N N . LYS A 1 363 ? 6.324 17.234 3.174 1 93.06 363 LYS A N 1
ATOM 2914 C CA . LYS A 1 363 ? 5.988 16.641 1.882 1 93.06 363 LYS A CA 1
ATOM 2915 C C . LYS A 1 363 ? 7.027 17 0.824 1 93.06 363 LYS A C 1
ATOM 2917 O O . LYS A 1 363 ? 7.48 16.141 0.072 1 93.06 363 LYS A O 1
ATOM 2922 N N . ASP A 1 364 ? 7.398 18.188 0.766 1 93.94 364 ASP A N 1
ATOM 2923 C CA . ASP A 1 364 ? 8.406 18.656 -0.188 1 93.94 364 ASP A CA 1
ATOM 2924 C C . ASP A 1 364 ? 9.742 17.953 0.047 1 93.94 364 ASP A C 1
ATOM 2926 O O . ASP A 1 364 ? 10.406 17.547 -0.905 1 93.94 364 ASP A O 1
ATOM 2930 N N . VAL A 1 365 ? 10.023 17.875 1.312 1 95.62 365 VAL A N 1
ATOM 2931 C CA . VAL A 1 365 ? 11.281 17.25 1.696 1 95.62 365 VAL A CA 1
ATOM 2932 C C . VAL A 1 365 ? 11.289 15.789 1.238 1 95.62 365 VAL A C 1
ATOM 2934 O O . VAL A 1 365 ? 12.258 15.32 0.637 1 95.62 365 VAL A O 1
ATOM 2937 N N . LEU A 1 366 ? 10.211 15.117 1.485 1 95.31 366 LEU A N 1
ATOM 2938 C CA . LEU A 1 366 ? 10.117 13.703 1.143 1 95.31 366 LEU A CA 1
ATOM 2939 C C . LEU A 1 366 ? 10.156 13.5 -0.369 1 95.31 366 LEU A C 1
ATOM 2941 O O . LEU A 1 366 ? 10.812 12.578 -0.862 1 95.31 366 LEU A O 1
ATOM 2945 N N . LEU A 1 367 ? 9.492 14.367 -1.086 1 93.56 367 LEU A N 1
ATOM 2946 C CA . LEU A 1 367 ? 9.516 14.289 -2.541 1 93.56 367 LEU A CA 1
ATOM 2947 C C . LEU A 1 367 ? 10.93 14.477 -3.072 1 93.56 367 LEU A C 1
ATOM 2949 O O . LEU A 1 367 ? 11.352 13.781 -4 1 93.56 367 LEU A O 1
ATOM 2953 N N . GLU A 1 368 ? 11.617 15.367 -2.496 1 93.56 368 GLU A N 1
ATOM 2954 C CA . GLU A 1 368 ? 12.992 15.625 -2.912 1 93.56 368 GLU A CA 1
ATOM 2955 C C . GLU A 1 368 ? 13.883 14.414 -2.639 1 93.56 368 GLU A C 1
ATOM 2957 O O . GLU A 1 368 ? 14.672 14.008 -3.498 1 93.56 368 GLU A O 1
ATOM 2962 N N . ILE A 1 369 ? 13.719 13.844 -1.474 1 93.12 369 ILE A N 1
ATOM 2963 C CA . ILE A 1 369 ? 14.57 12.742 -1.038 1 93.12 369 ILE A CA 1
ATOM 2964 C C . ILE A 1 369 ? 14.281 11.5 -1.878 1 93.12 369 ILE A C 1
ATOM 2966 O O . ILE A 1 369 ? 15.18 10.719 -2.17 1 93.12 369 ILE A O 1
ATOM 2970 N N . LEU A 1 370 ? 13.07 11.305 -2.271 1 91.12 370 LEU A N 1
ATOM 2971 C CA . LEU A 1 370 ? 12.664 10.125 -3.029 1 91.12 370 LEU A CA 1
ATOM 2972 C C . LEU A 1 370 ? 12.945 10.312 -4.52 1 91.12 370 LEU A C 1
ATOM 2974 O O . LEU A 1 370 ? 12.797 9.375 -5.305 1 91.12 370 LEU A O 1
ATOM 2978 N N . SER A 1 371 ? 13.312 11.508 -4.879 1 87.56 371 SER A N 1
ATOM 2979 C CA . SER A 1 371 ? 13.617 11.766 -6.281 1 87.56 371 SER A CA 1
ATOM 2980 C C . SER A 1 371 ? 15.016 11.266 -6.641 1 87.56 371 SER A C 1
ATOM 2982 O O . SER A 1 371 ? 15.938 11.344 -5.828 1 87.56 371 SER A O 1
ATOM 2984 N N . PRO A 1 372 ? 15.164 10.641 -7.855 1 79.5 372 PRO A N 1
ATOM 2985 C CA . PRO A 1 372 ? 16.484 10.164 -8.273 1 79.5 372 PRO A CA 1
ATOM 2986 C C . PRO A 1 372 ? 17.484 11.297 -8.469 1 79.5 372 PRO A C 1
ATOM 2988 O O . PRO A 1 372 ? 17.094 12.43 -8.773 1 79.5 372 PRO A O 1
ATOM 2991 N N . MET B 1 1 ? -64.375 -53.531 -15.102 1 22.56 1 MET B N 1
ATOM 2992 C CA . MET B 1 1 ? -63.5 -53.719 -13.945 1 22.56 1 MET B CA 1
ATOM 2993 C C . MET B 1 1 ? -63.406 -52.469 -13.094 1 22.56 1 MET B C 1
ATOM 2995 O O . MET B 1 1 ? -63.531 -51.344 -13.617 1 22.56 1 MET B O 1
ATOM 2999 N N . SER B 1 2 ? -63.562 -52.594 -11.664 1 23.89 2 SER B N 1
ATOM 3000 C CA . SER B 1 2 ? -63.75 -51.875 -10.398 1 23.89 2 SER B CA 1
ATOM 3001 C C . SER B 1 2 ? -62.625 -50.906 -10.125 1 23.89 2 SER B C 1
ATOM 3003 O O . SER B 1 2 ? -61.438 -51.281 -10.125 1 23.89 2 SER B O 1
ATOM 3005 N N . HIS B 1 3 ? -62.781 -49.625 -10.508 1 26.22 3 HIS B N 1
ATOM 3006 C CA . HIS B 1 3 ? -62 -48.375 -10.586 1 26.22 3 HIS B CA 1
ATOM 3007 C C . HIS B 1 3 ? -61.594 -47.906 -9.203 1 26.22 3 HIS B C 1
ATOM 3009 O O . HIS B 1 3 ? -62.375 -47.312 -8.469 1 26.22 3 HIS B O 1
ATOM 3015 N N . ALA B 1 4 ? -60.75 -48.812 -8.508 1 23.89 4 ALA B N 1
ATOM 3016 C CA . ALA B 1 4 ? -60.25 -48.812 -7.133 1 23.89 4 ALA B CA 1
ATOM 3017 C C . ALA B 1 4 ? -59.562 -47.469 -6.801 1 23.89 4 ALA B C 1
ATOM 3019 O O . ALA B 1 4 ? -58.469 -47.188 -7.281 1 23.89 4 ALA B O 1
ATOM 3020 N N . GLY B 1 5 ? -60.281 -46.375 -6.641 1 21.89 5 GLY B N 1
ATOM 3021 C CA . GLY B 1 5 ? -59.969 -44.969 -6.441 1 21.89 5 GLY B CA 1
ATOM 3022 C C . GLY B 1 5 ? -59.25 -44.688 -5.145 1 21.89 5 GLY B C 1
ATOM 3023 O O . GLY B 1 5 ? -59.688 -43.844 -4.344 1 21.89 5 GLY B O 1
ATOM 3024 N N . GLN B 1 6 ? -58.281 -45.625 -4.711 1 19.66 6 GLN B N 1
ATOM 3025 C CA . GLN B 1 6 ? -57.906 -45.562 -3.303 1 19.66 6 GLN B CA 1
ATOM 3026 C C . GLN B 1 6 ? -57.25 -44.25 -2.947 1 19.66 6 GLN B C 1
ATOM 3028 O O . GLN B 1 6 ? -56.281 -43.812 -3.594 1 19.66 6 GLN B O 1
ATOM 3033 N N . LYS B 1 7 ? -57.938 -43.344 -2.17 1 23.53 7 LYS B N 1
ATOM 3034 C CA . LYS B 1 7 ? -57.812 -42.031 -1.561 1 23.53 7 LYS B CA 1
ATOM 3035 C C . LYS B 1 7 ? -56.594 -41.969 -0.631 1 23.53 7 LYS B C 1
ATOM 3037 O O . LYS B 1 7 ? -56.594 -42.625 0.428 1 23.53 7 LYS B O 1
ATOM 3042 N N . ARG B 1 8 ? -55.25 -42.031 -1.05 1 17.44 8 ARG B N 1
ATOM 3043 C CA . ARG B 1 8 ? -54.125 -42.125 -0.148 1 17.44 8 ARG B CA 1
ATOM 3044 C C . ARG B 1 8 ? -54.031 -40.906 0.77 1 17.44 8 ARG B C 1
ATOM 3046 O O . ARG B 1 8 ? -53.969 -39.781 0.298 1 17.44 8 ARG B O 1
ATOM 3053 N N . LYS B 1 9 ? -54.5 -41.031 2.031 1 21.42 9 LYS B N 1
ATOM 3054 C CA . LYS B 1 9 ? -54.594 -40.219 3.234 1 21.42 9 LYS B CA 1
ATOM 3055 C C . LYS B 1 9 ? -53.25 -39.531 3.547 1 21.42 9 LYS B C 1
ATOM 3057 O O . LYS B 1 9 ? -52.188 -40.156 3.35 1 21.42 9 LYS B O 1
ATOM 3062 N N . ASN B 1 10 ? -53.188 -38.188 3.756 1 20.33 10 ASN B N 1
ATOM 3063 C CA . ASN B 1 10 ? -52.312 -37.031 4.055 1 20.33 10 ASN B CA 1
ATOM 3064 C C . ASN B 1 10 ? -51.625 -37.188 5.402 1 20.33 10 ASN B C 1
ATOM 3066 O O . ASN B 1 10 ? -52.281 -37.188 6.449 1 20.33 10 ASN B O 1
ATOM 3070 N N . ALA B 1 11 ? -50.594 -38.156 5.582 1 20.92 11 ALA B N 1
ATOM 3071 C CA . ALA B 1 11 ? -49.938 -38.5 6.836 1 20.92 11 ALA B CA 1
ATOM 3072 C C . ALA B 1 11 ? -49.375 -37.25 7.527 1 20.92 11 ALA B C 1
ATOM 3074 O O . ALA B 1 11 ? -48.688 -36.469 6.906 1 20.92 11 ALA B O 1
ATOM 3075 N N . GLU B 1 12 ? -50 -36.75 8.625 1 21 12 GLU B N 1
ATOM 3076 C CA . GLU B 1 12 ? -49.875 -35.625 9.562 1 21 12 GLU B CA 1
ATOM 3077 C C . GLU B 1 12 ? -48.5 -35.656 10.258 1 21 12 GLU B C 1
ATOM 3079 O O . GLU B 1 12 ? -48.156 -36.625 10.93 1 21 12 GLU B O 1
ATOM 3084 N N . PRO B 1 13 ? -47.344 -35.156 9.594 1 19.2 13 PRO B N 1
ATOM 3085 C CA . PRO B 1 13 ? -46 -35.344 10.172 1 19.2 13 PRO B CA 1
ATOM 3086 C C . PRO B 1 13 ? -45.906 -34.781 11.586 1 19.2 13 PRO B C 1
ATOM 3088 O O . PRO B 1 13 ? -46.156 -33.625 11.82 1 19.2 13 PRO B O 1
ATOM 3091 N N . THR B 1 14 ? -46.219 -35.5 12.641 1 18.64 14 THR B N 1
ATOM 3092 C CA . THR B 1 14 ? -46.375 -35.312 14.078 1 18.64 14 THR B CA 1
ATOM 3093 C C . THR B 1 14 ? -45.188 -34.594 14.664 1 18.64 14 THR B C 1
ATOM 3095 O O . THR B 1 14 ? -45.312 -33.594 15.344 1 18.64 14 THR B O 1
ATOM 3098 N N . GLU B 1 15 ? -44.219 -35.25 15.453 1 18.52 15 GLU B N 1
ATOM 3099 C CA . GLU B 1 15 ? -43.938 -35.156 16.875 1 18.52 15 GLU B CA 1
ATOM 3100 C C . GLU B 1 15 ? -42.688 -34.312 17.141 1 18.52 15 GLU B C 1
ATOM 3102 O O . GLU B 1 15 ? -41.656 -34.844 17.594 1 18.52 15 GLU B O 1
ATOM 3107 N N . VAL B 1 16 ? -42.094 -33.5 16.281 1 17.06 16 VAL B N 1
ATOM 3108 C CA . VAL B 1 16 ? -40.688 -33.188 16.422 1 17.06 16 VAL B CA 1
ATOM 3109 C C . VAL B 1 16 ? -40.469 -32.312 17.656 1 17.06 16 VAL B C 1
ATOM 3111 O O . VAL B 1 16 ? -39.875 -31.25 17.562 1 17.06 16 VAL B O 1
ATOM 3114 N N . LYS B 1 17 ? -41.406 -32.125 18.672 1 19.45 17 LYS B N 1
ATOM 3115 C CA . LYS B 1 17 ? -41.312 -31.062 19.656 1 19.45 17 LYS B CA 1
ATOM 3116 C C . LYS B 1 17 ? -40.094 -31.188 20.547 1 19.45 17 LYS B C 1
ATOM 3118 O O . LYS B 1 17 ? -39.812 -30.312 21.344 1 19.45 17 LYS B O 1
ATOM 3123 N N . LYS B 1 18 ? -39.562 -32.406 20.844 1 18.09 18 LYS B N 1
ATOM 3124 C CA . LYS B 1 18 ? -39.281 -32.625 22.266 1 18.09 18 LYS B CA 1
ATOM 3125 C C . LYS B 1 18 ? -38.094 -31.766 22.719 1 18.09 18 LYS B C 1
ATOM 3127 O O . LYS B 1 18 ? -38.125 -31.172 23.812 1 18.09 18 LYS B O 1
ATOM 3132 N N . ALA B 1 19 ? -36.812 -31.969 22.281 1 17.56 19 ALA B N 1
ATOM 3133 C CA . ALA B 1 19 ? -35.781 -32.281 23.266 1 17.56 19 ALA B CA 1
ATOM 3134 C C . ALA B 1 19 ? -35.125 -31.016 23.797 1 17.56 19 ALA B C 1
ATOM 3136 O O . ALA B 1 19 ? -34.156 -30.516 23.234 1 17.56 19 ALA B O 1
ATOM 3137 N N . VAL B 1 20 ? -35.812 -29.859 23.906 1 18.73 20 VAL B N 1
ATOM 3138 C CA . VAL B 1 20 ? -35.094 -28.625 24.172 1 18.73 20 VAL B CA 1
ATOM 3139 C C . VAL B 1 20 ? -34.469 -28.688 25.562 1 18.73 20 VAL B C 1
ATOM 3141 O O . VAL B 1 20 ? -33.719 -27.766 25.953 1 18.73 20 VAL B O 1
ATOM 3144 N N . GLU B 1 21 ? -34.938 -29.594 26.5 1 17.19 21 GLU B N 1
ATOM 3145 C CA . GLU B 1 21 ? -35 -29.141 27.891 1 17.19 21 GLU B CA 1
ATOM 3146 C C . GLU B 1 21 ? -33.594 -29.016 28.5 1 17.19 21 GLU B C 1
ATOM 3148 O O . GLU B 1 21 ? -33.406 -28.281 29.469 1 17.19 21 GLU B O 1
ATOM 3153 N N . ALA B 1 22 ? -32.688 -29.969 28.297 1 17.72 22 ALA B N 1
ATOM 3154 C CA . ALA B 1 22 ? -32.094 -30.516 29.516 1 17.72 22 ALA B CA 1
ATOM 3155 C C . ALA B 1 22 ? -31.094 -29.531 30.141 1 17.72 22 ALA B C 1
ATOM 3157 O O . ALA B 1 22 ? -30.891 -29.516 31.344 1 17.72 22 ALA B O 1
ATOM 3158 N N . GLY B 1 23 ? -30.062 -29.031 29.438 1 17 23 GLY B N 1
ATOM 3159 C CA . GLY B 1 23 ? -28.781 -29.031 30.125 1 17 23 GLY B CA 1
ATOM 3160 C C . GLY B 1 23 ? -28.656 -27.922 31.156 1 17 23 GLY B C 1
ATOM 3161 O O . GLY B 1 23 ? -28.625 -26.75 30.812 1 17 23 GLY B O 1
ATOM 3162 N N . ALA B 1 24 ? -29.297 -28.141 32.375 1 17.91 24 ALA B N 1
ATOM 3163 C CA . ALA B 1 24 ? -29.484 -27.359 33.594 1 17.91 24 ALA B CA 1
ATOM 3164 C C . ALA B 1 24 ? -28.172 -26.719 34.031 1 17.91 24 ALA B C 1
ATOM 3166 O O . ALA B 1 24 ? -28.125 -25.531 34.312 1 17.91 24 ALA B O 1
ATOM 3167 N N . ALA B 1 25 ? -27.297 -27.375 34.875 1 17.59 25 ALA B N 1
ATOM 3168 C CA . ALA B 1 25 ? -26.969 -27.312 36.312 1 17.59 25 ALA B CA 1
ATOM 3169 C C . ALA B 1 25 ? -25.688 -26.531 36.531 1 17.59 25 ALA B C 1
ATOM 3171 O O . ALA B 1 25 ? -25.516 -25.906 37.594 1 17.59 25 ALA B O 1
ATOM 3172 N N . ALA B 1 26 ? -24.469 -26.969 36.062 1 17.8 26 ALA B N 1
ATOM 3173 C CA . ALA B 1 26 ? -23.312 -27.078 36.969 1 17.8 26 ALA B CA 1
ATOM 3174 C C . ALA B 1 26 ? -22.781 -25.688 37.344 1 17.8 26 ALA B C 1
ATOM 3176 O O . ALA B 1 26 ? -22.312 -24.953 36.469 1 17.8 26 ALA B O 1
ATOM 3177 N N . LYS B 1 27 ? -23.188 -25.094 38.5 1 19.89 27 LYS B N 1
ATOM 3178 C CA . LYS B 1 27 ? -23.094 -23.828 39.219 1 19.89 27 LYS B CA 1
ATOM 3179 C C . LYS B 1 27 ? -21.625 -23.422 39.406 1 19.89 27 LYS B C 1
ATOM 3181 O O . LYS B 1 27 ? -21.219 -22.328 39.031 1 19.89 27 LYS B O 1
ATOM 3186 N N . ASN B 1 28 ? -21.062 -23.516 40.719 1 18.94 28 ASN B N 1
ATOM 3187 C CA . ASN B 1 28 ? -20.547 -22.516 41.656 1 18.94 28 ASN B CA 1
ATOM 3188 C C . ASN B 1 28 ? -19.016 -22.5 41.688 1 18.94 28 ASN B C 1
ATOM 3190 O O . ASN B 1 28 ? -18.422 -21.719 42.406 1 18.94 28 ASN B O 1
ATOM 3194 N N . ARG B 1 29 ? -18.266 -23.688 41.562 1 19.72 29 ARG B N 1
ATOM 3195 C CA . ARG B 1 29 ? -17.172 -23.812 42.531 1 19.72 29 ARG B CA 1
ATOM 3196 C C . ARG B 1 29 ? -16.141 -22.703 42.312 1 19.72 29 ARG B C 1
ATOM 3198 O O . ARG B 1 29 ? -15.93 -22.25 41.188 1 19.72 29 ARG B O 1
ATOM 3205 N N . LYS B 1 30 ? -15.492 -22.266 43.5 1 22 30 LYS B N 1
ATOM 3206 C CA . LYS B 1 30 ? -14.609 -21.219 44.031 1 22 30 LYS B CA 1
ATOM 3207 C C . LYS B 1 30 ? -13.227 -21.297 43.375 1 22 30 LYS B C 1
ATOM 3209 O O . LYS B 1 30 ? -12.281 -20.656 43.844 1 22 30 LYS B O 1
ATOM 3214 N N . THR B 1 31 ? -12.992 -21.781 42.094 1 21.77 31 THR B N 1
ATOM 3215 C CA . THR B 1 31 ? -11.633 -22.281 41.906 1 21.77 31 THR B CA 1
ATOM 3216 C C . THR B 1 31 ? -10.609 -21.203 42.25 1 21.77 31 THR B C 1
ATOM 3218 O O . THR B 1 31 ? -10.773 -20.031 41.844 1 21.77 31 THR B O 1
ATOM 3221 N N . GLU B 1 32 ? -9.828 -21.469 43.312 1 22.5 32 GLU B N 1
ATOM 3222 C CA . GLU B 1 32 ? -8.633 -20.875 43.906 1 22.5 32 GLU B CA 1
ATOM 3223 C C . GLU B 1 32 ? -7.645 -20.438 42.844 1 22.5 32 GLU B C 1
ATOM 3225 O O . GLU B 1 32 ? -7.332 -21.188 41.906 1 22.5 32 GLU B O 1
ATOM 3230 N N . GLY B 1 33 ? -7.57 -19.172 42.625 1 21.95 33 GLY B N 1
ATOM 3231 C CA . GLY B 1 33 ? -6.957 -18.359 41.594 1 21.95 33 GLY B CA 1
ATOM 3232 C C . GLY B 1 33 ? -5.453 -18.547 41.5 1 21.95 33 GLY B C 1
ATOM 3233 O O . GLY B 1 33 ? -4.699 -17.984 42.312 1 21.95 33 GLY B O 1
ATOM 3234 N N . GLU B 1 34 ? -5.016 -19.906 41.531 1 22.45 34 GLU B N 1
ATOM 3235 C CA . GLU B 1 34 ? -3.57 -20.094 41.594 1 22.45 34 GLU B CA 1
ATOM 3236 C C . GLU B 1 34 ? -2.832 -19.125 40.688 1 22.45 34 GLU B C 1
ATOM 3238 O O . GLU B 1 34 ? -3.264 -18.891 39.562 1 22.45 34 GLU B O 1
ATOM 3243 N N . GLU B 1 35 ? -2.078 -18.344 41.375 1 22.67 35 GLU B N 1
ATOM 3244 C CA . GLU B 1 35 ? -1.212 -17.281 40.875 1 22.67 35 GLU B CA 1
ATOM 3245 C C . GLU B 1 35 ? -0.294 -17.781 39.75 1 22.67 35 GLU B C 1
ATOM 3247 O O . GLU B 1 35 ? 0.491 -18.703 39.969 1 22.67 35 GLU B O 1
ATOM 3252 N N . GLU B 1 36 ? -0.819 -18.109 38.688 1 22.05 36 GLU B N 1
ATOM 3253 C CA . GLU B 1 36 ? 0.118 -18.703 37.719 1 22.05 36 GLU B CA 1
ATOM 3254 C C . GLU B 1 36 ? 1.41 -17.891 37.656 1 22.05 36 GLU B C 1
ATOM 3256 O O . GLU B 1 36 ? 1.375 -16.656 37.562 1 22.05 36 GLU B O 1
ATOM 3261 N N . PRO B 1 37 ? 2.422 -18.469 38.188 1 22.81 37 PRO B N 1
ATOM 3262 C CA . PRO B 1 37 ? 3.721 -17.797 38.219 1 22.81 37 PRO B CA 1
ATOM 3263 C C . PRO B 1 37 ? 4.09 -17.172 36.875 1 22.81 37 PRO B C 1
ATOM 3265 O O . PRO B 1 37 ? 3.777 -17.719 35.812 1 22.81 37 PRO B O 1
ATOM 3268 N N . VAL B 1 38 ? 3.994 -15.883 36.969 1 22.14 38 VAL B N 1
ATOM 3269 C CA . VAL B 1 38 ? 4.363 -15.023 35.844 1 22.14 38 VAL B CA 1
ATOM 3270 C C . VAL B 1 38 ? 5.762 -15.398 35.344 1 22.14 38 VAL B C 1
ATOM 3272 O O . VAL B 1 38 ? 6.742 -15.258 36.062 1 22.14 38 VAL B O 1
ATOM 3275 N N . VAL B 1 39 ? 5.828 -16.625 34.781 1 20.39 39 VAL B N 1
ATOM 3276 C CA . VAL B 1 39 ? 7.145 -16.984 34.25 1 20.39 39 VAL B CA 1
ATOM 3277 C C . VAL B 1 39 ? 7.719 -15.836 33.438 1 20.39 39 VAL B C 1
ATOM 3279 O O . VAL B 1 39 ? 7.086 -15.352 32.5 1 20.39 39 VAL B O 1
ATOM 3282 N N . HIS B 1 40 ? 8.383 -14.992 34.156 1 20.92 40 HIS B N 1
ATOM 3283 C CA . HIS B 1 40 ? 9.18 -13.922 33.562 1 20.92 40 HIS B CA 1
ATOM 3284 C C . HIS B 1 40 ? 10.062 -14.445 32.438 1 20.92 40 HIS B C 1
ATOM 3286 O O . HIS B 1 40 ? 10.953 -15.266 32.688 1 20.92 40 HIS B O 1
ATOM 3292 N N . LEU B 1 41 ? 9.383 -14.781 31.453 1 17.75 41 LEU B N 1
ATOM 3293 C CA . LEU B 1 41 ? 10.281 -15.219 30.391 1 17.75 41 LEU B CA 1
ATOM 3294 C C . LEU B 1 41 ? 11.375 -14.188 30.141 1 17.75 41 LEU B C 1
ATOM 3296 O O . LEU B 1 41 ? 11.094 -13.039 29.781 1 17.75 41 LEU B O 1
ATOM 3300 N N . LYS B 1 42 ? 12.328 -14.188 31.062 1 22.33 42 LYS B N 1
ATOM 3301 C CA . LYS B 1 42 ? 13.57 -13.469 30.781 1 22.33 42 LYS B CA 1
ATOM 3302 C C . LYS B 1 42 ? 14.055 -13.734 29.375 1 22.33 42 LYS B C 1
ATOM 3304 O O . LYS B 1 42 ? 14.336 -14.883 29 1 22.33 42 LYS B O 1
ATOM 3309 N N . GLY B 1 43 ? 13.328 -13.078 28.562 1 20.06 43 GLY B N 1
ATOM 3310 C CA . GLY B 1 43 ? 13.75 -13.156 27.172 1 20.06 43 GLY B CA 1
ATOM 3311 C C . GLY B 1 43 ? 15.25 -13.016 27 1 20.06 43 GLY B C 1
ATOM 3312 O O . GLY B 1 43 ? 15.844 -12.016 27.422 1 20.06 43 GLY B O 1
ATOM 3313 N N . VAL B 1 44 ? 15.891 -14.07 27.344 1 21.39 44 VAL B N 1
ATOM 3314 C CA . VAL B 1 44 ? 17.328 -14.086 27.047 1 21.39 44 VAL B CA 1
ATOM 3315 C C . VAL B 1 44 ? 17.578 -13.57 25.641 1 21.39 44 VAL B C 1
ATOM 3317 O O . VAL B 1 44 ? 17.031 -14.102 24.672 1 21.39 44 VAL B O 1
ATOM 3320 N N . VAL B 1 45 ? 17.656 -12.336 25.562 1 23.36 45 VAL B N 1
ATOM 3321 C CA . VAL B 1 45 ? 18.203 -11.703 24.375 1 23.36 45 VAL B CA 1
ATOM 3322 C C . VAL B 1 45 ? 19.531 -12.367 24 1 23.36 45 VAL B C 1
ATOM 3324 O O . VAL B 1 45 ? 20.531 -12.219 24.703 1 23.36 45 VAL B O 1
ATOM 3327 N N . GLY B 1 46 ? 19.422 -13.672 23.766 1 22.05 46 GLY B N 1
ATOM 3328 C CA . GLY B 1 46 ? 20.688 -14.242 23.297 1 22.05 46 GLY B CA 1
ATOM 3329 C C . GLY B 1 46 ? 21.297 -13.453 22.156 1 22.05 46 GLY B C 1
ATOM 3330 O O . GLY B 1 46 ? 20.609 -13.125 21.172 1 22.05 46 GLY B O 1
ATOM 3331 N N . THR B 1 47 ? 22.172 -12.562 22.484 1 25.97 47 THR B N 1
ATOM 3332 C CA . THR B 1 47 ? 23.188 -11.961 21.641 1 25.97 47 THR B CA 1
ATOM 3333 C C . THR B 1 47 ? 23.875 -13.016 20.781 1 25.97 47 THR B C 1
ATOM 3335 O O . THR B 1 47 ? 24.922 -13.547 21.172 1 25.97 47 THR B O 1
ATOM 3338 N N . GLY B 1 48 ? 23.203 -14.086 20.453 1 23.64 48 GLY B N 1
ATOM 3339 C CA . GLY B 1 48 ? 24.047 -14.922 19.625 1 23.64 48 GLY B CA 1
ATOM 3340 C C . GLY B 1 48 ? 24.656 -14.18 18.453 1 23.64 48 GLY B C 1
ATOM 3341 O O . GLY B 1 48 ? 23.953 -13.609 17.625 1 23.64 48 GLY B O 1
ATOM 3342 N N . LEU B 1 49 ? 25.812 -13.617 18.641 1 25.59 49 LEU B N 1
ATOM 3343 C CA . LEU B 1 49 ? 26.797 -13.281 17.625 1 25.59 49 LEU B CA 1
ATOM 3344 C C . LEU B 1 49 ? 26.812 -14.336 16.516 1 25.59 49 LEU B C 1
ATOM 3346 O O . LEU B 1 49 ? 27.328 -15.43 16.719 1 25.59 49 LEU B O 1
ATOM 3350 N N . ALA B 1 50 ? 25.734 -14.562 15.875 1 25.45 50 ALA B N 1
ATOM 3351 C CA . ALA B 1 50 ? 25.875 -15.484 14.75 1 25.45 50 ALA B CA 1
ATOM 3352 C C . ALA B 1 50 ? 27.188 -15.266 14.016 1 25.45 50 ALA B C 1
ATOM 3354 O O . ALA B 1 50 ? 27.656 -14.133 13.906 1 25.45 50 ALA B O 1
ATOM 3355 N N . THR B 1 51 ? 28.016 -16.141 14.023 1 28.59 51 THR B N 1
ATOM 3356 C CA . THR B 1 51 ? 29.203 -16.219 13.188 1 28.59 51 THR B CA 1
ATOM 3357 C C . THR B 1 51 ? 28.969 -15.5 11.859 1 28.59 51 THR B C 1
ATOM 3359 O O . THR B 1 51 ? 27.875 -15.555 11.305 1 28.59 51 THR B O 1
ATOM 3362 N N . ALA B 1 52 ? 29.625 -14.422 11.555 1 31.38 52 ALA B N 1
ATOM 3363 C CA . ALA B 1 52 ? 29.734 -13.641 10.328 1 31.38 52 ALA B CA 1
ATOM 3364 C C . ALA B 1 52 ? 29.547 -14.523 9.094 1 31.38 52 ALA B C 1
ATOM 3366 O O . ALA B 1 52 ? 30.516 -15.039 8.547 1 31.38 52 ALA B O 1
ATOM 3367 N N . GLY B 1 53 ? 28.625 -15.445 9.117 1 34.47 53 GLY B N 1
ATOM 3368 C CA . GLY B 1 53 ? 28.516 -16.172 7.863 1 34.47 53 GLY B CA 1
ATOM 3369 C C . GLY B 1 53 ? 28.297 -15.273 6.664 1 34.47 53 GLY B C 1
ATOM 3370 O O . GLY B 1 53 ? 27.859 -14.125 6.812 1 34.47 53 GLY B O 1
ATOM 3371 N N . HIS B 1 54 ? 28.906 -15.422 5.543 1 43.62 54 HIS B N 1
ATOM 3372 C CA . HIS B 1 54 ? 28.953 -14.672 4.293 1 43.62 54 HIS B CA 1
ATOM 3373 C C . HIS B 1 54 ? 27.547 -14.297 3.832 1 43.62 54 HIS B C 1
ATOM 3375 O O . HIS B 1 54 ? 26.859 -15.086 3.178 1 43.62 54 HIS B O 1
ATOM 3381 N N . HIS B 1 55 ? 26.828 -13.625 4.707 1 54.25 55 HIS B N 1
ATOM 3382 C CA . HIS B 1 55 ? 25.5 -13.219 4.25 1 54.25 55 HIS B CA 1
ATOM 3383 C C . HIS B 1 55 ? 25.594 -12.25 3.08 1 54.25 55 HIS B C 1
ATOM 3385 O O . HIS B 1 55 ? 26.312 -11.258 3.148 1 54.25 55 HIS B O 1
ATOM 3391 N N . HIS B 1 56 ? 25.25 -12.781 2.049 1 62.53 56 HIS B N 1
ATOM 3392 C CA . HIS B 1 56 ? 25.188 -11.969 0.837 1 62.53 56 HIS B CA 1
ATOM 3393 C C . HIS B 1 56 ? 24.125 -10.875 0.957 1 62.53 56 HIS B C 1
ATOM 3395 O O . HIS B 1 56 ? 22.969 -11.156 1.267 1 62.53 56 HIS B O 1
ATOM 3401 N N . ARG B 1 57 ? 24.594 -9.688 1.058 1 64.44 57 ARG B N 1
ATOM 3402 C CA . ARG B 1 57 ? 23.672 -8.562 1.227 1 64.44 57 ARG B CA 1
ATOM 3403 C C . ARG B 1 57 ? 23.203 -8.039 -0.122 1 64.44 57 ARG B C 1
ATOM 3405 O O . ARG B 1 57 ? 23.938 -8.055 -1.104 1 64.44 57 ARG B O 1
ATOM 3412 N N . THR B 1 58 ? 21.875 -7.82 -0.13 1 73.31 58 THR B N 1
ATOM 3413 C CA . THR B 1 58 ? 21.344 -7.117 -1.296 1 73.31 58 THR B CA 1
ATOM 3414 C C . THR B 1 58 ? 21.984 -5.734 -1.426 1 73.31 58 THR B C 1
ATOM 3416 O O . THR B 1 58 ? 22.172 -5.035 -0.428 1 73.31 58 THR B O 1
ATOM 3419 N N . SER B 1 59 ? 22.328 -5.48 -2.607 1 79.69 59 SER B N 1
ATOM 3420 C CA . SER B 1 59 ? 22.969 -4.188 -2.824 1 79.69 59 SER B CA 1
ATOM 3421 C C . SER B 1 59 ? 21.984 -3.041 -2.662 1 79.69 59 SER B C 1
ATOM 3423 O O . SER B 1 59 ? 20.812 -3.172 -3.027 1 79.69 59 SER B O 1
ATOM 3425 N N . ALA B 1 60 ? 22.422 -2.031 -2.1 1 86.31 60 ALA B N 1
ATOM 3426 C CA . ALA B 1 60 ? 21.625 -0.816 -1.982 1 86.31 60 ALA B CA 1
ATOM 3427 C C . ALA B 1 60 ? 21.188 -0.319 -3.355 1 86.31 60 ALA B C 1
ATOM 3429 O O . ALA B 1 60 ? 20.094 0.246 -3.494 1 86.31 60 ALA B O 1
ATOM 3430 N N . GLU B 1 61 ? 21.938 -0.691 -4.328 1 88.12 61 GLU B N 1
ATOM 3431 C CA . GLU B 1 61 ? 21.641 -0.247 -5.684 1 88.12 61 GLU B CA 1
ATOM 3432 C C . GLU B 1 61 ? 20.406 -0.958 -6.234 1 88.12 61 GLU B C 1
ATOM 3434 O O . GLU B 1 61 ? 19.609 -0.36 -6.965 1 88.12 61 GLU B O 1
ATOM 3439 N N . PHE B 1 62 ? 20.312 -2.186 -5.906 1 91.94 62 PHE B N 1
ATOM 3440 C CA . PHE B 1 62 ? 19.125 -2.906 -6.363 1 91.94 62 PHE B CA 1
ATOM 3441 C C . PHE B 1 62 ? 17.875 -2.354 -5.703 1 91.94 62 PHE B C 1
ATOM 3443 O O . PHE B 1 62 ? 16.859 -2.16 -6.367 1 91.94 62 PHE B O 1
ATOM 3450 N N . LEU B 1 63 ? 17.969 -2.098 -4.445 1 90.06 63 LEU B N 1
ATOM 3451 C CA . LEU B 1 63 ? 16.828 -1.539 -3.729 1 90.06 63 LEU B CA 1
ATOM 3452 C C . LEU B 1 63 ? 16.469 -0.161 -4.27 1 90.06 63 LEU B C 1
ATOM 3454 O O . LEU B 1 63 ? 15.289 0.168 -4.398 1 90.06 63 LEU B O 1
ATOM 3458 N N . ALA B 1 64 ? 17.453 0.618 -4.621 1 90.31 64 ALA B N 1
ATOM 3459 C CA . ALA B 1 64 ? 17.219 1.917 -5.238 1 90.31 64 ALA B CA 1
ATOM 3460 C C . ALA B 1 64 ? 16.484 1.763 -6.57 1 90.31 64 ALA B C 1
ATOM 3462 O O . ALA B 1 64 ? 15.578 2.547 -6.883 1 90.31 64 ALA B O 1
ATOM 3463 N N . ALA B 1 65 ? 16.828 0.728 -7.289 1 90.75 65 ALA B N 1
ATOM 3464 C CA . ALA B 1 65 ? 16.156 0.47 -8.555 1 90.75 65 ALA B CA 1
ATOM 3465 C C . ALA B 1 65 ? 14.68 0.163 -8.344 1 90.75 65 ALA B C 1
ATOM 3467 O O . ALA B 1 65 ? 13.828 0.629 -9.094 1 90.75 65 ALA B O 1
ATOM 3468 N N . LEU B 1 66 ? 14.391 -0.586 -7.312 1 92.56 66 LEU B N 1
ATOM 3469 C CA . LEU B 1 66 ? 13.008 -0.902 -6.977 1 92.56 66 LEU B CA 1
ATOM 3470 C C . LEU B 1 66 ? 12.234 0.359 -6.594 1 92.56 66 LEU B C 1
ATOM 3472 O O . LEU B 1 66 ? 11.07 0.517 -6.961 1 92.56 66 LEU B O 1
ATOM 3476 N N . VAL B 1 67 ? 12.859 1.243 -5.883 1 91.56 67 VAL B N 1
ATOM 3477 C CA . VAL B 1 67 ? 12.219 2.451 -5.371 1 91.56 67 VAL B CA 1
ATOM 3478 C C . VAL B 1 67 ? 11.992 3.438 -6.512 1 91.56 67 VAL B C 1
ATOM 3480 O O . VAL B 1 67 ? 10.938 4.082 -6.578 1 91.56 67 VAL B O 1
ATOM 3483 N N . TYR B 1 68 ? 12.898 3.488 -7.473 1 91 68 TYR B N 1
ATOM 3484 C CA . TYR B 1 68 ? 12.82 4.496 -8.523 1 91 68 TYR B CA 1
ATOM 3485 C C . TYR B 1 68 ? 11.969 4.008 -9.688 1 91 68 TYR B C 1
ATOM 3487 O O . TYR B 1 68 ? 11.555 4.797 -10.539 1 91 68 TYR B O 1
ATOM 3495 N N . THR B 1 69 ? 11.734 2.707 -9.766 1 92.81 69 THR B N 1
ATOM 3496 C CA . THR B 1 69 ? 10.828 2.188 -10.789 1 92.81 69 THR B CA 1
ATOM 3497 C C . THR B 1 69 ? 9.375 2.34 -10.344 1 92.81 69 THR B C 1
ATOM 3499 O O . THR B 1 69 ? 9 1.893 -9.258 1 92.81 69 THR B O 1
ATOM 3502 N N . ARG B 1 70 ? 8.633 2.988 -11.195 1 91.69 70 ARG B N 1
ATOM 3503 C CA . ARG B 1 70 ? 7.219 3.131 -10.875 1 91.69 70 ARG B CA 1
ATOM 3504 C C . ARG B 1 70 ? 6.461 1.842 -11.172 1 91.69 70 ARG B C 1
ATOM 3506 O O . ARG B 1 70 ? 6.789 1.121 -12.117 1 91.69 70 ARG B O 1
ATOM 3513 N N . ALA B 1 71 ? 5.434 1.615 -10.344 1 91.44 71 ALA B N 1
ATOM 3514 C CA . ALA B 1 71 ? 4.668 0.374 -10.438 1 91.44 71 ALA B CA 1
ATOM 3515 C C . ALA B 1 71 ? 4.09 0.185 -11.836 1 91.44 71 ALA B C 1
ATOM 3517 O O . ALA B 1 71 ? 4.094 -0.925 -12.367 1 91.44 71 ALA B O 1
ATOM 3518 N N . GLU B 1 72 ? 3.68 1.279 -12.477 1 89.38 72 GLU B N 1
ATOM 3519 C CA . GLU B 1 72 ? 2.998 1.171 -13.758 1 89.38 72 GLU B CA 1
ATOM 3520 C C . GLU B 1 72 ? 3.994 0.934 -14.891 1 89.38 72 GLU B C 1
ATOM 3522 O O . GLU B 1 72 ? 3.598 0.645 -16.031 1 89.38 72 GLU B O 1
ATOM 3527 N N . GLN B 1 73 ? 5.215 1.059 -14.625 1 88.81 73 GLN B N 1
ATOM 3528 C CA . GLN B 1 73 ? 6.234 0.945 -15.664 1 88.81 73 GLN B CA 1
ATOM 3529 C C . GLN B 1 73 ? 6.531 -0.517 -15.984 1 88.81 73 GLN B C 1
ATOM 3531 O O . GLN B 1 73 ? 7.152 -0.819 -17 1 88.81 73 GLN B O 1
ATOM 3536 N N . LEU B 1 74 ? 6.191 -1.406 -15.031 1 86.19 74 LEU B N 1
ATOM 3537 C CA . LEU B 1 74 ? 6.371 -2.82 -15.344 1 86.19 74 LEU B CA 1
ATOM 3538 C C . LEU B 1 74 ? 5.305 -3.299 -16.328 1 86.19 74 LEU B C 1
ATOM 3540 O O . LEU B 1 74 ? 5.078 -4.504 -16.469 1 86.19 74 LEU B O 1
ATOM 3544 N N . ARG B 1 75 ? 4.992 -2.527 -17.344 1 65.06 75 ARG B N 1
ATOM 3545 C CA . ARG B 1 75 ? 3.85 -2.742 -18.234 1 65.06 75 ARG B CA 1
ATOM 3546 C C . ARG B 1 75 ? 3.93 -4.105 -18.906 1 65.06 75 ARG B C 1
ATOM 3548 O O . ARG B 1 75 ? 5.02 -4.582 -19.234 1 65.06 75 ARG B O 1
ATOM 3555 N N . VAL B 1 76 ? 2.758 -4.746 -18.719 1 58.28 76 VAL B N 1
ATOM 3556 C CA . VAL B 1 76 ? 2.49 -5.906 -19.562 1 58.28 76 VAL B CA 1
ATOM 3557 C C . VAL B 1 76 ? 2.365 -5.465 -21.016 1 58.28 76 VAL B C 1
ATOM 3559 O O . VAL B 1 76 ? 1.945 -4.34 -21.297 1 58.28 76 VAL B O 1
ATOM 3562 N N . PRO B 1 77 ? 3.088 -6.043 -21.938 1 51.72 77 PRO B N 1
ATOM 3563 C CA . PRO B 1 77 ? 2.793 -5.688 -23.328 1 51.72 77 PRO B CA 1
ATOM 3564 C C . PRO B 1 77 ? 1.354 -5.219 -23.531 1 51.72 77 PRO B C 1
ATOM 3566 O O . PRO B 1 77 ? 0.532 -5.34 -22.625 1 51.72 77 PRO B O 1
ATOM 3569 N N . GLU B 1 78 ? 0.918 -5.129 -24.828 1 50.16 78 GLU B N 1
ATOM 3570 C CA . GLU B 1 78 ? -0.28 -4.629 -25.484 1 50.16 78 GLU B CA 1
ATOM 3571 C C . GLU B 1 78 ? -1.545 -5.094 -24.781 1 50.16 78 GLU B C 1
ATOM 3573 O O . GLU B 1 78 ? -2.658 -4.809 -25.219 1 50.16 78 GLU B O 1
ATOM 3578 N N . ASN B 1 79 ? -1.47 -5.891 -23.734 1 52.56 79 ASN B N 1
ATOM 3579 C CA . ASN B 1 79 ? -2.631 -6.754 -23.531 1 52.56 79 ASN B CA 1
ATOM 3580 C C . ASN B 1 79 ? -3.713 -6.059 -22.703 1 52.56 79 ASN B C 1
ATOM 3582 O O . ASN B 1 79 ? -3.416 -5.414 -21.703 1 52.56 79 ASN B O 1
ATOM 3586 N N . LYS B 1 80 ? -4.781 -5.824 -23.328 1 61.5 80 LYS B N 1
ATOM 3587 C CA . LYS B 1 80 ? -6.105 -5.445 -22.844 1 61.5 80 LYS B CA 1
ATOM 3588 C C . LYS B 1 80 ? -6.496 -6.262 -21.609 1 61.5 80 LYS B C 1
ATOM 3590 O O . LYS B 1 80 ? -6.395 -7.492 -21.625 1 61.5 80 LYS B O 1
ATOM 3595 N N . VAL B 1 81 ? -6.414 -5.613 -20.469 1 71.88 81 VAL B N 1
ATOM 3596 C CA . VAL B 1 81 ? -6.941 -6.266 -19.281 1 71.88 81 VAL B CA 1
ATOM 3597 C C . VAL B 1 81 ? -8.445 -6.465 -19.422 1 71.88 81 VAL B C 1
ATOM 3599 O O . VAL B 1 81 ? -9.18 -5.523 -19.75 1 71.88 81 VAL B O 1
ATOM 3602 N N . PHE B 1 82 ? -8.797 -7.766 -19.531 1 82.06 82 PHE B N 1
ATOM 3603 C CA . PHE B 1 82 ? -10.195 -8.18 -19.469 1 82.06 82 PHE B CA 1
ATOM 3604 C C . PHE B 1 82 ? -10.742 -8.055 -18.047 1 82.06 82 PHE B C 1
ATOM 3606 O O . PHE B 1 82 ? -10.117 -8.531 -17.094 1 82.06 82 PHE B O 1
ATOM 3613 N N . VAL B 1 83 ? -11.844 -7.223 -17.906 1 89.75 83 VAL B N 1
ATOM 3614 C CA . VAL B 1 83 ? -12.469 -7.012 -16.609 1 89.75 83 VAL B CA 1
ATOM 3615 C C . VAL B 1 83 ? -13.875 -7.609 -16.609 1 89.75 83 VAL B C 1
ATOM 3617 O O . VAL B 1 83 ? -14.625 -7.453 -17.562 1 89.75 83 VAL B O 1
ATOM 3620 N N . ALA B 1 84 ? -14.164 -8.367 -15.578 1 92.62 84 ALA B N 1
ATOM 3621 C CA . ALA B 1 84 ? -15.516 -8.914 -15.422 1 92.62 84 ALA B CA 1
ATOM 3622 C C . ALA B 1 84 ? -16.344 -8.062 -14.461 1 92.62 84 ALA B C 1
ATOM 3624 O O . ALA B 1 84 ? -15.789 -7.438 -13.547 1 92.62 84 ALA B O 1
ATOM 3625 N N . GLU B 1 85 ? -17.609 -8.07 -14.734 1 93.94 85 GLU B N 1
ATOM 3626 C CA . GLU B 1 85 ? -18.547 -7.48 -13.781 1 93.94 85 GLU B CA 1
ATOM 3627 C C . GLU B 1 85 ? -19.172 -8.547 -12.891 1 93.94 85 GLU B C 1
ATOM 3629 O O . GLU B 1 85 ? -19.344 -9.695 -13.305 1 93.94 85 GLU B O 1
ATOM 3634 N N . ARG B 1 86 ? -19.609 -8.109 -11.734 1 90.38 86 ARG B N 1
ATOM 3635 C CA . ARG B 1 86 ? -20.203 -9.023 -10.781 1 90.38 86 ARG B CA 1
ATOM 3636 C C . ARG B 1 86 ? -21.453 -9.68 -11.367 1 90.38 86 ARG B C 1
ATOM 3638 O O . ARG B 1 86 ? -21.766 -10.828 -11.047 1 90.38 86 ARG B O 1
ATOM 3645 N N . THR B 1 87 ? -22.094 -8.961 -12.273 1 92.44 87 THR B N 1
ATOM 3646 C CA . THR B 1 87 ? -23.359 -9.422 -12.797 1 92.44 87 THR B CA 1
ATOM 3647 C C . THR B 1 87 ? -23.172 -10.234 -14.078 1 92.44 87 THR B C 1
ATOM 3649 O O . THR B 1 87 ? -24.125 -10.781 -14.625 1 92.44 87 THR B O 1
ATOM 3652 N N . ASP B 1 88 ? -21.953 -10.344 -14.523 1 94.38 88 ASP B N 1
ATOM 3653 C CA . ASP B 1 88 ? -21.703 -11.117 -15.734 1 94.38 88 ASP B CA 1
ATOM 3654 C C . ASP B 1 88 ? -21.984 -12.602 -15.516 1 94.38 88 ASP B C 1
ATOM 3656 O O . ASP B 1 88 ? -21.766 -13.117 -14.414 1 94.38 88 ASP B O 1
ATOM 3660 N N . LYS B 1 89 ? -22.438 -13.227 -16.578 1 92.38 89 LYS B N 1
ATOM 3661 C CA . LYS B 1 89 ? -22.625 -14.672 -16.531 1 92.38 89 LYS B CA 1
ATOM 3662 C C . LYS B 1 89 ? -21.281 -15.398 -16.5 1 92.38 89 LYS B C 1
ATOM 3664 O O . LYS B 1 89 ? -20.344 -15.016 -17.219 1 92.38 89 LYS B O 1
ATOM 3669 N N . ILE B 1 90 ? -21.25 -16.453 -15.688 1 89.12 90 ILE B N 1
ATOM 3670 C CA . ILE B 1 90 ? -20.016 -17.188 -15.516 1 89.12 90 ILE B CA 1
ATOM 3671 C C . ILE B 1 90 ? -19.594 -17.797 -16.859 1 89.12 90 ILE B C 1
ATOM 3673 O O . ILE B 1 90 ? -18.391 -17.844 -17.172 1 89.12 90 ILE B O 1
ATOM 3677 N N . VAL B 1 91 ? -20.531 -18.234 -17.609 1 87.31 91 VAL B N 1
ATOM 3678 C CA . VAL B 1 91 ? -20.25 -18.875 -18.891 1 87.31 91 VAL B CA 1
ATOM 3679 C C . VAL B 1 91 ? -19.547 -17.891 -19.812 1 87.31 91 VAL B C 1
ATOM 3681 O O . VAL B 1 91 ? -18.594 -18.25 -20.516 1 87.31 91 VAL B O 1
ATOM 3684 N N . ASP B 1 92 ? -19.969 -16.703 -19.797 1 89.81 92 ASP B N 1
ATOM 3685 C CA . ASP B 1 92 ? -19.375 -15.68 -20.656 1 89.81 92 ASP B CA 1
ATOM 3686 C C . ASP B 1 92 ? -17.953 -15.344 -20.188 1 89.81 92 ASP B C 1
ATOM 3688 O O . ASP B 1 92 ? -17.062 -15.18 -21.016 1 89.81 92 ASP B O 1
ATOM 3692 N N . VAL B 1 93 ? -17.828 -15.266 -18.906 1 90.62 93 VAL B N 1
ATOM 3693 C CA . VAL B 1 93 ? -16.5 -14.969 -18.344 1 90.62 93 VAL B CA 1
ATOM 3694 C C . VAL B 1 93 ? -15.547 -16.109 -18.641 1 90.62 93 VAL B C 1
ATOM 3696 O O . VAL B 1 93 ? -14.391 -15.883 -19.016 1 90.62 93 VAL B O 1
ATOM 3699 N N . PHE B 1 94 ? -16.047 -17.25 -18.5 1 85.44 94 PHE B N 1
ATOM 3700 C CA . PHE B 1 94 ? -15.25 -18.422 -18.828 1 85.44 94 PHE B CA 1
ATOM 3701 C C . PHE B 1 94 ? -14.797 -18.391 -20.281 1 85.44 94 PHE B C 1
ATOM 3703 O O . PHE B 1 94 ? -13.617 -18.609 -20.578 1 85.44 94 PHE B O 1
ATOM 3710 N N . ARG B 1 95 ? -15.688 -18.125 -21.109 1 83.44 95 ARG B N 1
ATOM 3711 C CA . ARG B 1 95 ? -15.391 -18.031 -22.531 1 83.44 95 ARG B CA 1
ATOM 3712 C C . ARG B 1 95 ? -14.328 -16.969 -22.797 1 83.44 95 ARG B C 1
ATOM 3714 O O . ARG B 1 95 ? -13.406 -17.188 -23.578 1 83.44 95 ARG B O 1
ATOM 3721 N N . GLY B 1 96 ? -14.508 -15.883 -22.156 1 84.5 96 GLY B N 1
ATOM 3722 C CA . GLY B 1 96 ? -13.531 -14.812 -22.297 1 84.5 96 GLY B CA 1
ATOM 3723 C C . GLY B 1 96 ? -12.141 -15.219 -21.844 1 84.5 96 GLY B C 1
ATOM 3724 O O . GLY B 1 96 ? -11.156 -14.945 -22.531 1 84.5 96 GLY B O 1
ATOM 3725 N N . LEU B 1 97 ? -12.07 -15.867 -20.734 1 85.75 97 LEU B N 1
ATOM 3726 C CA . LEU B 1 97 ? -10.789 -16.312 -20.188 1 85.75 97 LEU B CA 1
ATOM 3727 C C . LEU B 1 97 ? -10.117 -17.297 -21.125 1 85.75 97 LEU B C 1
ATOM 3729 O O . LEU B 1 97 ? -8.922 -17.172 -21.422 1 85.75 97 LEU B O 1
ATOM 3733 N N . VAL B 1 98 ? -10.883 -18.188 -21.594 1 78 98 VAL B N 1
ATOM 3734 C CA . VAL B 1 98 ? -10.359 -19.234 -22.469 1 78 98 VAL B CA 1
ATOM 3735 C C . VAL B 1 98 ? -9.914 -18.641 -23.797 1 78 98 VAL B C 1
ATOM 3737 O O . VAL B 1 98 ? -8.812 -18.922 -24.266 1 78 98 VAL B O 1
ATOM 3740 N N . ASN B 1 99 ? -10.742 -17.781 -24.391 1 77.5 99 ASN B N 1
ATOM 3741 C CA . ASN B 1 99 ? -10.484 -17.219 -25.719 1 77.5 99 ASN B CA 1
ATOM 3742 C C . ASN B 1 99 ? -9.266 -16.297 -25.703 1 77.5 99 ASN B C 1
ATOM 3744 O O . ASN B 1 99 ? -8.539 -16.219 -26.703 1 77.5 99 ASN B O 1
ATOM 3748 N N . HIS B 1 100 ? -9.062 -15.648 -24.625 1 78.38 100 HIS B N 1
ATOM 3749 C CA . HIS B 1 100 ? -7.965 -14.688 -24.562 1 78.38 100 HIS B CA 1
ATOM 3750 C C . HIS B 1 100 ? -6.773 -15.273 -23.812 1 78.38 100 HIS B C 1
ATOM 3752 O O . HIS B 1 100 ? -5.766 -14.586 -23.609 1 78.38 100 HIS B O 1
ATOM 3758 N N . ASN B 1 101 ? -6.961 -16.484 -23.406 1 77.94 101 ASN B N 1
ATOM 3759 C CA . ASN B 1 101 ? -5.902 -17.219 -22.719 1 77.94 101 ASN B CA 1
ATOM 3760 C C . ASN B 1 101 ? -5.484 -16.516 -21.438 1 77.94 101 ASN B C 1
ATOM 3762 O O . ASN B 1 101 ? -4.297 -16.328 -21.188 1 77.94 101 ASN B O 1
ATOM 3766 N N . PHE B 1 102 ? -6.488 -16.062 -20.75 1 80.81 102 PHE B N 1
ATOM 3767 C CA . PHE B 1 102 ? -6.246 -15.477 -19.422 1 80.81 102 PHE B CA 1
ATOM 3768 C C . PHE B 1 102 ? -6.543 -16.484 -18.328 1 80.81 102 PHE B C 1
ATOM 3770 O O . PHE B 1 102 ? -7.441 -17.312 -18.469 1 80.81 102 PHE B O 1
ATOM 3777 N N . LEU B 1 103 ? -5.805 -16.359 -17.25 1 82.38 103 LEU B N 1
ATOM 3778 C CA . LEU B 1 103 ? -6.02 -17.25 -16.109 1 82.38 103 LEU B CA 1
ATOM 3779 C C . LEU B 1 103 ? -6.891 -16.594 -15.055 1 82.38 103 LEU B C 1
ATOM 3781 O O . LEU B 1 103 ? -7.426 -17.266 -14.172 1 82.38 103 LEU B O 1
ATOM 3785 N N . SER B 1 104 ? -6.957 -15.359 -15.141 1 87.06 104 SER B N 1
ATOM 3786 C CA . SER B 1 104 ? -7.691 -14.625 -14.117 1 87.06 104 SER B CA 1
ATOM 3787 C C . SER B 1 104 ? -8.234 -13.305 -14.672 1 87.06 104 SER B C 1
ATOM 3789 O O . SER B 1 104 ? -7.75 -12.812 -15.688 1 87.06 104 SER B O 1
ATOM 3791 N N . VAL B 1 105 ? -9.281 -12.891 -14.062 1 89.88 105 VAL B N 1
ATOM 3792 C CA . VAL B 1 105 ? -9.867 -11.609 -14.438 1 89.88 105 VAL B CA 1
ATOM 3793 C C . VAL B 1 105 ? -10.281 -10.844 -13.18 1 89.88 105 VAL B C 1
ATOM 3795 O O . VAL B 1 105 ? -10.812 -11.43 -12.234 1 89.88 105 VAL B O 1
ATOM 3798 N N . PRO B 1 106 ? -9.898 -9.531 -13.133 1 91.19 106 PRO B N 1
ATOM 3799 C CA . PRO B 1 106 ? -10.438 -8.75 -12.023 1 91.19 106 PRO B CA 1
ATOM 3800 C C . PRO B 1 106 ? -11.945 -8.531 -12.125 1 91.19 106 PRO B C 1
ATOM 3802 O O . PRO B 1 106 ? -12.484 -8.453 -13.234 1 91.19 106 PRO B O 1
ATOM 3805 N N . VAL B 1 107 ? -12.609 -8.445 -10.984 1 92.12 107 VAL B N 1
ATOM 3806 C CA . VAL B 1 107 ? -14.062 -8.305 -10.945 1 92.12 107 VAL B CA 1
ATOM 3807 C C . VAL B 1 107 ? -14.43 -6.93 -10.398 1 92.12 107 VAL B C 1
ATOM 3809 O O . VAL B 1 107 ? -13.984 -6.539 -9.32 1 92.12 107 VAL B O 1
ATOM 3812 N N . LEU B 1 108 ? -15.219 -6.23 -11.164 1 91.38 108 LEU B N 1
ATOM 3813 C CA . LEU B 1 108 ? -15.633 -4.871 -10.836 1 91.38 108 LEU B CA 1
ATOM 3814 C C . LEU B 1 108 ? -17.141 -4.789 -10.664 1 91.38 108 LEU B C 1
ATOM 3816 O O . LEU B 1 108 ? -17.891 -5.48 -11.367 1 91.38 108 LEU B O 1
ATOM 3820 N N . GLN B 1 109 ? -17.547 -4.008 -9.672 1 90.56 109 GLN B N 1
ATOM 3821 C CA . GLN B 1 109 ? -18.922 -3.514 -9.648 1 90.56 109 GLN B CA 1
ATOM 3822 C C . GLN B 1 109 ? -19.016 -2.104 -10.234 1 90.56 109 GLN B C 1
ATOM 3824 O O . GLN B 1 109 ? -18.672 -1.13 -9.555 1 90.56 109 GLN B O 1
ATOM 3829 N N . LYS B 1 110 ? -19.531 -2.023 -11.312 1 85.62 110 LYS B N 1
ATOM 3830 C CA . LYS B 1 110 ? -19.516 -0.77 -12.062 1 85.62 110 LYS B CA 1
ATOM 3831 C C . LYS B 1 110 ? -20.344 0.299 -11.375 1 85.62 110 LYS B C 1
ATOM 3833 O O . LYS B 1 110 ? -19.953 1.466 -11.312 1 85.62 110 LYS B O 1
ATOM 3838 N N . THR B 1 111 ? -21.422 -0.088 -10.852 1 85.44 111 THR B N 1
ATOM 3839 C CA . THR B 1 111 ? -22.359 0.86 -10.258 1 85.44 111 THR B CA 1
ATOM 3840 C C . THR B 1 111 ? -21.719 1.59 -9.086 1 85.44 111 THR B C 1
ATOM 3842 O O . THR B 1 111 ? -22 2.768 -8.852 1 85.44 111 THR B O 1
ATOM 3845 N N . LYS B 1 112 ? -20.766 0.992 -8.422 1 82.69 112 LYS B N 1
ATOM 3846 C CA . LYS B 1 112 ? -20.141 1.574 -7.242 1 82.69 112 LYS B CA 1
ATOM 3847 C C . LYS B 1 112 ? -18.656 1.838 -7.484 1 82.69 112 LYS B C 1
ATOM 3849 O O . LYS B 1 112 ? -17.953 2.354 -6.605 1 82.69 112 LYS B O 1
ATOM 3854 N N . HIS B 1 113 ? -18.234 1.469 -8.672 1 84.94 113 HIS B N 1
ATOM 3855 C CA . HIS B 1 113 ? -16.828 1.571 -9.016 1 84.94 113 HIS B CA 1
ATOM 3856 C C . HIS B 1 113 ? -15.953 0.923 -7.941 1 84.94 113 HIS B C 1
ATOM 3858 O O . HIS B 1 113 ? -14.969 1.519 -7.492 1 84.94 113 HIS B O 1
ATOM 3864 N N . LYS B 1 114 ? -16.344 -0.236 -7.586 1 88.06 114 LYS B N 1
ATOM 3865 C CA . LYS B 1 114 ? -15.664 -0.988 -6.539 1 88.06 114 LYS B CA 1
ATOM 3866 C C . LYS B 1 114 ? -15.102 -2.299 -7.082 1 88.06 114 LYS B C 1
ATOM 3868 O O . LYS B 1 114 ? -15.805 -3.039 -7.781 1 88.06 114 LYS B O 1
ATOM 3873 N N . TRP B 1 115 ? -13.828 -2.547 -6.754 1 90.25 115 TRP B N 1
ATOM 3874 C CA . TRP B 1 115 ? -13.18 -3.799 -7.137 1 90.25 115 TRP B CA 1
ATOM 3875 C C . TRP B 1 115 ? -13.406 -4.871 -6.078 1 90.25 115 TRP B C 1
ATOM 3877 O O . TRP B 1 115 ? -13.305 -4.602 -4.879 1 90.25 115 TRP B O 1
ATOM 3887 N N . PHE B 1 116 ? -13.625 -6.109 -6.438 1 86.31 116 PHE B N 1
ATOM 3888 C CA . PHE B 1 116 ? -14 -7.156 -5.488 1 86.31 116 PHE B CA 1
ATOM 3889 C C . PHE B 1 116 ? -12.93 -8.242 -5.438 1 86.31 116 PHE B C 1
ATOM 3891 O O . PHE B 1 116 ? -12.898 -9.047 -4.504 1 86.31 116 PHE B O 1
ATOM 3898 N N . GLY B 1 117 ? -12.109 -8.305 -6.312 1 89.31 117 GLY B N 1
ATOM 3899 C CA . GLY B 1 117 ? -11.094 -9.336 -6.363 1 89.31 117 GLY B CA 1
ATOM 3900 C C . GLY B 1 117 ? -10.852 -9.867 -7.766 1 89.31 117 GLY B C 1
ATOM 3901 O O . GLY B 1 117 ? -11.078 -9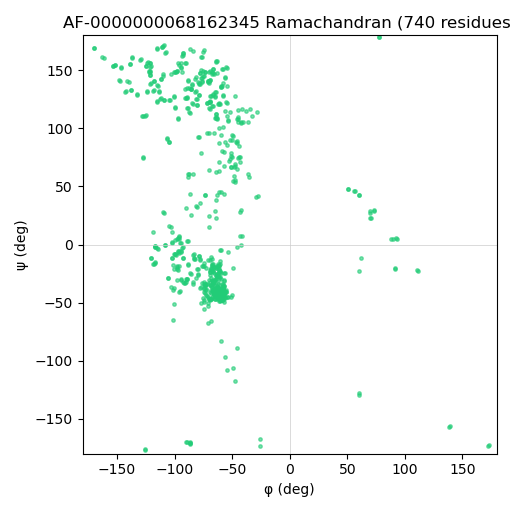.164 -8.75 1 89.31 117 GLY B O 1
ATOM 3902 N N . PHE B 1 118 ? -10.328 -11.102 -7.793 1 90.06 118 PHE B N 1
ATOM 3903 C CA . PHE B 1 118 ? -10.055 -11.758 -9.062 1 90.06 118 PHE B CA 1
ATOM 3904 C C . PHE B 1 118 ? -10.82 -13.07 -9.164 1 90.06 118 PHE B C 1
ATOM 3906 O O . PHE B 1 118 ? -10.938 -13.805 -8.18 1 90.06 118 PHE B O 1
ATOM 3913 N N . LEU B 1 119 ? -11.32 -13.273 -10.281 1 89 119 LEU B N 1
ATOM 3914 C CA . LEU B 1 119 ? -11.875 -14.578 -10.633 1 89 119 LEU B CA 1
ATOM 3915 C C . LEU B 1 119 ? -10.883 -15.383 -11.477 1 89 119 LEU B C 1
ATOM 3917 O O . LEU B 1 119 ? -10.523 -14.961 -12.578 1 89 119 LEU B O 1
ATOM 3921 N N . ASP B 1 120 ? -10.508 -16.484 -10.898 1 85.81 120 ASP B N 1
ATOM 3922 C CA . ASP B 1 120 ? -9.562 -17.344 -11.609 1 85.81 120 ASP B CA 1
ATOM 3923 C C . ASP B 1 120 ? -10.289 -18.422 -12.398 1 85.81 120 ASP B C 1
ATOM 3925 O O . ASP B 1 120 ? -11.359 -18.875 -12.008 1 85.81 120 ASP B O 1
ATOM 3929 N N . LEU B 1 121 ? -9.617 -18.828 -13.438 1 83.81 121 LEU B N 1
ATOM 3930 C CA . LEU B 1 121 ? -10.133 -19.953 -14.219 1 83.81 121 LEU B CA 1
ATOM 3931 C C . LEU B 1 121 ? -10.336 -21.172 -13.328 1 83.81 121 LEU B C 1
ATOM 3933 O O . LEU B 1 121 ? -11.344 -21.875 -13.445 1 83.81 121 LEU B O 1
ATOM 3937 N N . ALA B 1 122 ? -9.453 -21.391 -12.445 1 82.5 122 ALA B N 1
ATOM 3938 C CA . ALA B 1 122 ? -9.531 -22.531 -11.539 1 82.5 122 ALA B CA 1
ATOM 3939 C C . ALA B 1 122 ? -10.773 -22.453 -10.656 1 82.5 122 ALA B C 1
ATOM 3941 O O . ALA B 1 122 ? -11.375 -23.484 -10.328 1 82.5 122 ALA B O 1
ATOM 3942 N N . ASP B 1 123 ? -11.141 -21.281 -10.32 1 83.12 123 ASP B N 1
ATOM 3943 C CA . ASP B 1 123 ? -12.344 -21.094 -9.523 1 83.12 123 ASP B CA 1
ATOM 3944 C C . ASP B 1 123 ? -13.586 -21.562 -10.281 1 83.12 123 ASP B C 1
ATOM 3946 O O . ASP B 1 123 ? -14.469 -22.203 -9.703 1 83.12 123 ASP B O 1
ATOM 3950 N N . ILE B 1 124 ? -13.625 -21.25 -11.477 1 83.19 124 ILE B N 1
ATOM 3951 C CA . ILE B 1 124 ? -14.766 -21.609 -12.305 1 83.19 124 ILE B CA 1
ATOM 3952 C C . ILE B 1 124 ? -14.797 -23.125 -12.516 1 83.19 124 ILE B C 1
ATOM 3954 O O . ILE B 1 124 ? -15.828 -23.766 -12.32 1 83.19 124 ILE B O 1
ATOM 3958 N N . VAL B 1 125 ? -13.703 -23.656 -12.836 1 81.31 125 VAL B N 1
ATOM 3959 C CA . VAL B 1 125 ? -13.617 -25.078 -13.133 1 81.31 125 VAL B CA 1
ATOM 3960 C C . VAL B 1 125 ? -13.984 -25.891 -11.898 1 81.31 125 VAL B C 1
ATOM 3962 O O . VAL B 1 125 ? -14.789 -26.828 -11.977 1 81.31 125 VAL B O 1
ATOM 3965 N N . LEU B 1 126 ? -13.43 -25.516 -10.859 1 79.75 126 LEU B N 1
ATOM 3966 C CA . LEU B 1 126 ? -13.695 -26.266 -9.633 1 79.75 126 LEU B CA 1
ATOM 3967 C C . LEU B 1 126 ? -15.141 -26.094 -9.188 1 79.75 126 LEU B C 1
ATOM 3969 O O . LEU B 1 126 ? -15.75 -27.031 -8.664 1 79.75 126 LEU B O 1
ATOM 3973 N N . TYR B 1 127 ? -15.641 -24.953 -9.383 1 81.19 127 TYR B N 1
ATOM 3974 C CA . TYR B 1 127 ? -17.062 -24.75 -9.109 1 81.19 127 TYR B CA 1
ATOM 3975 C C . TYR B 1 127 ? -17.922 -25.672 -9.969 1 81.19 127 TYR B C 1
ATOM 3977 O O . TYR B 1 127 ? -18.859 -26.297 -9.469 1 81.19 127 TYR B O 1
ATOM 3985 N N . VAL B 1 128 ? -17.594 -25.766 -11.172 1 79.25 128 VAL B N 1
ATOM 3986 C CA . VAL B 1 128 ? -18.344 -26.609 -12.117 1 79.25 128 VAL B CA 1
ATOM 3987 C C . VAL B 1 128 ? -18.234 -28.062 -11.703 1 79.25 128 VAL B C 1
ATOM 3989 O O . VAL B 1 128 ? -19.234 -28.781 -11.641 1 79.25 128 VAL B O 1
ATOM 3992 N N . VAL B 1 129 ? -17.125 -28.469 -11.391 1 80.56 129 VAL B N 1
ATOM 3993 C CA . VAL B 1 129 ? -16.875 -29.859 -11.031 1 80.56 129 VAL B CA 1
ATOM 3994 C C . VAL B 1 129 ? -17.641 -30.203 -9.75 1 80.56 129 VAL B C 1
ATOM 3996 O O . VAL B 1 129 ? -18.25 -31.266 -9.656 1 80.56 129 VAL B O 1
ATOM 3999 N N . ASN B 1 130 ? -17.609 -29.312 -8.867 1 80.44 130 ASN B N 1
ATOM 4000 C CA . ASN B 1 130 ? -18.266 -29.562 -7.586 1 80.44 130 ASN B CA 1
ATOM 4001 C C . ASN B 1 130 ? -19.781 -29.5 -7.715 1 80.44 130 ASN B C 1
ATOM 4003 O O . ASN B 1 130 ? -20.5 -30.188 -6.992 1 80.44 130 ASN B O 1
ATOM 4007 N N . THR B 1 131 ? -20.188 -28.672 -8.539 1 77.12 131 THR B N 1
ATOM 4008 C CA . THR B 1 131 ? -21.625 -28.484 -8.711 1 77.12 131 THR B CA 1
ATOM 4009 C C . THR B 1 131 ? -22.234 -29.641 -9.492 1 77.12 131 THR B C 1
ATOM 4011 O O . THR B 1 131 ? -23.281 -30.188 -9.109 1 77.12 131 THR B O 1
ATOM 4014 N N . PHE B 1 132 ? -21.641 -30.094 -10.617 1 76.25 132 PHE B N 1
ATOM 4015 C CA . PHE B 1 132 ? -22.219 -31.094 -11.516 1 76.25 132 PHE B CA 1
ATOM 4016 C C . PHE B 1 132 ? -21.812 -32.5 -11.094 1 76.25 132 PHE B C 1
ATOM 4018 O O . PHE B 1 132 ? -22.578 -33.469 -11.266 1 76.25 132 PHE B O 1
ATOM 4025 N N . GLY B 1 133 ? -20.703 -32.562 -10.531 1 76.81 133 GLY B N 1
ATOM 4026 C CA . GLY B 1 133 ? -20.25 -33.875 -10.07 1 76.81 133 GLY B CA 1
ATOM 4027 C C . GLY B 1 133 ? -19.719 -34.75 -11.188 1 76.81 133 GLY B C 1
ATOM 4028 O O . GLY B 1 133 ? -19.797 -34.375 -12.359 1 76.81 133 GLY B O 1
ATOM 4029 N N . GLU B 1 134 ? -19.25 -35.969 -10.852 1 78.31 134 GLU B N 1
ATOM 4030 C CA . GLU B 1 134 ? -18.547 -36.875 -11.758 1 78.31 134 GLU B CA 1
ATOM 4031 C C . GLU B 1 134 ? -19.516 -37.5 -12.766 1 78.31 134 GLU B C 1
ATOM 4033 O O . GLU B 1 134 ? -19.172 -37.625 -13.945 1 78.31 134 GLU B O 1
ATOM 4038 N N . SER B 1 135 ? -20.625 -37.875 -12.336 1 77 135 SER B N 1
ATOM 4039 C CA . SER B 1 135 ? -21.578 -38.594 -13.195 1 77 135 SER B CA 1
ATOM 4040 C C . SER B 1 135 ? -21.922 -37.781 -14.43 1 77 135 SER B C 1
ATOM 4042 O O . SER B 1 135 ? -22.078 -38.344 -15.523 1 77 135 SER B O 1
ATOM 4044 N N . LYS B 1 136 ? -21.906 -36.531 -14.289 1 74.31 136 LYS B N 1
ATOM 4045 C CA . LYS B 1 136 ? -22.297 -35.656 -15.391 1 74.31 136 LYS B CA 1
ATOM 4046 C C . LYS B 1 136 ? -21.062 -35.219 -16.188 1 74.31 136 LYS B C 1
ATOM 4048 O O . LYS B 1 136 ? -21.156 -35 -17.406 1 74.31 136 LYS B O 1
ATOM 4053 N N . LEU B 1 137 ? -20.062 -35.156 -15.5 1 75.81 137 LEU B N 1
ATOM 4054 C CA . LEU B 1 137 ? -18.922 -34.5 -16.125 1 75.81 137 LEU B CA 1
ATOM 4055 C C . LEU B 1 137 ? -17.969 -35.531 -16.734 1 75.81 137 LEU B C 1
ATOM 4057 O O . LEU B 1 137 ? -17.141 -35.188 -17.578 1 75.81 137 LEU B O 1
ATOM 4061 N N . ASN B 1 138 ? -18.094 -36.656 -16.234 1 71.5 138 ASN B N 1
ATOM 4062 C CA . ASN B 1 138 ? -17.188 -37.688 -16.734 1 71.5 138 ASN B CA 1
ATOM 4063 C C . ASN B 1 138 ? -17.672 -38.281 -18.062 1 71.5 138 ASN B C 1
ATOM 4065 O O . ASN B 1 138 ? -17.781 -39.5 -18.203 1 71.5 138 ASN B O 1
ATOM 4069 N N . VAL B 1 139 ? -18.312 -37.438 -18.828 1 68.81 139 VAL B N 1
ATOM 4070 C CA . VAL B 1 139 ? -18.734 -37.812 -20.172 1 68.81 139 VAL B CA 1
ATOM 4071 C C . VAL B 1 139 ? -17.969 -36.969 -21.203 1 68.81 139 VAL B C 1
ATOM 4073 O O . VAL B 1 139 ? -17.594 -35.844 -20.922 1 68.81 139 VAL B O 1
ATOM 4076 N N . GLU B 1 140 ? -17.516 -37.688 -22.266 1 66.75 140 GLU B N 1
ATOM 4077 C CA . GLU B 1 140 ? -16.75 -37.031 -23.312 1 66.75 140 GLU B CA 1
ATOM 4078 C C . GLU B 1 140 ? -17.562 -35.938 -24 1 66.75 140 GLU B C 1
ATOM 4080 O O . GLU B 1 140 ? -17.938 -36.094 -25.172 1 66.75 140 GLU B O 1
ATOM 4085 N N . GLU B 1 141 ? -18.203 -35.188 -23.156 1 67.62 141 GLU B N 1
ATOM 4086 C CA . GLU B 1 141 ? -18.938 -34.094 -23.734 1 67.62 141 GLU B CA 1
ATOM 4087 C C . GLU B 1 141 ? -18.188 -32.75 -23.531 1 67.62 141 GLU B C 1
ATOM 4089 O O . GLU B 1 141 ? -17.484 -32.594 -22.547 1 67.62 141 GLU B O 1
ATOM 4094 N N . ASP B 1 142 ? -18.375 -31.906 -24.547 1 69.88 142 ASP B N 1
ATOM 4095 C CA . ASP B 1 142 ? -17.719 -30.625 -24.422 1 69.88 142 ASP B CA 1
ATOM 4096 C C . ASP B 1 142 ? -18.438 -29.719 -23.422 1 69.88 142 ASP B C 1
ATOM 4098 O O . ASP B 1 142 ? -19.641 -29.875 -23.188 1 69.88 142 ASP B O 1
ATOM 4102 N N . PHE B 1 143 ? -17.703 -28.844 -22.75 1 69.25 143 PHE B N 1
ATOM 4103 C CA . PHE B 1 143 ? -18.188 -27.953 -21.703 1 69.25 143 PHE B CA 1
ATOM 4104 C C . PHE B 1 143 ? -19.422 -27.188 -22.188 1 69.25 143 PHE B C 1
ATOM 4106 O O . PHE B 1 143 ? -20.406 -27.062 -21.453 1 69.25 143 PHE B O 1
ATOM 4113 N N . TRP B 1 144 ? -19.297 -26.719 -23.375 1 74.19 144 TRP B N 1
ATOM 4114 C CA . TRP B 1 144 ? -20.344 -25.844 -23.891 1 74.19 144 TRP B CA 1
ATOM 4115 C C . TRP B 1 144 ? -21.656 -26.594 -24.078 1 74.19 144 TRP B C 1
ATOM 4117 O O . TRP B 1 144 ? -22.734 -26.062 -23.781 1 74.19 144 TRP B O 1
ATOM 4127 N N . THR B 1 145 ? -21.547 -27.766 -24.516 1 75.81 145 THR B N 1
ATOM 4128 C CA . THR B 1 145 ? -22.719 -28.625 -24.656 1 75.81 145 THR B CA 1
ATOM 4129 C C . THR B 1 145 ? -23.328 -28.906 -23.281 1 75.81 145 THR B C 1
ATOM 4131 O O . THR B 1 145 ? -24.547 -28.906 -23.125 1 75.81 145 THR B O 1
ATOM 4134 N N . LEU B 1 146 ? -22.516 -29.125 -22.359 1 73.06 146 LEU B N 1
ATOM 4135 C CA . LEU B 1 146 ? -22.984 -29.406 -21 1 73.06 146 LEU B CA 1
ATOM 4136 C C . LEU B 1 146 ? -23.703 -28.188 -20.422 1 73.06 146 LEU B C 1
ATOM 4138 O O . LEU B 1 146 ? -24.75 -28.312 -19.797 1 73.06 146 LEU B O 1
ATOM 4142 N N . VAL B 1 147 ? -23.125 -27.062 -20.641 1 74.31 147 VAL B N 1
ATOM 4143 C CA . VAL B 1 147 ? -23.672 -25.828 -20.078 1 74.31 147 VAL B CA 1
ATOM 4144 C C . VAL B 1 147 ? -25.031 -25.531 -20.703 1 74.31 147 VAL B C 1
ATOM 4146 O O . VAL B 1 147 ? -25.938 -25.047 -20.031 1 74.31 147 VAL B O 1
ATOM 4149 N N . GLU B 1 148 ? -25.109 -25.781 -21.938 1 75.19 148 GLU B N 1
ATOM 4150 C CA . GLU B 1 148 ? -26.375 -25.547 -22.625 1 75.19 148 GLU B CA 1
ATOM 4151 C C . GLU B 1 148 ? -27.469 -26.438 -22.078 1 75.19 148 GLU B C 1
ATOM 4153 O O . GLU B 1 148 ? -28.641 -26.078 -22.094 1 75.19 148 GLU B O 1
ATOM 4158 N N . ARG B 1 149 ? -27.078 -27.547 -21.531 1 75.5 149 ARG B N 1
ATOM 4159 C CA . ARG B 1 149 ? -28.047 -28.516 -21.016 1 75.5 149 ARG B CA 1
ATOM 4160 C C . ARG B 1 149 ? -28.438 -28.172 -19.578 1 75.5 149 ARG B C 1
ATOM 4162 O O . ARG B 1 149 ? -29.516 -28.562 -19.109 1 75.5 149 ARG B O 1
ATOM 4169 N N . GLU B 1 150 ? -27.578 -27.5 -18.922 1 77.75 150 GLU B N 1
ATOM 4170 C CA . GLU B 1 150 ? -27.812 -27.172 -17.531 1 77.75 150 GLU B CA 1
ATOM 4171 C C . GLU B 1 150 ? -28.203 -25.703 -17.359 1 77.75 150 GLU B C 1
ATOM 4173 O O . GLU B 1 150 ? -27.391 -24.859 -16.984 1 77.75 150 GLU B O 1
ATOM 4178 N N . GLU B 1 151 ? -29.484 -25.453 -17.453 1 79.44 151 GLU B N 1
ATOM 4179 C CA . GLU B 1 151 ? -30.031 -24.109 -17.453 1 79.44 151 GLU B CA 1
ATOM 4180 C C . GLU B 1 151 ? -29.641 -23.344 -16.188 1 79.44 151 GLU B C 1
ATOM 4182 O O . GLU B 1 151 ? -29.406 -22.141 -16.234 1 79.44 151 GLU B O 1
ATOM 4187 N N . GLU B 1 152 ? -29.656 -24.047 -15.156 1 77.5 152 GLU B N 1
ATOM 4188 C CA . GLU B 1 152 ? -29.328 -23.406 -13.891 1 77.5 152 GLU B CA 1
ATOM 4189 C C . GLU B 1 152 ? -27.906 -22.859 -13.898 1 77.5 152 GLU B C 1
ATOM 4191 O O . GLU B 1 152 ? -27.656 -21.75 -13.422 1 77.5 152 GLU B O 1
ATOM 4196 N N . PHE B 1 153 ? -27.047 -23.578 -14.492 1 78.69 153 PHE B N 1
ATOM 4197 C CA . PHE B 1 153 ? -25.672 -23.125 -14.555 1 78.69 153 PHE B CA 1
ATOM 4198 C C . PHE B 1 153 ? -25.516 -21.953 -15.516 1 78.69 153 PHE B C 1
ATOM 4200 O O . PHE B 1 153 ? -24.75 -21.031 -15.258 1 78.69 153 PHE B O 1
ATOM 4207 N N . LYS B 1 154 ? -26.266 -22 -16.484 1 83.94 154 LYS B N 1
ATOM 4208 C CA . LYS B 1 154 ? -26.234 -20.938 -17.484 1 83.94 154 LYS B CA 1
ATOM 4209 C C . LYS B 1 154 ? -26.562 -19.594 -16.859 1 83.94 154 LYS B C 1
ATOM 4211 O O . LYS B 1 154 ? -26.109 -18.547 -17.328 1 83.94 154 LYS B O 1
ATOM 4216 N N . GLN B 1 155 ? -27.25 -19.672 -15.797 1 87.62 155 GLN B N 1
ATOM 4217 C CA . GLN B 1 155 ? -27.75 -18.438 -15.203 1 87.62 155 GLN B CA 1
ATOM 4218 C C . GLN B 1 155 ? -26.844 -17.953 -14.078 1 87.62 155 GLN B C 1
ATOM 4220 O O . GLN B 1 155 ? -27.016 -16.859 -13.547 1 87.62 155 GLN B O 1
ATOM 4225 N N . LYS B 1 156 ? -25.891 -18.703 -13.758 1 88.94 156 LYS B N 1
ATOM 4226 C CA . LYS B 1 156 ? -25 -18.328 -12.664 1 88.94 156 LYS B CA 1
ATOM 4227 C C . LYS B 1 156 ? -24.125 -17.141 -13.047 1 88.94 156 LYS B C 1
ATOM 4229 O O . LYS B 1 156 ? -23.656 -17.047 -14.18 1 88.94 156 LYS B O 1
ATOM 4234 N N . THR B 1 157 ? -23.984 -16.25 -12.047 1 90.94 157 THR B N 1
ATOM 4235 C CA . THR B 1 157 ? -23.203 -15.039 -12.266 1 90.94 157 THR B CA 1
ATOM 4236 C C . THR B 1 157 ? -21.906 -15.086 -11.461 1 90.94 157 THR B C 1
ATOM 4238 O O . THR B 1 157 ? -21.719 -15.969 -10.625 1 90.94 157 THR B O 1
ATOM 4241 N N . VAL B 1 158 ? -21.031 -14.125 -11.766 1 90.5 158 VAL B N 1
ATOM 4242 C CA . VAL B 1 158 ? -19.781 -13.984 -11.031 1 90.5 158 VAL B CA 1
ATOM 4243 C C . VAL B 1 158 ? -20.062 -13.781 -9.547 1 90.5 158 VAL B C 1
ATOM 4245 O O . VAL B 1 158 ? -19.359 -14.305 -8.688 1 90.5 158 VAL B O 1
ATOM 4248 N N . ASN B 1 159 ? -21.094 -13.07 -9.281 1 86.56 159 ASN B N 1
ATOM 4249 C CA . ASN B 1 159 ? -21.5 -12.82 -7.898 1 86.56 159 ASN B CA 1
ATOM 4250 C C . ASN B 1 159 ? -21.781 -14.125 -7.156 1 86.56 159 ASN B C 1
ATOM 4252 O O . ASN B 1 159 ? -21.469 -14.242 -5.969 1 86.56 159 ASN B O 1
ATOM 4256 N N . ASP B 1 160 ? -22.266 -15.062 -7.824 1 83.62 160 ASP B N 1
ATOM 4257 C CA . ASP B 1 160 ? -22.594 -16.359 -7.227 1 83.62 160 ASP B CA 1
ATOM 4258 C C . ASP B 1 160 ? -21.328 -17.109 -6.836 1 83.62 160 ASP B C 1
ATOM 4260 O O . ASP B 1 160 ? -21.344 -17.891 -5.879 1 83.62 160 ASP B O 1
ATOM 4264 N N . LEU B 1 161 ? -20.359 -16.906 -7.539 1 82.25 161 LEU B N 1
ATOM 4265 C CA . LEU B 1 161 ? -19.094 -17.594 -7.266 1 82.25 161 LEU B CA 1
ATOM 4266 C C . LEU B 1 161 ? -18.297 -16.844 -6.199 1 82.25 161 LEU B C 1
ATOM 4268 O O . LEU B 1 161 ? -17.484 -17.453 -5.5 1 82.25 161 LEU B O 1
ATOM 4272 N N . MET B 1 162 ? -18.375 -15.523 -6.145 1 74.62 162 MET B N 1
ATOM 4273 C CA . MET B 1 162 ? -17.641 -14.695 -5.188 1 74.62 162 MET B CA 1
ATOM 4274 C C . MET B 1 162 ? -18.031 -15.039 -3.758 1 74.62 162 MET B C 1
ATOM 4276 O O . MET B 1 162 ? -17.234 -14.906 -2.836 1 74.62 162 MET B O 1
ATOM 4280 N N . ARG B 1 163 ? -19.25 -15.289 -3.49 1 61.94 163 ARG B N 1
ATOM 4281 C CA . ARG B 1 163 ? -19.719 -15.688 -2.168 1 61.94 163 ARG B CA 1
ATOM 4282 C C . ARG B 1 163 ? -19.031 -16.984 -1.715 1 61.94 163 ARG B C 1
ATOM 4284 O O . ARG B 1 163 ? -19.188 -17.391 -0.561 1 61.94 163 ARG B O 1
ATOM 4291 N N . TYR B 1 164 ? -18.344 -17.453 -2.52 1 58.22 164 TYR B N 1
ATOM 4292 C CA . TYR B 1 164 ? -17.516 -18.609 -2.18 1 58.22 164 TYR B CA 1
ATOM 4293 C C . TYR B 1 164 ? -16.109 -18.172 -1.774 1 58.22 164 TYR B C 1
ATOM 4295 O O . TYR B 1 164 ? -15.695 -17.047 -2.061 1 58.22 164 TYR B O 1
ATOM 4303 N N . PRO B 1 165 ? -15.367 -18.938 -1.011 1 57.34 165 PRO B N 1
ATOM 4304 C CA . PRO B 1 165 ? -14.07 -18.609 -0.426 1 57.34 165 PRO B CA 1
ATOM 4305 C C . PRO B 1 165 ? -13.141 -17.906 -1.414 1 57.34 165 PRO B C 1
ATOM 4307 O O . PRO B 1 165 ? -12.047 -17.469 -1.039 1 57.34 165 PRO B O 1
ATOM 4310 N N . LEU B 1 166 ? -13.672 -17.594 -2.514 1 55.25 166 LEU B N 1
ATOM 4311 C CA . LEU B 1 166 ? -12.844 -17 -3.555 1 55.25 166 LEU B CA 1
ATOM 4312 C C . LEU B 1 166 ? -12.398 -15.594 -3.154 1 55.25 166 LEU B C 1
ATOM 4314 O O . LEU B 1 166 ? -11.234 -15.227 -3.346 1 55.25 166 LEU B O 1
ATOM 4318 N N . THR B 1 167 ? -13.359 -14.789 -2.674 1 57.75 167 THR B N 1
ATOM 4319 C CA . THR B 1 167 ? -13.109 -13.383 -2.369 1 57.75 167 THR B CA 1
ATOM 4320 C C . THR B 1 167 ? -12.031 -13.242 -1.302 1 57.75 167 THR B C 1
ATOM 4322 O O . THR B 1 167 ? -11.367 -12.211 -1.218 1 57.75 167 THR B O 1
ATOM 4325 N N . ARG B 1 168 ? -11.781 -14.234 -0.726 1 62.97 168 ARG B N 1
ATOM 4326 C CA . ARG B 1 168 ? -10.789 -14.203 0.342 1 62.97 168 ARG B CA 1
ATOM 4327 C C . ARG B 1 168 ? -9.445 -14.734 -0.146 1 62.97 168 ARG B C 1
ATOM 4329 O O . ARG B 1 168 ? -8.391 -14.234 0.257 1 62.97 168 ARG B O 1
ATOM 4336 N N . ARG B 1 169 ? -9.625 -15.461 -1.202 1 70.75 169 ARG B N 1
ATOM 4337 C CA . ARG B 1 169 ? -8.422 -16.141 -1.668 1 70.75 169 ARG B CA 1
ATOM 4338 C C . ARG B 1 169 ? -7.652 -15.289 -2.666 1 70.75 169 ARG B C 1
ATOM 4340 O O . ARG B 1 169 ? -6.418 -15.312 -2.697 1 70.75 169 ARG B O 1
ATOM 4347 N N . ASN B 1 170 ? -8.477 -14.508 -3.414 1 81.38 170 ASN B N 1
ATOM 4348 C CA . ASN B 1 170 ? -7.844 -13.695 -4.449 1 81.38 170 ASN B CA 1
ATOM 4349 C C . ASN B 1 170 ? -8.234 -12.227 -4.332 1 81.38 170 ASN B C 1
ATOM 4351 O O . ASN B 1 170 ? -8.938 -11.695 -5.195 1 81.38 170 ASN B O 1
ATOM 4355 N N . PRO B 1 171 ? -7.66 -11.602 -3.35 1 84.25 171 PRO B N 1
ATOM 4356 C CA . PRO B 1 171 ? -8.086 -10.227 -3.102 1 84.25 171 PRO B CA 1
ATOM 4357 C C . PRO B 1 171 ? -7.551 -9.242 -4.145 1 84.25 171 PRO B C 1
ATOM 4359 O O . PRO B 1 171 ? -6.527 -9.508 -4.773 1 84.25 171 PRO B O 1
ATOM 4362 N N . PHE B 1 172 ? -8.359 -8.188 -4.395 1 89.88 172 PHE B N 1
ATOM 4363 C CA . PHE B 1 172 ? -7.879 -7.047 -5.164 1 89.88 172 PHE B CA 1
ATOM 4364 C C . PHE B 1 172 ? -7.043 -6.117 -4.289 1 89.88 172 PHE B C 1
ATOM 4366 O O . PHE B 1 172 ? -7.582 -5.258 -3.59 1 89.88 172 PHE B O 1
ATOM 4373 N N . ASN B 1 173 ? -5.738 -6.297 -4.262 1 90 173 ASN B N 1
ATOM 4374 C CA . ASN B 1 173 ? -4.785 -5.52 -3.48 1 90 173 ASN B CA 1
ATOM 4375 C C . ASN B 1 173 ? -3.969 -4.582 -4.363 1 90 173 ASN B C 1
ATOM 4377 O O . ASN B 1 173 ? -2.855 -4.918 -4.773 1 90 173 ASN B O 1
ATOM 4381 N N . PRO B 1 174 ? -4.441 -3.365 -4.555 1 92.62 174 PRO B N 1
ATOM 4382 C CA . PRO B 1 174 ? -3.824 -2.514 -5.574 1 92.62 174 PRO B CA 1
ATOM 4383 C C . PRO B 1 174 ? -2.682 -1.665 -5.02 1 92.62 174 PRO B C 1
ATOM 4385 O O . PRO B 1 174 ? -2.578 -1.481 -3.803 1 92.62 174 PRO B O 1
ATOM 4388 N N . VAL B 1 175 ? -1.838 -1.292 -5.898 1 93.44 175 VAL B N 1
ATOM 4389 C CA . VAL B 1 175 ? -0.877 -0.216 -5.68 1 93.44 175 VAL B CA 1
ATOM 4390 C C . VAL B 1 175 ? -1.226 0.979 -6.562 1 93.44 175 VAL B C 1
ATOM 4392 O O . VAL B 1 175 ? -1.714 0.808 -7.684 1 93.44 175 VAL B O 1
ATOM 4395 N N . LYS B 1 176 ? -1.048 2.164 -6.035 1 92.31 176 LYS B N 1
ATOM 4396 C CA . LYS B 1 176 ? -1.373 3.367 -6.797 1 92.31 176 LYS B CA 1
ATOM 4397 C C . LYS B 1 176 ? -0.302 3.662 -7.844 1 92.31 176 LYS B C 1
ATOM 4399 O O . LYS B 1 176 ? 0.89 3.475 -7.586 1 92.31 176 LYS B O 1
ATOM 4404 N N . GLY B 1 177 ? -0.866 4.156 -8.984 1 92.19 177 GLY B N 1
ATOM 4405 C CA . GLY B 1 177 ? 0.082 4.668 -9.961 1 92.19 177 GLY B CA 1
ATOM 4406 C C . GLY B 1 177 ? 0.996 5.742 -9.406 1 92.19 177 GLY B C 1
ATOM 4407 O O . GLY B 1 177 ? 0.572 6.562 -8.586 1 92.19 177 GLY B O 1
ATOM 4408 N N . GLY B 1 178 ? 2.307 5.723 -9.891 1 91.12 178 GLY B N 1
ATOM 4409 C CA . GLY B 1 178 ? 3.271 6.699 -9.406 1 91.12 178 GLY B CA 1
ATOM 4410 C C . GLY B 1 178 ? 4.055 6.219 -8.203 1 91.12 178 GLY B C 1
ATOM 4411 O O . GLY B 1 178 ? 5.094 6.789 -7.859 1 91.12 178 GLY B O 1
ATOM 4412 N N . TYR B 1 179 ? 3.537 5.223 -7.48 1 92.81 179 TYR B N 1
ATOM 4413 C CA . TYR B 1 179 ? 4.262 4.656 -6.348 1 92.81 179 TYR B CA 1
ATOM 4414 C C . TYR B 1 179 ? 5.367 3.721 -6.82 1 92.81 179 TYR B C 1
ATOM 4416 O O . TYR B 1 179 ? 5.379 3.299 -7.98 1 92.81 179 TYR B O 1
ATOM 4424 N N . SER B 1 180 ? 6.27 3.482 -5.926 1 93.44 180 SER B N 1
ATOM 4425 C CA . SER B 1 180 ? 7.414 2.625 -6.215 1 93.44 180 SER B CA 1
ATOM 4426 C C . SER B 1 180 ? 6.98 1.182 -6.449 1 93.44 180 SER B C 1
ATOM 4428 O O . SER B 1 180 ? 5.984 0.729 -5.879 1 93.44 180 SER B O 1
ATOM 4430 N N . LEU B 1 181 ? 7.746 0.496 -7.254 1 94.69 181 LEU B N 1
ATOM 4431 C CA . LEU B 1 181 ? 7.547 -0.924 -7.52 1 94.69 181 LEU B CA 1
ATOM 4432 C C . LEU B 1 181 ? 7.746 -1.747 -6.25 1 94.69 181 LEU B C 1
ATOM 4434 O O . LEU B 1 181 ? 7.254 -2.873 -6.152 1 94.69 181 LEU B O 1
ATOM 4438 N N . LEU B 1 182 ? 8.422 -1.201 -5.297 1 93.94 182 LEU B N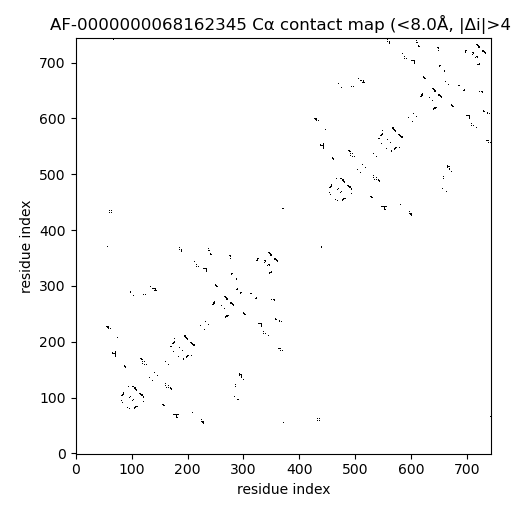 1
ATOM 4439 C CA . LEU B 1 182 ? 8.773 -1.932 -4.086 1 93.94 182 LEU B CA 1
ATOM 4440 C C . LEU B 1 182 ? 7.527 -2.471 -3.391 1 93.94 182 LEU B C 1
ATOM 4442 O O . LEU B 1 182 ? 7.527 -3.602 -2.898 1 93.94 182 LEU B O 1
ATOM 4446 N N . TYR B 1 183 ? 6.539 -1.7 -3.359 1 91.38 183 TYR B N 1
ATOM 4447 C CA . TYR B 1 183 ? 5.332 -2.154 -2.676 1 91.38 183 TYR B CA 1
ATOM 4448 C C . TYR B 1 183 ? 4.773 -3.412 -3.332 1 91.38 183 TYR B C 1
ATOM 4450 O O . TYR B 1 183 ? 4.406 -4.367 -2.643 1 91.38 183 TYR B O 1
ATOM 4458 N N . ALA B 1 184 ? 4.656 -3.363 -4.59 1 93.56 184 ALA B N 1
ATOM 4459 C CA . ALA B 1 184 ? 4.152 -4.527 -5.309 1 93.56 184 ALA B CA 1
ATOM 4460 C C . ALA B 1 184 ? 5.023 -5.754 -5.059 1 93.56 184 ALA B C 1
ATOM 4462 O O . ALA B 1 184 ? 4.512 -6.859 -4.863 1 93.56 184 ALA B O 1
ATOM 4463 N N . ILE B 1 185 ? 6.281 -5.531 -5.027 1 95.06 185 ILE B N 1
ATOM 4464 C CA . ILE B 1 185 ? 7.23 -6.617 -4.797 1 95.06 185 ILE B CA 1
ATOM 4465 C C . ILE B 1 185 ? 7.047 -7.168 -3.385 1 95.06 185 ILE B C 1
ATOM 4467 O O . ILE B 1 185 ? 7.02 -8.383 -3.188 1 95.06 185 ILE B O 1
ATOM 4471 N N . GLU B 1 186 ? 6.883 -6.293 -2.424 1 94.56 186 GLU B N 1
ATOM 4472 C CA . GLU B 1 186 ? 6.66 -6.73 -1.048 1 94.56 186 GLU B CA 1
ATOM 4473 C C . GLU B 1 186 ? 5.344 -7.488 -0.914 1 94.56 186 GLU B C 1
ATOM 4475 O O . GLU B 1 186 ? 5.273 -8.5 -0.213 1 94.56 186 GLU B O 1
ATOM 4480 N N . ALA B 1 187 ? 4.363 -6.961 -1.555 1 93.44 187 ALA B N 1
ATOM 4481 C CA . ALA B 1 187 ? 3.061 -7.621 -1.503 1 93.44 187 ALA B CA 1
ATOM 4482 C C . ALA B 1 187 ? 3.141 -9.039 -2.064 1 93.44 187 ALA B C 1
ATOM 4484 O O . ALA B 1 187 ? 2.637 -9.984 -1.455 1 93.44 187 ALA B O 1
ATOM 4485 N N . LEU B 1 188 ? 3.773 -9.203 -3.16 1 93.69 188 LEU B N 1
ATOM 4486 C CA . LEU B 1 188 ? 3.924 -10.516 -3.781 1 93.69 188 LEU B CA 1
ATOM 4487 C C . LEU B 1 188 ? 4.773 -11.43 -2.912 1 93.69 188 LEU B C 1
ATOM 4489 O O . LEU B 1 188 ? 4.566 -12.648 -2.895 1 93.69 188 LEU B O 1
ATOM 4493 N N . ALA B 1 189 ? 5.688 -10.883 -2.195 1 93.5 189 ALA B N 1
ATOM 4494 C CA . ALA B 1 189 ? 6.594 -11.656 -1.35 1 93.5 189 ALA B CA 1
ATOM 4495 C C . ALA B 1 189 ? 5.902 -12.102 -0.067 1 93.5 189 ALA B C 1
ATOM 4497 O O . ALA B 1 189 ? 6.098 -13.234 0.389 1 93.5 189 ALA B O 1
ATOM 4498 N N . LYS B 1 190 ? 5.082 -11.266 0.443 1 91 190 LYS B N 1
ATOM 4499 C CA . LYS B 1 190 ? 4.645 -11.469 1.821 1 91 190 LYS B CA 1
ATOM 4500 C C . LYS B 1 190 ? 3.213 -11.992 1.872 1 91 190 LYS B C 1
ATOM 4502 O O . LYS B 1 190 ? 2.816 -12.641 2.844 1 91 190 LYS B O 1
ATOM 4507 N N . GLU B 1 191 ? 2.463 -11.625 0.858 1 88.75 191 GLU B N 1
ATOM 4508 C CA . GLU B 1 191 ? 1.073 -12.07 0.836 1 88.75 191 GLU B CA 1
ATOM 4509 C C . GLU B 1 191 ? 0.938 -13.414 0.133 1 88.75 191 GLU B C 1
ATOM 4511 O O . GLU B 1 191 ? 1.122 -13.508 -1.082 1 88.75 191 GLU B O 1
ATOM 4516 N N . ARG B 1 192 ? 0.508 -14.43 0.796 1 79.56 192 ARG B N 1
ATOM 4517 C CA . ARG B 1 192 ? 0.506 -15.812 0.319 1 79.56 192 ARG B CA 1
ATOM 4518 C C . ARG B 1 192 ? -0.466 -15.984 -0.844 1 79.56 192 ARG B C 1
ATOM 4520 O O . ARG B 1 192 ? -0.198 -16.75 -1.771 1 79.56 192 ARG B O 1
ATOM 4527 N N . SER B 1 193 ? -1.5 -15.289 -0.844 1 77.19 193 SER B N 1
ATOM 4528 C CA . SER B 1 193 ? -2.549 -15.539 -1.829 1 77.19 193 SER B CA 1
ATOM 4529 C C . SER B 1 193 ? -2.41 -14.609 -3.029 1 77.19 193 SER B C 1
ATOM 4531 O O . SER B 1 193 ? -3.18 -14.703 -3.988 1 77.19 193 SER B O 1
ATOM 4533 N N . LEU B 1 194 ? -1.359 -13.852 -3.025 1 86 194 LEU B N 1
ATOM 4534 C CA . LEU B 1 194 ? -1.281 -12.852 -4.078 1 86 194 LEU B CA 1
ATOM 4535 C C . LEU B 1 194 ? -0.355 -13.305 -5.203 1 86 194 LEU B C 1
ATOM 4537 O O . LEU B 1 194 ? 0.792 -13.688 -4.949 1 86 194 LEU B O 1
ATOM 4541 N N . HIS B 1 195 ? -0.885 -13.258 -6.445 1 85.5 195 HIS B N 1
ATOM 4542 C CA . HIS B 1 195 ? -0.087 -13.633 -7.609 1 85.5 195 HIS B CA 1
ATOM 4543 C C . HIS B 1 195 ? 0.021 -12.477 -8.602 1 85.5 195 HIS B C 1
ATOM 4545 O O . HIS B 1 195 ? 0.788 -12.547 -9.562 1 85.5 195 HIS B O 1
ATOM 4551 N N . ARG B 1 196 ? -0.749 -11.578 -8.352 1 89.31 196 ARG B N 1
ATOM 4552 C CA . ARG B 1 196 ? -0.751 -10.375 -9.172 1 89.31 196 ARG B CA 1
ATOM 4553 C C . ARG B 1 196 ? -1.085 -9.141 -8.336 1 89.31 196 ARG B C 1
ATOM 4555 O O . ARG B 1 196 ? -1.735 -9.258 -7.293 1 89.31 196 ARG B O 1
ATOM 4562 N N . VAL B 1 197 ? -0.609 -8.016 -8.742 1 92.94 197 VAL B N 1
ATOM 4563 C CA . VAL B 1 197 ? -0.882 -6.75 -8.07 1 92.94 197 VAL B CA 1
ATOM 4564 C C . VAL B 1 197 ? -1.403 -5.73 -9.078 1 92.94 197 VAL B C 1
ATOM 4566 O O . VAL B 1 197 ? -0.667 -5.293 -9.969 1 92.94 197 VAL B O 1
ATOM 4569 N N . PRO B 1 198 ? -2.695 -5.367 -8.977 1 93 198 PRO B N 1
ATOM 4570 C CA . PRO B 1 198 ? -3.211 -4.328 -9.867 1 93 198 PRO B CA 1
ATOM 4571 C C . PRO B 1 198 ? -2.645 -2.945 -9.562 1 93 198 PRO B C 1
ATOM 4573 O O . PRO B 1 198 ? -2.412 -2.617 -8.391 1 93 198 PRO B O 1
ATOM 4576 N N . VAL B 1 199 ? -2.379 -2.186 -10.578 1 93.81 199 VAL B N 1
ATOM 4577 C CA . VAL B 1 199 ? -2.012 -0.779 -10.453 1 93.81 199 VAL B CA 1
ATOM 4578 C C . VAL B 1 199 ? -3.197 0.1 -10.844 1 93.81 199 VAL B C 1
ATOM 4580 O O . VAL B 1 199 ? -3.746 -0.044 -11.938 1 93.81 199 VAL B O 1
ATOM 4583 N N . VAL B 1 200 ? -3.592 0.986 -9.938 1 93.12 200 VAL B N 1
ATOM 4584 C CA . VAL B 1 200 ? -4.766 1.811 -10.195 1 93.12 200 VAL B CA 1
ATOM 4585 C C . VAL B 1 200 ? -4.383 3.289 -10.141 1 93.12 200 VAL B C 1
ATOM 4587 O O . VAL B 1 200 ? -3.383 3.652 -9.516 1 93.12 200 VAL B O 1
ATOM 4590 N N . ASP B 1 201 ? -5.152 4.113 -10.789 1 91.69 201 ASP B N 1
ATOM 4591 C CA . ASP B 1 201 ? -4.945 5.559 -10.711 1 91.69 201 ASP B CA 1
ATOM 4592 C C . ASP B 1 201 ? -5.746 6.164 -9.562 1 91.69 201 ASP B C 1
ATOM 4594 O O . ASP B 1 201 ? -6.25 5.441 -8.703 1 91.69 201 ASP B O 1
ATOM 4598 N N . GLU B 1 202 ? -5.805 7.496 -9.516 1 86.12 202 GLU B N 1
ATOM 4599 C CA . GLU B 1 202 ? -6.449 8.219 -8.422 1 86.12 202 GLU B CA 1
ATOM 4600 C C . GLU B 1 202 ? -7.945 7.93 -8.375 1 86.12 202 GLU B C 1
ATOM 4602 O O . GLU B 1 202 ? -8.562 7.992 -7.312 1 86.12 202 GLU B O 1
ATOM 4607 N N . GLN B 1 203 ? -8.477 7.582 -9.516 1 86.75 203 GLN B N 1
ATOM 4608 C CA . GLN B 1 203 ? -9.906 7.293 -9.602 1 86.75 203 GLN B CA 1
ATOM 4609 C C . GLN B 1 203 ? -10.172 5.793 -9.5 1 86.75 203 GLN B C 1
ATOM 4611 O O . GLN B 1 203 ? -11.273 5.332 -9.789 1 86.75 203 GLN B O 1
ATOM 4616 N N . ARG B 1 204 ? -9.117 5.031 -9.219 1 89 204 ARG B N 1
ATOM 4617 C CA . ARG B 1 204 ? -9.172 3.584 -9.031 1 89 204 ARG B CA 1
ATOM 4618 C C . ARG B 1 204 ? -9.438 2.873 -10.359 1 89 204 ARG B C 1
ATOM 4620 O O . ARG B 1 204 ? -10.039 1.795 -10.375 1 89 204 ARG B O 1
ATOM 4627 N N . GLN B 1 205 ? -9.117 3.562 -11.359 1 89.25 205 GLN B N 1
ATOM 4628 C CA . GLN B 1 205 ? -9.133 2.877 -12.648 1 89.25 205 GLN B CA 1
ATOM 4629 C C . GLN B 1 205 ? -7.891 2.01 -12.82 1 89.25 205 GLN B C 1
ATOM 4631 O O . GLN B 1 205 ? -6.789 2.41 -12.445 1 89.25 205 GLN B O 1
ATOM 4636 N N . LEU B 1 206 ? -8.164 0.855 -13.359 1 90.69 206 LEU B N 1
ATOM 4637 C CA . LEU B 1 206 ? -7.066 -0.089 -13.547 1 90.69 206 LEU B CA 1
ATOM 4638 C C . LEU B 1 2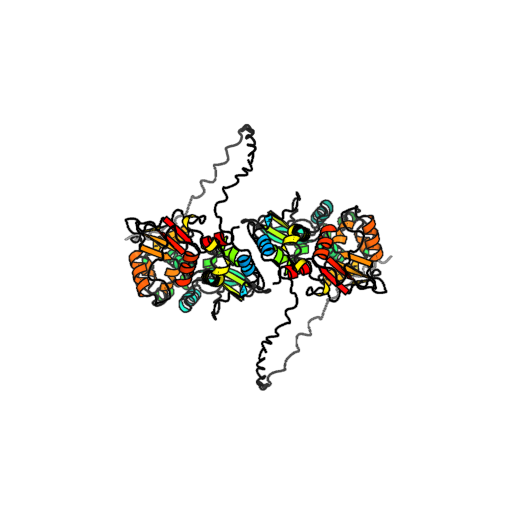06 ? -6.105 0.398 -14.625 1 90.69 206 LEU B C 1
ATOM 4640 O O . LEU B 1 206 ? -6.508 0.62 -15.766 1 90.69 206 LEU B O 1
ATOM 4644 N N . MET B 1 207 ? -4.812 0.566 -14.281 1 87.81 207 MET B N 1
ATOM 4645 C CA . MET B 1 207 ? -3.777 1.044 -15.195 1 87.81 207 MET B CA 1
ATOM 4646 C C . MET B 1 207 ? -2.943 -0.116 -15.727 1 87.81 207 MET B C 1
ATOM 4648 O O . MET B 1 207 ? -2.477 -0.079 -16.859 1 87.81 207 MET B O 1
ATOM 4652 N N . ASN B 1 208 ? -2.723 -1.028 -14.844 1 87.88 208 ASN B N 1
ATOM 4653 C CA . ASN B 1 208 ? -1.808 -2.131 -15.117 1 87.88 208 ASN B CA 1
ATOM 4654 C C . ASN B 1 208 ? -2.01 -3.285 -14.141 1 87.88 208 ASN B C 1
ATOM 4656 O O . ASN B 1 208 ? -2.74 -3.148 -13.156 1 87.88 208 ASN B O 1
ATOM 4660 N N . LEU B 1 209 ? -1.498 -4.441 -14.594 1 90.06 209 LEU B N 1
ATOM 4661 C CA . LEU B 1 209 ? -1.468 -5.609 -13.719 1 90.06 209 LEU B CA 1
ATOM 4662 C C . LEU B 1 209 ? -0.056 -6.176 -13.617 1 90.06 209 LEU B C 1
ATOM 4664 O O . LEU B 1 209 ? 0.484 -6.688 -14.602 1 90.06 209 LEU B O 1
ATOM 4668 N N . ILE B 1 210 ? 0.52 -6.031 -12.469 1 91.94 210 ILE B N 1
ATOM 4669 C CA . ILE B 1 210 ? 1.848 -6.59 -12.242 1 91.94 210 ILE B CA 1
ATOM 4670 C C . ILE B 1 210 ? 1.734 -8.086 -11.938 1 91.94 210 ILE B C 1
ATOM 4672 O O . ILE B 1 210 ? 1.114 -8.477 -10.945 1 91.94 210 ILE B O 1
ATOM 4676 N N . THR B 1 211 ? 2.348 -8.914 -12.75 1 87.94 211 THR B N 1
ATOM 4677 C CA . THR B 1 211 ? 2.301 -10.359 -12.57 1 87.94 211 THR B CA 1
ATOM 4678 C C . THR B 1 211 ? 3.648 -10.883 -12.078 1 87.94 211 THR B C 1
ATOM 4680 O O . THR B 1 211 ? 4.652 -10.172 -12.125 1 87.94 211 THR B O 1
ATOM 4683 N N . GLN B 1 212 ? 3.631 -12.07 -11.617 1 90 212 GLN B N 1
ATOM 4684 C CA . GLN B 1 212 ? 4.855 -12.719 -11.164 1 90 212 GLN B CA 1
ATOM 4685 C C . GLN B 1 212 ? 5.867 -12.836 -12.297 1 90 212 GLN B C 1
ATOM 4687 O O . GLN B 1 212 ? 7.066 -12.633 -12.094 1 90 212 GLN B O 1
ATOM 4692 N N . SER B 1 213 ? 5.379 -13.125 -13.477 1 88.25 213 SER B N 1
ATOM 4693 C CA . SER B 1 213 ? 6.273 -13.258 -14.625 1 88.25 213 SER B CA 1
ATOM 4694 C C . SER B 1 213 ? 7.004 -11.953 -14.914 1 88.25 213 SER B C 1
ATOM 4696 O O . SER B 1 213 ? 8.188 -11.961 -15.234 1 88.25 213 SER B O 1
ATOM 4698 N N . GLN B 1 214 ? 6.316 -10.891 -14.797 1 90.25 214 GLN B N 1
ATOM 4699 C CA . GLN B 1 214 ? 6.934 -9.586 -15.023 1 90.25 214 GLN B CA 1
ATOM 4700 C C . GLN B 1 214 ? 8.008 -9.305 -13.977 1 90.25 214 GLN B C 1
ATOM 4702 O O . GLN B 1 214 ? 9.055 -8.734 -14.297 1 90.25 214 GLN B O 1
ATOM 4707 N N . VAL B 1 215 ? 7.703 -9.672 -12.797 1 94.38 215 VAL B N 1
ATOM 4708 C CA . VAL B 1 215 ? 8.641 -9.438 -11.711 1 94.38 215 VAL B CA 1
ATOM 4709 C C . VAL B 1 215 ? 9.898 -10.273 -11.922 1 94.38 215 VAL B C 1
ATOM 4711 O O . VAL B 1 215 ? 11.016 -9.781 -11.734 1 94.38 215 VAL B O 1
ATOM 4714 N N . VAL B 1 216 ? 9.758 -11.5 -12.344 1 94.56 216 VAL B N 1
ATOM 4715 C CA . VAL B 1 216 ? 10.906 -12.367 -12.609 1 94.56 216 VAL B CA 1
ATOM 4716 C C . VAL B 1 216 ? 11.766 -11.758 -13.711 1 94.56 216 VAL B C 1
ATOM 4718 O O . VAL B 1 216 ? 13 -11.727 -13.602 1 94.56 216 VAL B O 1
ATOM 4721 N N . ARG B 1 217 ? 11.148 -11.273 -14.711 1 93.31 217 ARG B N 1
ATOM 4722 C CA . ARG B 1 217 ? 11.875 -10.641 -15.805 1 93.31 217 ARG B CA 1
ATOM 4723 C C . ARG B 1 217 ? 12.617 -9.398 -15.328 1 93.31 217 ARG B C 1
ATOM 4725 O O . ARG B 1 217 ? 13.758 -9.164 -15.719 1 93.31 217 ARG B O 1
ATOM 4732 N N . PHE B 1 218 ? 11.953 -8.641 -14.539 1 94.81 218 PHE B N 1
ATOM 4733 C CA . PHE B 1 218 ? 12.594 -7.469 -13.953 1 94.81 218 PHE B CA 1
ATOM 4734 C C . PHE B 1 218 ? 13.852 -7.871 -13.188 1 94.81 218 PHE B C 1
ATOM 4736 O O . PHE B 1 218 ? 14.898 -7.219 -13.312 1 94.81 218 PHE B O 1
ATOM 4743 N N . LEU B 1 219 ? 13.742 -8.938 -12.391 1 95.25 219 LEU B N 1
ATOM 4744 C CA . LEU B 1 219 ? 14.891 -9.422 -11.625 1 95.25 219 LEU B CA 1
ATOM 4745 C C . LEU B 1 219 ? 16.016 -9.844 -12.555 1 95.25 219 LEU B C 1
ATOM 4747 O O . LEU B 1 219 ? 17.188 -9.492 -12.328 1 95.25 219 LEU B O 1
ATOM 4751 N N . GLN B 1 220 ? 15.656 -10.539 -13.539 1 96.12 220 GLN B N 1
ATOM 4752 C CA . GLN B 1 220 ? 16.656 -11.008 -14.484 1 96.12 220 GLN B CA 1
ATOM 4753 C C . GLN B 1 220 ? 17.375 -9.844 -15.172 1 96.12 220 GLN B C 1
ATOM 4755 O O . GLN B 1 220 ? 18.594 -9.844 -15.312 1 96.12 220 GLN B O 1
ATOM 4760 N N . GLN B 1 221 ? 16.609 -8.844 -15.578 1 94.25 221 GLN B N 1
ATOM 4761 C CA . GLN B 1 221 ? 17.141 -7.668 -16.266 1 94.25 221 GLN B CA 1
ATOM 4762 C C . GLN B 1 221 ? 18.062 -6.871 -15.344 1 94.25 221 GLN B C 1
ATOM 4764 O O . GLN B 1 221 ? 18.969 -6.188 -15.812 1 94.25 221 GLN B O 1
ATOM 4769 N N . ASN B 1 222 ? 17.781 -6.926 -14.062 1 94.19 222 ASN B N 1
ATOM 4770 C CA . ASN B 1 222 ? 18.562 -6.16 -13.094 1 94.19 222 ASN B CA 1
ATOM 4771 C C . ASN B 1 222 ? 19.438 -7.07 -12.234 1 94.19 222 ASN B C 1
ATOM 4773 O O . ASN B 1 222 ? 19.766 -6.723 -11.102 1 94.19 222 ASN B O 1
ATOM 4777 N N . MET B 1 223 ? 19.812 -8.211 -12.766 1 94.75 223 MET B N 1
ATOM 4778 C CA . MET B 1 223 ? 20.562 -9.242 -12.055 1 94.75 223 MET B CA 1
ATOM 4779 C C . MET B 1 223 ? 21.891 -8.688 -11.539 1 94.75 223 MET B C 1
ATOM 4781 O O . MET B 1 223 ? 22.281 -8.977 -10.406 1 94.75 223 MET B O 1
ATOM 4785 N N . HIS B 1 224 ? 22.484 -7.836 -12.266 1 93.06 224 HIS B N 1
ATOM 4786 C CA . HIS B 1 224 ? 23.797 -7.293 -11.93 1 93.06 224 HIS B CA 1
ATOM 4787 C C . HIS B 1 224 ? 23.734 -6.422 -10.68 1 93.06 224 HIS B C 1
ATOM 4789 O O . HIS B 1 224 ? 24.734 -6.273 -9.977 1 93.06 224 HIS B O 1
ATOM 4795 N N . LEU B 1 225 ? 22.625 -5.914 -10.359 1 92.75 225 LEU B N 1
ATOM 4796 C CA . LEU B 1 225 ? 22.469 -5.016 -9.219 1 92.75 225 LEU B CA 1
ATOM 4797 C C . LEU B 1 225 ? 22.312 -5.805 -7.922 1 92.75 225 LEU B C 1
ATOM 4799 O O . LEU B 1 225 ? 22.422 -5.238 -6.828 1 92.75 225 LEU B O 1
ATOM 4803 N N . LEU B 1 226 ? 22.109 -7.094 -7.988 1 92.62 226 LEU B N 1
ATOM 4804 C CA . LEU B 1 226 ? 21.875 -7.902 -6.797 1 92.62 226 LEU B CA 1
ATOM 4805 C C . LEU B 1 226 ? 23.188 -8.172 -6.062 1 92.62 226 LEU B C 1
ATOM 4807 O O . LEU B 1 226 ? 23.172 -8.625 -4.914 1 92.62 226 LEU B O 1
ATOM 4811 N N . GLY B 1 227 ? 24.297 -7.914 -6.648 1 89.88 227 GLY B N 1
ATOM 4812 C CA . GLY B 1 227 ? 25.594 -8.086 -6 1 89.88 227 GLY B CA 1
ATOM 4813 C C . GLY B 1 227 ? 25.859 -9.508 -5.562 1 89.88 227 GLY B C 1
ATOM 4814 O O . GLY B 1 227 ? 25.688 -10.445 -6.348 1 89.88 227 GLY B O 1
ATOM 4815 N N . ASP B 1 228 ? 26.234 -9.664 -4.27 1 90.44 228 ASP B N 1
ATOM 4816 C CA . ASP B 1 228 ? 26.656 -10.961 -3.754 1 90.44 228 ASP B CA 1
ATOM 4817 C C . ASP B 1 228 ? 25.469 -11.875 -3.531 1 90.44 228 ASP B C 1
ATOM 4819 O O . ASP B 1 228 ? 25.609 -13.102 -3.465 1 90.44 228 ASP B O 1
ATOM 4823 N N . LYS B 1 229 ? 24.328 -11.344 -3.455 1 92.06 229 LYS B N 1
ATOM 4824 C CA . LYS B 1 229 ? 23.125 -12.148 -3.256 1 92.06 229 LYS B CA 1
ATOM 4825 C C . LYS B 1 229 ? 22.922 -13.133 -4.402 1 92.06 229 LYS B C 1
ATOM 4827 O O . LYS B 1 229 ? 22.344 -14.203 -4.211 1 92.06 229 LYS B O 1
ATOM 4832 N N . ARG B 1 230 ? 23.484 -12.82 -5.52 1 93.81 230 ARG B N 1
ATOM 4833 C CA . ARG B 1 230 ? 23.328 -13.664 -6.703 1 93.81 230 ARG B CA 1
ATOM 4834 C C . ARG B 1 230 ? 23.938 -15.047 -6.473 1 93.81 230 ARG B C 1
ATOM 4836 O O . ARG B 1 230 ? 23.469 -16.031 -7.043 1 93.81 230 ARG B O 1
ATOM 4843 N N . ALA B 1 231 ? 24.906 -15.078 -5.605 1 95.44 231 ALA B N 1
ATOM 4844 C CA . ALA B 1 231 ? 25.672 -16.297 -5.422 1 95.44 231 ALA B CA 1
ATOM 4845 C C . ALA B 1 231 ? 25.109 -17.141 -4.273 1 95.44 231 ALA B C 1
ATOM 4847 O O . ALA B 1 231 ? 25.609 -18.219 -3.975 1 95.44 231 ALA B O 1
ATOM 4848 N N . THR B 1 232 ? 24.016 -16.688 -3.621 1 95.5 232 THR B N 1
ATOM 4849 C CA . THR B 1 232 ? 23.422 -17.422 -2.504 1 95.5 232 THR B CA 1
ATOM 4850 C C . THR B 1 232 ? 22.953 -18.812 -2.949 1 95.5 232 THR B C 1
ATOM 4852 O O . THR B 1 232 ? 22.141 -18.922 -3.865 1 95.5 232 THR B O 1
ATOM 4855 N N . PRO B 1 233 ? 23.5 -19.828 -2.301 1 96.81 233 PRO B N 1
ATOM 4856 C CA . PRO B 1 233 ? 23.016 -21.172 -2.65 1 96.81 233 PRO B CA 1
ATOM 4857 C C . PRO B 1 233 ? 21.578 -21.422 -2.193 1 96.81 233 PRO B C 1
ATOM 4859 O O . PRO B 1 233 ? 21.156 -20.906 -1.152 1 96.81 233 PRO B O 1
ATOM 4862 N N . VAL B 1 234 ? 20.875 -22.219 -2.92 1 96.81 234 VAL B N 1
ATOM 4863 C CA . VAL B 1 234 ? 19.469 -22.547 -2.658 1 96.81 234 VAL B CA 1
ATOM 4864 C C . VAL B 1 234 ? 19.328 -23.094 -1.243 1 96.81 234 VAL B C 1
ATOM 4866 O O . VAL B 1 234 ? 18.375 -22.75 -0.535 1 96.81 234 VAL B O 1
ATOM 4869 N N . LYS B 1 235 ? 20.234 -23.906 -0.822 1 95.06 235 LYS B N 1
ATOM 4870 C CA . LYS B 1 235 ? 20.156 -24.547 0.482 1 95.06 235 LYS B CA 1
ATOM 4871 C C . LYS B 1 235 ? 20.156 -23.531 1.61 1 95.06 235 LYS B C 1
ATOM 4873 O O . LYS B 1 235 ? 19.75 -23.828 2.734 1 95.06 235 LYS B O 1
ATOM 4878 N N . GLU B 1 236 ? 20.562 -22.281 1.376 1 94.5 236 GLU B N 1
ATOM 4879 C CA . GLU B 1 236 ? 20.672 -21.25 2.4 1 94.5 236 GLU B CA 1
ATOM 4880 C C . GLU B 1 236 ? 19.453 -20.328 2.379 1 94.5 236 GLU B C 1
ATOM 4882 O O . GLU B 1 236 ? 19.328 -19.453 3.244 1 94.5 236 GLU B O 1
ATOM 4887 N N . ILE B 1 237 ? 18.672 -20.5 1.402 1 93.62 237 ILE B N 1
ATOM 4888 C CA . ILE B 1 237 ? 17.5 -19.641 1.297 1 93.62 237 ILE B CA 1
ATOM 4889 C C . ILE B 1 237 ? 16.422 -20.141 2.244 1 93.62 237 ILE B C 1
ATOM 4891 O O . ILE B 1 237 ? 16.031 -21.312 2.203 1 93.62 237 ILE B O 1
ATOM 4895 N N . ASN B 1 238 ? 15.922 -19.25 3.02 1 88.25 238 ASN B N 1
ATOM 4896 C CA . ASN B 1 238 ? 14.953 -19.594 4.047 1 88.25 238 ASN B CA 1
ATOM 4897 C C . ASN B 1 238 ? 13.648 -20.109 3.432 1 88.25 238 ASN B C 1
ATOM 4899 O O . ASN B 1 238 ? 13.133 -19.516 2.48 1 88.25 238 ASN B O 1
ATOM 4903 N N . GLY B 1 239 ? 13.188 -21.203 3.922 1 86.94 239 GLY B N 1
ATOM 4904 C CA . GLY B 1 239 ? 11.852 -21.672 3.584 1 86.94 239 GLY B CA 1
ATOM 4905 C C . GLY B 1 239 ? 11.836 -22.562 2.348 1 86.94 239 GLY B C 1
ATOM 4906 O O . GLY B 1 239 ? 10.766 -22.938 1.873 1 86.94 239 GLY B O 1
ATOM 4907 N N . VAL B 1 240 ? 12.938 -22.875 1.806 1 90 240 VAL B N 1
ATOM 4908 C CA . VAL B 1 240 ? 12.969 -23.578 0.529 1 90 240 VAL B CA 1
ATOM 4909 C C . VAL B 1 240 ? 13.117 -25.078 0.773 1 90 240 VAL B C 1
ATOM 4911 O O . VAL B 1 240 ? 12.414 -25.891 0.162 1 90 240 VAL B O 1
ATOM 4914 N N . MET B 1 241 ? 13.984 -25.375 1.76 1 81.5 241 MET B N 1
ATOM 4915 C CA . MET B 1 241 ? 14.305 -26.781 1.982 1 81.5 241 MET B CA 1
ATOM 4916 C C . MET B 1 241 ? 13.312 -27.422 2.953 1 81.5 241 MET B C 1
ATOM 4918 O O . MET B 1 241 ? 13.633 -27.625 4.125 1 81.5 241 MET B O 1
ATOM 4922 N N . HIS B 1 242 ? 12.062 -27.438 2.609 1 78.25 242 HIS B N 1
ATOM 4923 C CA . HIS B 1 242 ? 11.039 -28.047 3.447 1 78.25 242 HIS B CA 1
ATOM 4924 C C . HIS B 1 242 ? 10.227 -29.078 2.66 1 78.25 242 HIS B C 1
ATOM 4926 O O . HIS B 1 242 ? 10.508 -29.312 1.485 1 78.25 242 HIS B O 1
ATOM 4932 N N . ASP B 1 243 ? 9.273 -29.547 3.43 1 80.62 243 ASP B N 1
ATOM 4933 C CA . ASP B 1 243 ? 8.453 -30.609 2.846 1 80.62 243 ASP B CA 1
ATOM 4934 C C . ASP B 1 243 ? 7.707 -30.109 1.61 1 80.62 243 ASP B C 1
ATOM 4936 O O . ASP B 1 243 ? 7.008 -29.094 1.67 1 80.62 243 ASP B O 1
ATOM 4940 N N . VAL B 1 244 ? 8.031 -30.812 0.586 1 92.44 244 VAL B N 1
ATOM 4941 C CA . VAL B 1 244 ? 7.418 -30.531 -0.709 1 92.44 244 VAL B CA 1
ATOM 4942 C C . VAL B 1 244 ? 6.074 -31.25 -0.813 1 92.44 244 VAL B C 1
ATOM 4944 O O . VAL B 1 244 ? 5.98 -32.438 -0.568 1 92.44 244 VAL B O 1
ATOM 4947 N N . PHE B 1 245 ? 5.035 -30.516 -1.021 1 93.31 245 PHE B N 1
ATOM 4948 C CA . PHE B 1 245 ? 3.742 -31.141 -1.297 1 93.31 245 PHE B CA 1
ATOM 4949 C C . PHE B 1 245 ? 3.762 -31.859 -2.635 1 93.31 245 PHE B C 1
ATOM 4951 O O . PHE B 1 245 ? 4.059 -31.266 -3.67 1 93.31 245 PHE B O 1
ATOM 4958 N N . THR B 1 246 ? 3.535 -33.156 -2.592 1 96.25 246 THR B N 1
ATOM 4959 C CA . THR B 1 246 ? 3.594 -33.969 -3.799 1 96.25 246 THR B CA 1
ATOM 4960 C C . THR B 1 246 ? 2.262 -34.656 -4.035 1 96.25 246 THR B C 1
ATOM 4962 O O . THR B 1 246 ? 1.475 -34.844 -3.105 1 96.25 246 THR B O 1
ATOM 4965 N N . ILE B 1 247 ? 2.041 -34.938 -5.285 1 97.25 247 ILE B N 1
ATOM 4966 C CA . ILE B 1 247 ? 0.927 -35.812 -5.68 1 97.25 247 ILE B CA 1
ATOM 4967 C C . ILE B 1 247 ? 1.448 -37 -6.469 1 97.25 247 ILE B C 1
ATOM 4969 O O . ILE B 1 247 ? 2.475 -36.906 -7.145 1 97.25 247 ILE B O 1
ATOM 4973 N N . ASN B 1 248 ? 0.711 -38.094 -6.281 1 97.94 248 ASN B N 1
ATOM 4974 C CA . ASN B 1 248 ? 1.104 -39.281 -7.02 1 97.94 248 ASN B CA 1
ATOM 4975 C C . ASN B 1 248 ? 0.572 -39.25 -8.453 1 97.94 248 ASN B C 1
ATOM 4977 O O . ASN B 1 248 ? -0.574 -38.875 -8.688 1 97.94 248 ASN B O 1
ATOM 4981 N N . MET B 1 249 ? 1.371 -39.781 -9.414 1 97.25 249 MET B N 1
ATOM 4982 C CA . MET B 1 249 ? 1.021 -39.688 -10.828 1 97.25 249 MET B CA 1
ATOM 4983 C C . MET B 1 249 ? -0.165 -40.594 -11.156 1 97.25 249 MET B C 1
ATOM 4985 O O . MET B 1 249 ? -0.813 -40.406 -12.195 1 97.25 249 MET B O 1
ATOM 4989 N N . HIS B 1 250 ? -0.518 -41.5 -10.242 1 97.62 250 HIS B N 1
ATOM 4990 C CA . HIS B 1 250 ? -1.559 -42.469 -10.547 1 97.62 250 HIS B CA 1
ATOM 4991 C C . HIS B 1 250 ? -2.898 -42.062 -9.953 1 97.62 250 HIS B C 1
ATOM 4993 O O . HIS B 1 250 ? -3.928 -42.688 -10.234 1 97.62 250 HIS B O 1
ATOM 4999 N N . GLN B 1 251 ? -2.854 -41.031 -9.141 1 97 251 GLN B N 1
ATOM 5000 C CA . GLN B 1 251 ? -4.141 -40.531 -8.656 1 97 251 GLN B CA 1
ATOM 5001 C C . GLN B 1 251 ? -4.883 -39.75 -9.742 1 97 251 GLN B C 1
ATOM 5003 O O . GLN B 1 251 ? -4.297 -39.406 -10.773 1 97 251 GLN B O 1
ATOM 5008 N N . ARG B 1 252 ? -6.137 -39.531 -9.484 1 94.5 252 ARG B N 1
ATOM 5009 C CA . ARG B 1 252 ? -6.93 -38.812 -10.461 1 94.5 252 ARG B CA 1
ATOM 5010 C C . ARG B 1 252 ? -6.586 -37.312 -10.438 1 94.5 252 ARG B C 1
ATOM 5012 O O . ARG B 1 252 ? -6.344 -36.75 -9.367 1 94.5 252 ARG B O 1
ATOM 5019 N N . ALA B 1 253 ? -6.629 -36.719 -11.586 1 92.19 253 ALA B N 1
ATOM 5020 C CA . ALA B 1 253 ? -6.297 -35.281 -11.703 1 92.19 253 ALA B CA 1
ATOM 5021 C C . ALA B 1 253 ? -7.242 -34.438 -10.867 1 92.19 253 ALA B C 1
ATOM 5023 O O . ALA B 1 253 ? -6.812 -33.5 -10.195 1 92.19 253 ALA B O 1
ATOM 5024 N N . ILE B 1 254 ? -8.469 -34.781 -10.82 1 89.12 254 ILE B N 1
ATOM 5025 C CA . ILE B 1 254 ? -9.461 -34 -10.086 1 89.12 254 ILE B CA 1
ATOM 5026 C C . ILE B 1 254 ? -9.141 -34.031 -8.594 1 89.12 254 ILE B C 1
ATOM 5028 O O . ILE B 1 254 ? -9.297 -33.031 -7.902 1 89.12 254 ILE B O 1
ATOM 5032 N N . ASP B 1 255 ? -8.719 -35.125 -8.133 1 92.56 255 ASP B N 1
ATOM 5033 C CA . ASP B 1 255 ? -8.344 -35.25 -6.73 1 92.56 255 ASP B CA 1
ATOM 5034 C C . ASP B 1 255 ? -7.113 -34.406 -6.414 1 92.56 255 ASP B C 1
ATOM 5036 O O . ASP B 1 255 ? -7.039 -33.781 -5.348 1 92.56 255 ASP B O 1
ATOM 5040 N N . ALA B 1 256 ? -6.199 -34.438 -7.324 1 94 256 ALA B N 1
ATOM 5041 C CA . ALA B 1 256 ? -5 -33.625 -7.156 1 94 256 ALA B CA 1
ATOM 5042 C C . ALA B 1 256 ? -5.355 -32.125 -7.07 1 94 256 ALA B C 1
ATOM 5044 O O . ALA B 1 256 ? -4.871 -31.422 -6.184 1 94 256 ALA B O 1
ATOM 5045 N N . PHE B 1 257 ? -6.211 -31.656 -7.91 1 88.94 257 PHE B N 1
ATOM 5046 C CA . PHE B 1 257 ? -6.602 -30.266 -7.922 1 88.94 257 PHE B CA 1
ATOM 5047 C C . PHE B 1 257 ? -7.348 -29.891 -6.645 1 88.94 257 PHE B C 1
ATOM 5049 O O . PHE B 1 257 ? -7.164 -28.812 -6.098 1 88.94 257 PHE B O 1
ATOM 5056 N N . HIS B 1 258 ? -8.133 -30.797 -6.172 1 86.56 258 HIS B N 1
ATOM 5057 C CA . HIS B 1 258 ? -8.812 -30.578 -4.902 1 86.56 258 HIS B CA 1
ATOM 5058 C C . HIS B 1 258 ? -7.824 -30.438 -3.754 1 86.56 258 HIS B C 1
ATOM 5060 O O . HIS B 1 258 ? -7.973 -29.562 -2.9 1 86.56 258 HIS B O 1
ATOM 5066 N N . GLN B 1 259 ? -6.902 -31.297 -3.785 1 90.31 259 GLN B N 1
ATOM 5067 C CA . GLN B 1 259 ? -5.871 -31.234 -2.754 1 90.31 259 GLN B CA 1
ATOM 5068 C C . GLN B 1 259 ? -5.113 -29.906 -2.803 1 90.31 259 GLN B C 1
ATOM 5070 O O . GLN B 1 259 ? -4.785 -29.344 -1.763 1 90.31 259 GLN B O 1
ATOM 5075 N N . MET B 1 260 ? -4.812 -29.453 -4.016 1 88.31 260 MET B N 1
ATOM 5076 C CA . MET B 1 260 ? -4.105 -28.188 -4.191 1 88.31 260 MET B CA 1
ATOM 5077 C C . MET B 1 260 ? -4.898 -27.031 -3.594 1 88.31 260 MET B C 1
ATOM 5079 O O . MET B 1 260 ? -4.344 -26.219 -2.865 1 88.31 260 MET B O 1
ATOM 5083 N N . VAL B 1 261 ? -6.137 -26.969 -3.859 1 78.94 261 VAL B N 1
ATOM 5084 C CA . VAL B 1 261 ? -7.012 -25.906 -3.355 1 78.94 261 VAL B CA 1
ATOM 5085 C C . VAL B 1 261 ? -7.09 -25.984 -1.833 1 78.94 261 VAL B C 1
ATOM 5087 O O . VAL B 1 261 ? -7.004 -24.969 -1.148 1 78.94 261 VAL B O 1
ATOM 5090 N N . GLU B 1 262 ? -7.191 -27.172 -1.352 1 81.12 262 GLU B N 1
ATOM 5091 C CA . GLU B 1 262 ? -7.285 -27.391 0.088 1 81.12 262 GLU B CA 1
ATOM 5092 C C . GLU B 1 262 ? -6.02 -26.922 0.804 1 81.12 262 GLU B C 1
ATOM 5094 O O . GLU B 1 262 ? -6.094 -26.359 1.897 1 81.12 262 GLU B O 1
ATOM 5099 N N . HIS B 1 263 ? -4.961 -27.125 0.199 1 84.12 263 HIS B N 1
ATOM 5100 C CA . HIS B 1 263 ? -3.689 -26.797 0.83 1 84.12 263 HIS B CA 1
ATOM 5101 C C . HIS B 1 263 ? -3.219 -25.391 0.423 1 84.12 263 HIS B C 1
ATOM 5103 O O . HIS B 1 263 ? -2.162 -24.938 0.867 1 84.12 263 HIS B O 1
ATOM 5109 N N . GLY B 1 264 ? -3.92 -24.828 -0.459 1 79 264 GLY B N 1
ATOM 5110 C CA . GLY B 1 264 ? -3.613 -23.453 -0.855 1 79 264 GLY B CA 1
ATOM 5111 C C . GLY B 1 264 ? -2.359 -23.344 -1.704 1 79 264 GLY B C 1
ATOM 5112 O O . GLY B 1 264 ? -1.578 -22.406 -1.549 1 79 264 GLY B O 1
ATOM 5113 N N . VAL B 1 265 ? -2.066 -24.375 -2.449 1 85.69 265 VAL B N 1
ATOM 5114 C CA . VAL B 1 265 ? -0.903 -24.344 -3.328 1 85.69 265 VAL B CA 1
ATOM 5115 C C . VAL B 1 265 ? -1.357 -24.281 -4.785 1 85.69 265 VAL B C 1
ATOM 5117 O O . VAL B 1 265 ? -2.369 -24.891 -5.152 1 85.69 265 VAL B O 1
ATOM 5120 N N . THR B 1 266 ? -0.594 -23.578 -5.586 1 85.44 266 THR B N 1
ATOM 5121 C CA . THR B 1 266 ? -0.992 -23.391 -6.977 1 85.44 266 THR B CA 1
ATOM 5122 C C . THR B 1 266 ? -0.2 -24.312 -7.895 1 85.44 266 THR B C 1
ATOM 5124 O O . THR B 1 266 ? -0.512 -24.438 -9.078 1 85.44 266 THR B O 1
ATOM 5127 N N . GLY B 1 267 ? 0.792 -24.906 -7.426 1 89.94 267 GLY B N 1
ATOM 5128 C CA . GLY B 1 267 ? 1.617 -25.859 -8.141 1 89.94 267 GLY B CA 1
ATOM 5129 C C . GLY B 1 267 ? 2.186 -26.953 -7.238 1 89.94 267 GLY B C 1
ATOM 5130 O O . GLY B 1 267 ? 2.561 -26.672 -6.098 1 89.94 267 GLY B O 1
ATOM 5131 N N . VAL B 1 268 ? 2.219 -28.234 -7.805 1 93.75 268 VAL B N 1
ATOM 5132 C CA . VAL B 1 268 ? 2.662 -29.359 -6.988 1 93.75 268 VAL B CA 1
ATOM 5133 C C . VAL B 1 268 ? 3.559 -30.266 -7.812 1 93.75 268 VAL B C 1
ATOM 5135 O O . VAL B 1 268 ? 3.463 -30.297 -9.039 1 93.75 268 VAL B O 1
ATOM 5138 N N . ALA B 1 269 ? 4.395 -30.969 -7.09 1 96.19 269 ALA B N 1
ATOM 5139 C CA . ALA B 1 269 ? 5.266 -31.953 -7.723 1 96.19 269 ALA B CA 1
ATOM 5140 C C . ALA B 1 269 ? 4.527 -33.25 -7.961 1 96.19 269 ALA B C 1
ATOM 5142 O O . ALA B 1 269 ? 3.873 -33.781 -7.059 1 96.19 269 ALA B O 1
ATOM 5143 N N . ILE B 1 270 ? 4.664 -33.75 -9.18 1 97.12 270 ILE B N 1
ATOM 5144 C CA . ILE B 1 270 ? 4.172 -35.094 -9.5 1 97.12 270 ILE B CA 1
ATOM 5145 C C . ILE B 1 270 ? 5.281 -36.125 -9.266 1 97.12 270 ILE B C 1
ATOM 5147 O O . ILE B 1 270 ? 6.379 -36 -9.812 1 97.12 270 ILE B O 1
ATOM 5151 N N . VAL B 1 271 ? 4.934 -37.156 -8.445 1 97.88 271 VAL B N 1
ATOM 5152 C CA . VAL B 1 271 ? 5.945 -38.188 -8.164 1 97.88 271 VAL B CA 1
ATOM 5153 C C . VAL B 1 271 ? 5.402 -39.562 -8.523 1 97.88 271 VAL B C 1
ATOM 5155 O O . VAL B 1 271 ? 4.188 -39.75 -8.594 1 97.88 271 VAL B O 1
ATOM 5158 N N . ASP B 1 272 ? 6.316 -40.5 -8.844 1 97.5 272 ASP B N 1
ATOM 5159 C CA . ASP B 1 272 ? 5.922 -41.906 -9.039 1 97.5 272 ASP B CA 1
ATOM 5160 C C . ASP B 1 272 ? 5.922 -42.656 -7.719 1 97.5 272 ASP B C 1
ATOM 5162 O O . ASP B 1 272 ? 6.047 -42.062 -6.648 1 97.5 272 ASP B O 1
ATOM 5166 N N . ASP B 1 273 ? 5.758 -43.969 -7.828 1 97.12 273 ASP B N 1
ATOM 5167 C CA . ASP B 1 273 ? 5.605 -44.812 -6.645 1 97.12 273 ASP B CA 1
ATOM 5168 C C . ASP B 1 273 ? 6.898 -44.844 -5.828 1 97.12 273 ASP B C 1
ATOM 5170 O O . ASP B 1 273 ? 6.883 -45.188 -4.645 1 97.12 273 ASP B O 1
ATOM 5174 N N . THR B 1 274 ? 8 -44.438 -6.43 1 96.88 274 THR B N 1
ATOM 5175 C CA . THR B 1 274 ? 9.281 -44.469 -5.738 1 96.88 274 THR B CA 1
ATOM 5176 C C . THR B 1 274 ? 9.602 -43.094 -5.141 1 96.88 274 THR B C 1
ATOM 5178 O O . THR B 1 274 ? 10.617 -42.938 -4.469 1 96.88 274 THR B O 1
ATOM 5181 N N . GLY B 1 275 ? 8.789 -42.156 -5.449 1 96.38 275 GLY B N 1
ATOM 5182 C CA . GLY B 1 275 ? 9.008 -40.812 -4.934 1 96.38 275 GLY B CA 1
ATOM 5183 C C . GLY B 1 275 ? 9.82 -39.938 -5.871 1 96.38 275 GLY B C 1
ATOM 5184 O O . GLY B 1 275 ? 10.141 -38.781 -5.543 1 96.38 275 GLY B O 1
ATOM 5185 N N . ARG B 1 276 ? 10.086 -40.5 -7.008 1 97.19 276 ARG B N 1
ATOM 5186 C CA . ARG B 1 276 ? 10.859 -39.75 -7.996 1 97.19 276 ARG B CA 1
ATOM 5187 C C . ARG B 1 276 ? 9.992 -38.688 -8.695 1 97.19 276 ARG B C 1
ATOM 5189 O O . ARG B 1 276 ? 8.852 -38.969 -9.055 1 97.19 276 ARG B O 1
ATOM 5196 N N . LEU B 1 277 ? 10.625 -37.531 -8.898 1 97.31 277 LEU B N 1
ATOM 5197 C CA . LEU B 1 277 ? 9.922 -36.438 -9.562 1 97.31 277 LEU B CA 1
ATOM 5198 C C . LEU B 1 277 ? 9.664 -36.75 -11.031 1 97.31 277 LEU B C 1
ATOM 5200 O O . LEU B 1 277 ? 10.586 -37.125 -11.758 1 97.31 277 LEU B O 1
ATOM 5204 N N . ARG B 1 278 ? 8.352 -36.594 -11.445 1 94.75 278 ARG B N 1
ATOM 5205 C CA . ARG B 1 278 ? 7.977 -36.938 -12.82 1 94.75 278 ARG B CA 1
ATOM 5206 C C . ARG B 1 278 ? 7.438 -35.688 -13.555 1 94.75 278 ARG B C 1
ATOM 5208 O O . ARG B 1 278 ? 7.352 -35.688 -14.781 1 94.75 278 ARG B O 1
ATOM 5215 N N . GLY B 1 279 ? 7.098 -34.719 -12.805 1 93.62 279 GLY B N 1
ATOM 5216 C CA . GLY B 1 279 ? 6.547 -33.531 -13.453 1 93.62 279 GLY B CA 1
ATOM 5217 C C . GLY B 1 279 ? 6.012 -32.531 -12.461 1 93.62 279 GLY B C 1
ATOM 5218 O O . GLY B 1 279 ? 6.332 -32.562 -11.273 1 93.62 279 GLY B O 1
ATOM 5219 N N . ASN B 1 280 ? 5.383 -31.5 -12.992 1 93.12 280 ASN B N 1
ATOM 5220 C CA . ASN B 1 280 ? 4.703 -30.453 -12.242 1 93.12 280 ASN B CA 1
ATOM 5221 C C . ASN B 1 280 ? 3.244 -30.312 -12.664 1 93.12 280 ASN B C 1
ATOM 5223 O O . ASN B 1 280 ? 2.922 -30.406 -13.852 1 93.12 280 ASN B O 1
ATOM 5227 N N . LEU B 1 281 ? 2.363 -30.266 -11.711 1 91.69 281 LEU B N 1
ATOM 5228 C CA . LEU B 1 281 ? 0.965 -29.938 -11.953 1 91.69 281 LEU B CA 1
ATOM 5229 C C . LEU B 1 281 ? 0.634 -28.547 -11.398 1 91.69 281 LEU B C 1
ATOM 5231 O O . LEU B 1 281 ? 0.913 -28.266 -10.234 1 91.69 281 LEU B O 1
ATOM 5235 N N . SER B 1 282 ? 0.131 -27.688 -12.211 1 89.12 282 SER B N 1
ATOM 5236 C CA . SER B 1 282 ? -0.236 -26.328 -11.797 1 89.12 282 SER B CA 1
ATOM 5237 C C . SER B 1 282 ? -1.701 -26.047 -12.102 1 89.12 282 SER B C 1
ATOM 5239 O O . SER B 1 282 ? -2.301 -26.688 -12.969 1 89.12 282 SER B O 1
ATOM 5241 N N . LEU B 1 283 ? -2.246 -25.094 -11.391 1 82.5 283 LEU B N 1
ATOM 5242 C CA . LEU B 1 283 ? -3.609 -24.656 -11.688 1 82.5 283 LEU B CA 1
ATOM 5243 C C . LEU B 1 283 ? -3.705 -24.094 -13.102 1 82.5 283 LEU B C 1
ATOM 5245 O O . LEU B 1 283 ? -4.77 -24.141 -13.727 1 82.5 283 LEU B O 1
ATOM 5249 N N . ARG B 1 284 ? -2.668 -23.688 -13.625 1 80.44 284 ARG B N 1
ATOM 5250 C CA . ARG B 1 284 ? -2.635 -23.203 -15 1 80.44 284 ARG B CA 1
ATOM 5251 C C . ARG B 1 284 ? -2.91 -24.312 -15.992 1 80.44 284 ARG B C 1
ATOM 5253 O O . ARG B 1 284 ? -3.283 -24.062 -17.141 1 80.44 284 ARG B O 1
ATOM 5260 N N . ASP B 1 285 ? -2.672 -25.438 -15.578 1 83.19 285 ASP B N 1
ATOM 5261 C CA . ASP B 1 285 ? -2.873 -26.594 -16.453 1 83.19 285 ASP B CA 1
ATOM 5262 C C . ASP B 1 285 ? -4.355 -26.812 -16.75 1 83.19 285 ASP B C 1
ATOM 5264 O O . ASP B 1 285 ? -4.711 -27.547 -17.672 1 83.19 285 ASP B O 1
ATOM 5268 N N . LEU B 1 286 ? -5.125 -26.125 -15.992 1 79.31 286 LEU B N 1
ATOM 5269 C CA . LEU B 1 286 ? -6.559 -26.172 -16.266 1 79.31 286 LEU B CA 1
ATOM 5270 C C . LEU B 1 286 ? -6.91 -25.391 -17.516 1 79.31 286 LEU B C 1
ATOM 5272 O O . LEU B 1 286 ? -7.977 -25.594 -18.109 1 79.31 286 LEU B O 1
ATOM 5276 N N . LYS B 1 287 ? -6.004 -24.406 -17.984 1 71.88 287 LYS B N 1
ATOM 5277 C CA . LYS B 1 287 ? -6.234 -23.578 -19.156 1 71.88 287 LYS B CA 1
ATOM 5278 C C . LYS B 1 287 ? -6.125 -24.391 -20.438 1 71.88 287 LYS B C 1
ATOM 5280 O O . LYS B 1 287 ? -6.793 -24.094 -21.438 1 71.88 287 LYS B O 1
ATOM 5285 N N . ALA B 1 288 ? -5.066 -25.078 -20.609 1 60.88 288 ALA B N 1
ATOM 5286 C CA . ALA B 1 288 ? -4.699 -25.797 -21.828 1 60.88 288 ALA B CA 1
ATOM 5287 C C . ALA B 1 288 ? -5.859 -26.656 -22.328 1 60.88 288 ALA B C 1
ATOM 5289 O O . ALA B 1 288 ? -5.918 -27.016 -23.5 1 60.88 288 ALA B O 1
ATOM 5290 N N . MET B 1 289 ? -6.707 -26.922 -21.531 1 55.22 289 MET B N 1
ATOM 5291 C CA . MET B 1 289 ? -7.75 -27.875 -21.875 1 55.22 289 MET B CA 1
ATOM 5292 C C . MET B 1 289 ? -8.867 -27.203 -22.672 1 55.22 289 MET B C 1
ATOM 5294 O O . MET B 1 289 ? -9.734 -27.891 -23.219 1 55.22 289 MET B O 1
ATOM 5298 N N . SER B 1 290 ? -8.859 -25.875 -22.703 1 55.66 290 SER B N 1
ATOM 5299 C CA . SER B 1 290 ? -10.031 -25.125 -23.141 1 55.66 290 SER B CA 1
ATOM 5300 C C . SER B 1 290 ? -10.188 -25.203 -24.656 1 55.66 290 SER B C 1
ATOM 5302 O O . SER B 1 290 ? -11.297 -25.062 -25.172 1 55.66 290 SER B O 1
ATOM 5304 N N . THR B 1 291 ? -9.164 -25.609 -25.484 1 52.5 291 THR B N 1
ATOM 5305 C CA . THR B 1 291 ? -9.367 -25.438 -26.922 1 52.5 291 THR B CA 1
ATOM 5306 C C . THR B 1 291 ? -10.344 -26.484 -27.453 1 52.5 291 THR B C 1
ATOM 5308 O O . THR B 1 291 ? -11.07 -26.234 -28.406 1 52.5 291 THR B O 1
ATOM 5311 N N . ASP B 1 292 ? -10.367 -27.578 -26.922 1 54.38 292 ASP B N 1
ATOM 5312 C CA . ASP B 1 292 ? -11.203 -28.578 -27.578 1 54.38 292 ASP B CA 1
ATOM 5313 C C . ASP B 1 292 ? -12.508 -28.797 -26.797 1 54.38 292 ASP B C 1
ATOM 5315 O O . ASP B 1 292 ? -13.336 -29.609 -27.188 1 54.38 292 ASP B O 1
ATOM 5319 N N . GLY B 1 293 ? -12.844 -28 -25.969 1 56.19 293 GLY B N 1
ATOM 5320 C CA . GLY B 1 293 ? -14.102 -28.109 -25.25 1 56.19 293 GLY B CA 1
ATOM 5321 C C . GLY B 1 293 ? -14.227 -29.391 -24.453 1 56.19 293 GLY B C 1
ATOM 5322 O O . GLY B 1 293 ? -15.156 -29.547 -23.672 1 56.19 293 GLY B O 1
ATOM 5323 N N . ARG B 1 294 ? -13.531 -30.438 -24.766 1 60.84 294 ARG B N 1
ATOM 5324 C CA . ARG B 1 294 ? -13.609 -31.734 -24.078 1 60.84 294 ARG B CA 1
ATOM 5325 C C . ARG B 1 294 ? -12.711 -31.75 -22.844 1 60.84 294 ARG B C 1
ATOM 5327 O O . ARG B 1 294 ? -12.016 -32.719 -22.594 1 60.84 294 ARG B O 1
ATOM 5334 N N . PHE B 1 295 ? -12.938 -30.891 -21.891 1 67.88 295 PHE B N 1
ATOM 5335 C CA . PHE B 1 295 ? -11.984 -30.547 -20.844 1 67.88 295 PHE B CA 1
ATOM 5336 C C . PHE B 1 295 ? -12.289 -31.328 -19.562 1 67.88 295 PHE B C 1
ATOM 5338 O O . PHE B 1 295 ? -11.391 -31.922 -18.969 1 67.88 295 PHE B O 1
ATOM 5345 N N . PHE B 1 296 ? -13.5 -31.672 -19.266 1 75.56 296 PHE B N 1
ATOM 5346 C CA . PHE B 1 296 ? -13.836 -32.031 -17.906 1 75.56 296 PHE B CA 1
ATOM 5347 C C . PHE B 1 296 ? -13.617 -33.531 -17.688 1 75.56 296 PHE B C 1
ATOM 5349 O O . PHE B 1 296 ? -13.219 -33.938 -16.594 1 75.56 296 PHE B O 1
ATOM 5356 N N . TRP B 1 297 ? -13.789 -34.281 -18.797 1 78.31 297 TRP B N 1
ATOM 5357 C CA . TRP B 1 297 ? -13.609 -35.719 -18.625 1 78.31 297 TRP B CA 1
ATOM 5358 C C . TRP B 1 297 ? -12.148 -36.031 -18.344 1 78.31 297 TRP B C 1
ATOM 5360 O O . TRP B 1 297 ? -11.852 -37 -17.625 1 78.31 297 TRP B O 1
ATOM 5370 N N . ARG B 1 298 ? -11.305 -35.25 -18.812 1 82.62 298 ARG B N 1
ATOM 5371 C CA . ARG B 1 298 ? -9.875 -35.469 -18.609 1 82.62 298 ARG B CA 1
ATOM 5372 C C . ARG B 1 298 ? -9.484 -35.344 -17.141 1 82.62 298 ARG B C 1
ATOM 5374 O O . ARG B 1 298 ? -8.484 -35.906 -16.703 1 82.62 298 ARG B O 1
ATOM 5381 N N . LEU B 1 299 ? -10.273 -34.625 -16.438 1 86.81 299 LEU B N 1
ATOM 5382 C CA . LEU B 1 299 ? -9.992 -34.406 -15.023 1 86.81 299 LEU B CA 1
ATOM 5383 C C . LEU B 1 299 ? -10.141 -35.719 -14.242 1 86.81 299 LEU B C 1
ATOM 5385 O O . LEU B 1 299 ? -9.602 -35.844 -13.141 1 86.81 299 LEU B O 1
ATOM 5389 N N . TYR B 1 300 ? -10.828 -36.625 -14.852 1 88.25 300 TYR B N 1
ATOM 5390 C CA . TYR B 1 300 ? -11.094 -37.875 -14.148 1 88.25 300 TYR B CA 1
ATOM 5391 C C . TYR B 1 300 ? -10.102 -38.969 -14.57 1 88.25 300 TYR B C 1
ATOM 5393 O O . TYR B 1 300 ? -10.188 -40.125 -14.109 1 88.25 300 TYR B O 1
ATOM 5401 N N . GLN B 1 301 ? -9.172 -38.594 -15.375 1 90.56 301 GLN B N 1
ATOM 5402 C CA . GLN B 1 301 ? -8.039 -39.469 -15.695 1 90.56 301 GLN B CA 1
ATOM 5403 C C . GLN B 1 301 ? -6.93 -39.312 -14.664 1 90.56 301 GLN B C 1
ATOM 5405 O O . GLN B 1 301 ? -6.996 -38.438 -13.789 1 90.56 301 GLN B O 1
ATOM 5410 N N . THR B 1 302 ? -6 -40.281 -14.781 1 95.62 302 THR B N 1
ATOM 5411 C CA . THR B 1 302 ? -4.852 -40.156 -13.883 1 95.62 302 THR B CA 1
ATOM 5412 C C . THR B 1 302 ? -4.059 -38.906 -14.18 1 95.62 302 THR B C 1
ATOM 5414 O O . THR B 1 302 ? -4.109 -38.375 -15.297 1 95.62 302 THR B O 1
ATOM 5417 N N . VAL B 1 303 ? -3.307 -38.438 -13.18 1 95.69 303 VAL B N 1
ATOM 5418 C CA . VAL B 1 303 ? -2.459 -37.281 -13.344 1 95.69 303 VAL B CA 1
ATOM 5419 C C . VAL B 1 303 ? -1.477 -37.5 -14.492 1 95.69 303 VAL B C 1
ATOM 5421 O O . VAL B 1 303 ? -1.251 -36.594 -15.305 1 95.69 303 VAL B O 1
ATOM 5424 N N . GLU B 1 304 ? -0.939 -38.656 -14.555 1 94.19 304 GLU B N 1
ATOM 5425 C CA . GLU B 1 304 ? -0.001 -39 -15.617 1 94.19 304 GLU B CA 1
ATOM 5426 C C . GLU B 1 304 ? -0.632 -38.812 -16.984 1 94.19 304 GLU B C 1
ATOM 5428 O O . GLU B 1 304 ? -0.052 -38.156 -17.859 1 94.19 304 GLU B O 1
ATOM 5433 N N . ASN B 1 305 ? -1.805 -39.344 -17.172 1 91.12 305 ASN B N 1
ATOM 5434 C CA . ASN B 1 305 ? -2.5 -39.219 -18.453 1 91.12 305 ASN B CA 1
ATOM 5435 C C . ASN B 1 305 ? -2.879 -37.781 -18.75 1 91.12 305 ASN B C 1
ATOM 5437 O O . ASN B 1 305 ? -2.781 -37.312 -19.891 1 91.12 305 ASN B O 1
ATOM 5441 N N . TYR B 1 306 ? -3.295 -37.156 -17.719 1 89.06 306 TYR B N 1
ATOM 5442 C CA . TYR B 1 306 ? -3.709 -35.781 -17.844 1 89.06 306 TYR B CA 1
ATOM 5443 C C . TYR B 1 306 ? -2.561 -34.906 -18.344 1 89.06 306 TYR B C 1
ATOM 5445 O O . TYR B 1 306 ? -2.719 -34.156 -19.312 1 89.06 306 TYR B O 1
ATOM 5453 N N . ILE B 1 307 ? -1.376 -35 -17.797 1 87.94 307 ILE B N 1
ATOM 5454 C CA . ILE B 1 307 ? -0.235 -34.156 -18.125 1 87.94 307 ILE B CA 1
ATOM 5455 C C . ILE B 1 307 ? 0.334 -34.562 -19.484 1 87.94 307 ILE B C 1
ATOM 5457 O O . ILE B 1 307 ? 0.792 -33.719 -20.25 1 87.94 307 ILE B O 1
ATOM 5461 N N . THR B 1 308 ? 0.357 -35.812 -19.781 1 85.81 308 THR B N 1
ATOM 5462 C CA . THR B 1 308 ? 0.837 -36.281 -21.078 1 85.81 308 THR B CA 1
ATOM 5463 C C . THR B 1 308 ? 0.016 -35.688 -22.203 1 85.81 308 THR B C 1
ATOM 5465 O O . THR B 1 308 ? 0.571 -35.25 -23.219 1 85.81 308 THR B O 1
ATOM 5468 N N . LYS B 1 309 ? -1.207 -35.719 -22.031 1 80.69 309 LYS B N 1
ATOM 5469 C CA . LYS B 1 309 ? -2.086 -35.125 -23.062 1 80.69 309 LYS B CA 1
ATOM 5470 C C . LYS B 1 309 ? -1.87 -33.625 -23.188 1 80.69 309 LYS B C 1
ATOM 5472 O O . LYS B 1 309 ? -1.886 -33.094 -24.297 1 80.69 309 LYS B O 1
ATOM 5477 N N . LEU B 1 310 ? -1.712 -33 -22.062 1 79.69 310 LEU B N 1
ATOM 5478 C CA . LEU B 1 310 ? -1.464 -31.562 -22.078 1 79.69 310 LEU B CA 1
ATOM 5479 C C . LEU B 1 310 ? -0.184 -31.234 -22.828 1 79.69 310 LEU B C 1
ATOM 5481 O O . LEU B 1 310 ? -0.133 -30.266 -23.578 1 79.69 310 LEU B O 1
ATOM 5485 N N . LYS B 1 311 ? 0.848 -31.953 -22.672 1 77 311 LYS B N 1
ATOM 5486 C CA . LYS B 1 311 ? 2.133 -31.734 -23.328 1 77 311 LYS B CA 1
ATOM 5487 C C . LYS B 1 311 ? 1.995 -31.828 -24.844 1 77 311 LYS B C 1
ATOM 5489 O O . LYS B 1 311 ? 2.705 -31.141 -25.578 1 77 311 LYS B O 1
ATOM 5494 N N . HIS B 1 312 ? 1.08 -32.594 -25.219 1 74.5 312 HIS B N 1
ATOM 5495 C CA . HIS B 1 312 ? 0.877 -32.781 -26.656 1 74.5 312 HIS B CA 1
ATOM 5496 C C . HIS B 1 312 ? 0.088 -31.609 -27.25 1 74.5 312 HIS B C 1
ATOM 5498 O O . HIS B 1 312 ? 0.236 -31.297 -28.422 1 74.5 312 HIS B O 1
ATOM 5504 N N . GLU B 1 313 ? -0.661 -31.016 -26.453 1 71.06 313 GLU B N 1
ATOM 5505 C CA . GLU B 1 313 ? -1.554 -29.969 -26.938 1 71.06 313 GLU B CA 1
ATOM 5506 C C . GLU B 1 313 ? -0.903 -28.594 -26.844 1 71.06 313 GLU B C 1
ATOM 5508 O O . GLU B 1 313 ? -1.26 -27.672 -27.578 1 71.06 313 GLU B O 1
ATOM 5513 N N . ILE B 1 314 ? -0.099 -28.453 -25.844 1 65.38 314 ILE B N 1
ATOM 5514 C CA . ILE B 1 314 ? 0.52 -27.141 -25.609 1 65.38 314 ILE B CA 1
ATOM 5515 C C . ILE B 1 314 ? 1.534 -26.859 -26.719 1 65.38 314 ILE B C 1
ATOM 5517 O O . ILE B 1 314 ? 2.346 -27.719 -27.062 1 65.38 314 ILE B O 1
ATOM 5521 N N . LYS B 1 315 ? 1.149 -25.734 -27.469 1 58.56 315 LYS B N 1
ATOM 5522 C CA . LYS B 1 315 ? 2.043 -25.266 -28.531 1 58.56 315 LYS B CA 1
ATOM 5523 C C . LYS B 1 315 ? 3.447 -25.016 -27.984 1 58.56 315 LYS B C 1
ATOM 5525 O O . LYS B 1 315 ? 3.619 -24.719 -26.797 1 58.56 315 LYS B O 1
ATOM 5530 N N . GLU B 1 316 ? 4.352 -25.156 -28.828 1 53.66 316 GLU B N 1
ATOM 5531 C CA . GLU B 1 316 ? 5.758 -24.891 -28.516 1 53.66 316 GLU B CA 1
ATOM 5532 C C . GLU B 1 316 ? 5.945 -23.484 -27.969 1 53.66 316 GLU B C 1
ATOM 5534 O O . GLU B 1 316 ? 5.34 -22.516 -28.453 1 53.66 316 GLU B O 1
ATOM 5539 N N . GLY B 1 317 ? 6.504 -23.328 -26.75 1 54.41 317 GLY B N 1
ATOM 5540 C CA . GLY B 1 317 ? 6.844 -22.016 -26.203 1 54.41 317 GLY B CA 1
ATOM 5541 C C . GLY B 1 317 ? 5.973 -21.625 -25.031 1 54.41 317 GLY B C 1
ATOM 5542 O O . GLY B 1 317 ? 6.289 -20.672 -24.312 1 54.41 317 GLY B O 1
ATOM 5543 N N . GLN B 1 318 ? 4.793 -22.188 -24.891 1 57.28 318 GLN B N 1
ATOM 5544 C CA . GLN B 1 318 ? 3.916 -21.719 -23.812 1 57.28 318 GLN B CA 1
ATOM 5545 C C . GLN B 1 318 ? 4.367 -22.266 -22.469 1 57.28 318 GLN B C 1
ATOM 5547 O O . GLN B 1 318 ? 4.375 -21.547 -21.469 1 57.28 318 GLN B O 1
ATOM 5552 N N . ARG B 1 319 ? 4.594 -23.625 -22.375 1 60.75 319 ARG B N 1
ATOM 5553 C CA . ARG B 1 319 ? 5.086 -24.219 -21.141 1 60.75 319 ARG B CA 1
ATOM 5554 C C . ARG B 1 319 ? 6.125 -25.297 -21.422 1 60.75 319 ARG B C 1
ATOM 5556 O O . ARG B 1 319 ? 6.039 -26 -22.438 1 60.75 319 ARG B O 1
ATOM 5563 N N . PRO B 1 320 ? 7.148 -25.219 -20.516 1 56.88 320 PRO B N 1
ATOM 5564 C CA . PRO B 1 320 ? 8.148 -26.281 -20.734 1 56.88 320 PRO B CA 1
ATOM 5565 C C . PRO B 1 320 ? 7.551 -27.672 -20.641 1 56.88 320 PRO B C 1
ATOM 5567 O O . PRO B 1 320 ? 6.703 -27.938 -19.797 1 56.88 320 PRO B O 1
ATOM 5570 N N . LYS B 1 321 ? 7.938 -28.422 -21.516 1 63.78 321 LYS B N 1
ATOM 5571 C CA . LYS B 1 321 ? 7.516 -29.812 -21.562 1 63.78 321 LYS B CA 1
ATOM 5572 C C . LYS B 1 321 ? 8.094 -30.609 -20.406 1 63.78 321 LYS B C 1
ATOM 5574 O O . LYS B 1 321 ? 7.516 -31.609 -19.969 1 63.78 321 LYS B O 1
ATOM 5579 N N . ARG B 1 322 ? 9.164 -30.016 -19.875 1 77.12 322 ARG B N 1
ATOM 5580 C CA . ARG B 1 322 ? 9.828 -30.734 -18.797 1 77.12 322 ARG B CA 1
ATOM 5581 C C . ARG B 1 322 ? 9.859 -29.891 -17.531 1 77.12 322 ARG B C 1
ATOM 5583 O O . ARG B 1 322 ? 9.938 -28.672 -17.594 1 77.12 322 ARG B O 1
ATOM 5590 N N . VAL B 1 323 ? 9.742 -30.656 -16.438 1 89.19 323 VAL B N 1
ATOM 5591 C CA . VAL B 1 323 ? 9.836 -30.016 -15.133 1 89.19 323 VAL B CA 1
ATOM 5592 C C . VAL B 1 323 ? 11.25 -29.484 -14.922 1 89.19 323 VAL B C 1
ATOM 5594 O O . VAL B 1 323 ? 12.227 -30.156 -15.25 1 89.19 323 VAL B O 1
ATOM 5597 N N . GLN B 1 324 ? 11.32 -28.25 -14.555 1 90.94 324 GLN B N 1
ATOM 5598 C CA .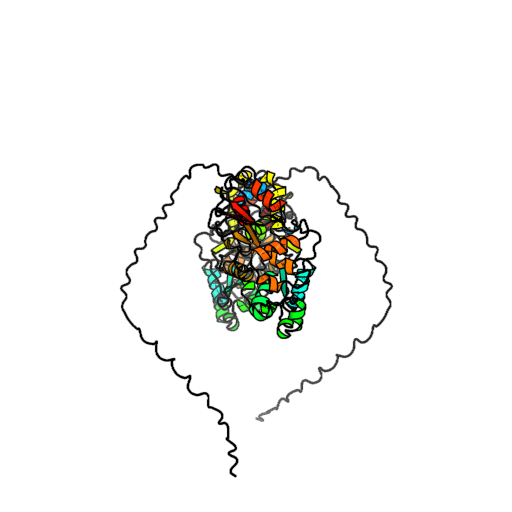 GLN B 1 324 ? 12.617 -27.656 -14.242 1 90.94 324 GLN B CA 1
ATOM 5599 C C . GLN B 1 324 ? 13.008 -27.922 -12.797 1 90.94 324 GLN B C 1
ATOM 5601 O O . GLN B 1 324 ? 12.172 -27.844 -11.891 1 90.94 324 GLN B O 1
ATOM 5606 N N . VAL B 1 325 ? 14.266 -28.344 -12.641 1 96.06 325 VAL B N 1
ATOM 5607 C CA . VAL B 1 325 ? 14.75 -28.688 -11.305 1 96.06 325 VAL B CA 1
ATOM 5608 C C . VAL B 1 325 ? 16.078 -27.969 -11.039 1 96.06 325 VAL B C 1
ATOM 5610 O O . VAL B 1 325 ? 16.734 -27.5 -11.977 1 96.06 325 VAL B O 1
ATOM 5613 N N . CYS B 1 326 ? 16.406 -27.844 -9.789 1 96.88 326 CYS B N 1
ATOM 5614 C CA . CYS B 1 326 ? 17.719 -27.375 -9.375 1 96.88 326 CYS B CA 1
ATOM 5615 C C . CYS B 1 326 ? 18.25 -28.203 -8.211 1 96.88 326 CYS B C 1
ATOM 5617 O O . CYS B 1 326 ? 17.531 -29.031 -7.66 1 96.88 326 CYS B O 1
ATOM 5619 N N . LYS B 1 327 ? 19.516 -28.109 -8.07 1 96.94 327 LYS B N 1
ATOM 5620 C CA . LYS B 1 327 ? 20.172 -28.719 -6.918 1 96.94 327 LYS B CA 1
ATOM 5621 C C . LYS B 1 327 ? 20.312 -27.734 -5.766 1 96.94 327 LYS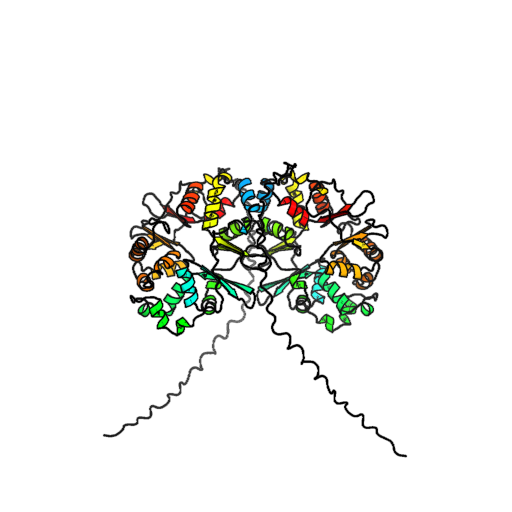 B C 1
ATOM 5623 O O . LYS B 1 327 ? 20.125 -26.531 -5.953 1 96.94 327 LYS B O 1
ATOM 5628 N N . GLU B 1 328 ? 20.562 -28.281 -4.586 1 95.69 328 GLU B N 1
ATOM 5629 C CA . GLU B 1 328 ? 20.688 -27.438 -3.398 1 95.69 328 GLU B CA 1
ATOM 5630 C C . GLU B 1 328 ? 21.859 -26.469 -3.537 1 95.69 328 GLU B C 1
ATOM 5632 O O . GLU B 1 328 ? 21.875 -25.422 -2.895 1 95.69 328 GLU B O 1
ATOM 5637 N N . SER B 1 329 ? 22.797 -26.75 -4.469 1 96.12 329 SER B N 1
ATOM 5638 C CA . SER B 1 329 ? 24 -25.938 -4.633 1 96.12 329 SER B CA 1
ATOM 5639 C C . SER B 1 329 ? 23.797 -24.844 -5.676 1 96.12 329 SER B C 1
ATOM 5641 O O . SER B 1 329 ? 24.609 -23.938 -5.805 1 96.12 329 SER B O 1
ATOM 5643 N N . HIS B 1 330 ? 22.719 -24.969 -6.395 1 97.25 330 HIS B N 1
ATOM 5644 C CA . HIS B 1 330 ? 22.438 -23.922 -7.367 1 97.25 330 HIS B CA 1
ATOM 5645 C C . HIS B 1 330 ? 22.328 -22.562 -6.691 1 97.25 330 HIS B C 1
ATOM 5647 O O . HIS B 1 330 ? 21.938 -22.469 -5.52 1 97.25 330 HIS B O 1
ATOM 5653 N N . THR B 1 331 ? 22.672 -21.531 -7.43 1 97.62 331 THR B N 1
ATOM 5654 C CA . THR B 1 331 ? 22.672 -20.172 -6.871 1 97.62 331 THR B CA 1
ATOM 5655 C C . THR B 1 331 ? 21.328 -19.5 -7.141 1 97.62 331 THR B C 1
ATOM 5657 O O . THR B 1 331 ? 20.562 -19.938 -7.996 1 97.62 331 THR B O 1
ATOM 5660 N N . LEU B 1 332 ? 21.125 -18.422 -6.418 1 97.19 332 LEU B N 1
ATOM 5661 C CA . LEU B 1 332 ? 19.938 -17.594 -6.617 1 97.19 332 LEU B CA 1
ATOM 5662 C C . LEU B 1 332 ? 19.844 -17.109 -8.062 1 97.19 332 LEU B C 1
ATOM 5664 O O . LEU B 1 332 ? 18.766 -17.125 -8.664 1 97.19 332 LEU B O 1
ATOM 5668 N N . GLU B 1 333 ? 20.969 -16.703 -8.609 1 97.75 333 GLU B N 1
ATOM 5669 C CA . GLU B 1 333 ? 21.016 -16.25 -10 1 97.75 333 GLU B CA 1
ATOM 5670 C C . GLU B 1 333 ? 20.531 -17.344 -10.953 1 97.75 333 GLU B C 1
ATOM 5672 O O . GLU B 1 333 ? 19.75 -17.078 -11.859 1 97.75 333 GLU B O 1
ATOM 5677 N N . GLN B 1 334 ? 21 -18.516 -10.719 1 98 334 GLN B N 1
ATOM 5678 C CA . GLN B 1 334 ? 20.609 -19.625 -11.578 1 98 334 GLN B CA 1
ATOM 5679 C C . GLN B 1 334 ? 19.109 -19.891 -11.477 1 98 334 GLN B C 1
ATOM 5681 O O . GLN B 1 334 ? 18.453 -20.172 -12.492 1 98 334 GLN B O 1
ATOM 5686 N N . VAL B 1 335 ? 18.625 -19.797 -10.305 1 97.69 335 VAL B N 1
ATOM 5687 C CA . VAL B 1 335 ? 17.188 -20.031 -10.094 1 97.69 335 VAL B CA 1
ATOM 5688 C C . VAL B 1 335 ? 16.375 -18.953 -10.805 1 97.69 335 VAL B C 1
ATOM 5690 O O . VAL B 1 335 ? 15.414 -19.266 -11.508 1 97.69 335 VAL B O 1
ATOM 5693 N N . ILE B 1 336 ? 16.75 -17.672 -10.656 1 97.69 336 ILE B N 1
ATOM 5694 C CA . ILE B 1 336 ? 16.031 -16.578 -11.297 1 97.69 336 ILE B CA 1
ATOM 5695 C C . ILE B 1 336 ? 16.047 -16.766 -12.812 1 97.69 336 ILE B C 1
ATOM 5697 O O . ILE B 1 336 ? 15.031 -16.578 -13.477 1 97.69 336 ILE B O 1
ATOM 5701 N N . ASN B 1 337 ? 17.156 -17.172 -13.32 1 97.56 337 ASN B N 1
ATOM 5702 C CA . ASN B 1 337 ? 17.25 -17.438 -14.758 1 97.56 337 ASN B CA 1
ATOM 5703 C C . ASN B 1 337 ? 16.344 -18.578 -15.188 1 97.56 337 ASN B C 1
ATOM 5705 O O . ASN B 1 337 ? 15.711 -18.5 -16.234 1 97.56 337 ASN B O 1
ATOM 5709 N N . LEU B 1 338 ? 16.312 -19.609 -14.406 1 95.88 338 LEU B N 1
ATOM 5710 C CA . LEU B 1 338 ? 15.414 -20.719 -14.711 1 95.88 338 LEU B CA 1
ATOM 5711 C C . LEU B 1 338 ? 13.969 -20.25 -14.75 1 95.88 338 LEU B C 1
ATOM 5713 O O . LEU B 1 338 ? 13.234 -20.578 -15.688 1 95.88 338 LEU B O 1
ATOM 5717 N N . LEU B 1 339 ? 13.57 -19.5 -13.742 1 94.94 339 LEU B N 1
ATOM 5718 C CA . LEU B 1 339 ? 12.203 -18.984 -13.672 1 94.94 339 LEU B CA 1
ATOM 5719 C C . LEU B 1 339 ? 11.898 -18.109 -14.883 1 94.94 339 LEU B C 1
ATOM 5721 O O . LEU B 1 339 ? 10.844 -18.266 -15.508 1 94.94 339 LEU B O 1
ATOM 5725 N N . ALA B 1 340 ? 12.75 -17.219 -15.227 1 94 340 ALA B N 1
ATOM 5726 C CA . ALA B 1 340 ? 12.555 -16.25 -16.297 1 94 340 ALA B CA 1
ATOM 5727 C C . ALA B 1 340 ? 12.578 -16.922 -17.672 1 94 340 ALA B C 1
ATOM 5729 O O . ALA B 1 340 ? 11.672 -16.734 -18.484 1 94 340 ALA B O 1
ATOM 5730 N N . ASP B 1 341 ? 13.555 -17.766 -17.891 1 93.25 341 ASP B N 1
ATOM 5731 C CA . ASP B 1 341 ? 13.789 -18.375 -19.188 1 93.25 341 ASP B CA 1
ATOM 5732 C C . ASP B 1 341 ? 12.656 -19.328 -19.578 1 93.25 341 ASP B C 1
ATOM 5734 O O . ASP B 1 341 ? 12.312 -19.453 -20.75 1 93.25 341 ASP B O 1
ATOM 5738 N N . HIS B 1 342 ? 12.102 -19.906 -18.578 1 90.25 342 HIS B N 1
ATOM 5739 C CA . HIS B 1 342 ? 11.086 -20.922 -18.859 1 90.25 342 HIS B CA 1
ATOM 5740 C C . HIS B 1 342 ? 9.695 -20.422 -18.5 1 90.25 342 HIS B C 1
ATOM 5742 O O . HIS B 1 342 ? 8.711 -21.156 -18.609 1 90.25 342 HIS B O 1
ATOM 5748 N N . SER B 1 343 ? 9.609 -19.203 -18 1 87.25 343 SER B N 1
ATOM 5749 C CA . SER B 1 343 ? 8.344 -18.562 -17.641 1 87.25 343 SER B CA 1
ATOM 5750 C C . SER B 1 343 ? 7.562 -19.422 -16.641 1 87.25 343 SER B C 1
ATOM 5752 O O . SER B 1 343 ? 6.383 -19.719 -16.859 1 87.25 343 SER B O 1
ATOM 5754 N N . ILE B 1 344 ? 8.289 -19.859 -15.672 1 89.5 344 ILE B N 1
ATOM 5755 C CA . ILE B 1 344 ? 7.668 -20.656 -14.625 1 89.5 344 ILE B CA 1
ATOM 5756 C C . ILE B 1 344 ? 7.75 -19.906 -13.289 1 89.5 344 ILE B C 1
ATOM 5758 O O . ILE B 1 344 ? 8.508 -18.953 -13.156 1 89.5 344 ILE B O 1
ATOM 5762 N N . HIS B 1 345 ? 6.992 -20.438 -12.273 1 87.88 345 HIS B N 1
ATOM 5763 C CA . HIS B 1 345 ? 6.895 -19.703 -11.016 1 87.88 345 HIS B CA 1
ATOM 5764 C C . HIS B 1 345 ? 7.527 -20.484 -9.875 1 87.88 345 HIS B C 1
ATOM 5766 O O . HIS B 1 345 ? 7.586 -20 -8.742 1 87.88 345 HIS B O 1
ATOM 5772 N N . ARG B 1 346 ? 7.969 -21.672 -10.203 1 92 346 ARG B N 1
ATOM 5773 C CA . ARG B 1 346 ? 8.625 -22.469 -9.172 1 92 346 ARG B CA 1
ATOM 5774 C C . ARG B 1 346 ? 9.641 -23.438 -9.781 1 92 346 ARG B C 1
ATOM 5776 O O . ARG B 1 346 ? 9.539 -23.797 -10.953 1 92 346 ARG B O 1
ATOM 5783 N N . VAL B 1 347 ? 10.586 -23.781 -9 1 95.5 347 VAL B N 1
ATOM 5784 C CA . VAL B 1 347 ? 11.609 -24.781 -9.328 1 95.5 347 VAL B CA 1
ATOM 5785 C C . VAL B 1 347 ? 11.766 -25.766 -8.164 1 95.5 347 VAL B C 1
ATOM 5787 O O . VAL B 1 347 ? 11.875 -25.344 -7.008 1 95.5 347 VAL B O 1
ATOM 5790 N N . PHE B 1 348 ? 11.711 -27.031 -8.492 1 96.81 348 PHE B N 1
ATOM 5791 C CA . PHE B 1 348 ? 11.891 -28.047 -7.453 1 96.81 348 PHE B CA 1
ATOM 5792 C C . PHE B 1 348 ? 13.367 -28.328 -7.223 1 96.81 348 PHE B C 1
ATOM 5794 O O . PHE B 1 348 ? 14.141 -28.422 -8.18 1 96.81 348 PHE B O 1
ATOM 5801 N N . VAL B 1 349 ? 13.695 -28.438 -5.945 1 97.75 349 VAL B N 1
ATOM 5802 C CA . VAL B 1 349 ? 15.031 -28.906 -5.559 1 97.75 349 VAL B CA 1
ATOM 5803 C C . VAL B 1 349 ? 15.031 -30.422 -5.445 1 97.75 349 VAL B C 1
ATOM 5805 O O . VAL B 1 349 ? 14.234 -31 -4.703 1 97.75 349 VAL B O 1
ATOM 5808 N N . VAL B 1 350 ? 15.969 -31.078 -6.152 1 97.12 350 VAL B N 1
ATOM 5809 C CA . VAL B 1 350 ? 15.969 -32.531 -6.145 1 97.12 350 VAL B CA 1
ATOM 5810 C C . VAL B 1 350 ? 17.312 -33.062 -5.629 1 97.12 350 VAL B C 1
ATOM 5812 O O . VAL B 1 350 ? 18.328 -32.375 -5.766 1 97.12 350 VAL B O 1
ATOM 5815 N N . ASP B 1 351 ? 17.25 -34.188 -5.016 1 95.81 351 ASP B N 1
ATOM 5816 C CA . ASP B 1 351 ? 18.484 -34.875 -4.609 1 95.81 351 ASP B CA 1
ATOM 5817 C C . ASP B 1 351 ? 19.031 -35.75 -5.734 1 95.81 351 ASP B C 1
ATOM 5819 O O . ASP B 1 351 ? 18.578 -35.656 -6.875 1 95.81 351 ASP B O 1
ATOM 5823 N N . ASP B 1 352 ? 20.016 -36.562 -5.43 1 95.44 352 ASP B N 1
ATOM 5824 C CA . ASP B 1 352 ? 20.688 -37.375 -6.445 1 95.44 352 ASP B CA 1
ATOM 5825 C C . ASP B 1 352 ? 19.766 -38.469 -6.98 1 95.44 352 ASP B C 1
ATOM 5827 O O . ASP B 1 352 ? 19.953 -38.938 -8.094 1 95.44 352 ASP B O 1
ATOM 5831 N N . ALA B 1 353 ? 18.797 -38.844 -6.203 1 95.81 353 ALA B N 1
ATOM 5832 C CA . ALA B 1 353 ? 17.828 -39.844 -6.629 1 95.81 353 ALA B CA 1
ATOM 5833 C C . ALA B 1 353 ? 16.656 -39.188 -7.355 1 95.81 353 ALA B C 1
ATOM 5835 O O . ALA B 1 353 ? 15.641 -39.844 -7.617 1 95.81 353 ALA B O 1
ATOM 5836 N N . LYS B 1 354 ? 16.656 -37.906 -7.559 1 96.19 354 LYS B N 1
ATOM 5837 C CA . LYS B 1 354 ? 15.648 -37.094 -8.258 1 96.19 354 LYS B CA 1
ATOM 5838 C C . LYS B 1 354 ? 14.359 -37.031 -7.438 1 96.19 354 LYS B C 1
ATOM 5840 O O . LYS B 1 354 ? 13.266 -36.969 -8 1 96.19 354 LYS B O 1
ATOM 5845 N N . LYS B 1 355 ? 14.539 -37.125 -6.211 1 96.44 355 LYS B N 1
ATOM 5846 C CA . LYS B 1 355 ? 13.422 -36.906 -5.305 1 96.44 355 LYS B CA 1
ATOM 5847 C C . LYS B 1 355 ? 13.352 -35.438 -4.898 1 96.44 355 LYS B C 1
ATOM 5849 O O . LYS B 1 355 ? 14.375 -34.812 -4.598 1 96.44 355 LYS B O 1
ATOM 5854 N N . PRO B 1 356 ? 12.125 -34.938 -4.965 1 97.06 356 PRO B N 1
ATOM 5855 C CA . PRO B 1 356 ? 12.008 -33.531 -4.555 1 97.06 356 PRO B CA 1
ATOM 5856 C C . PRO B 1 356 ? 12.234 -33.312 -3.059 1 97.06 356 PRO B C 1
ATOM 5858 O O . PRO B 1 356 ? 11.523 -33.906 -2.24 1 97.06 356 PRO B O 1
ATOM 5861 N N . ILE B 1 357 ? 13.211 -32.469 -2.727 1 95.94 357 ILE B N 1
ATOM 5862 C CA . ILE B 1 357 ? 13.555 -32.25 -1.326 1 95.94 357 ILE B CA 1
ATOM 5863 C C . ILE B 1 357 ? 13.297 -30.781 -0.963 1 95.94 357 ILE B C 1
ATOM 5865 O O . ILE B 1 357 ? 13.492 -30.375 0.186 1 95.94 357 ILE B O 1
ATOM 5869 N N . GLY B 1 358 ? 12.898 -30 -1.866 1 96.44 358 GLY B N 1
ATOM 5870 C CA . GLY B 1 358 ? 12.555 -28.609 -1.668 1 96.44 358 GLY B CA 1
ATOM 5871 C C . GLY B 1 358 ? 11.883 -27.969 -2.873 1 96.44 358 GLY B C 1
ATOM 5872 O O . GLY B 1 358 ? 11.781 -28.609 -3.928 1 96.44 358 GLY B O 1
ATOM 5873 N N . VAL B 1 359 ? 11.375 -26.828 -2.691 1 95.81 359 VAL B N 1
ATOM 5874 C CA . VAL B 1 359 ? 10.766 -26.047 -3.768 1 95.81 359 VAL B CA 1
ATOM 5875 C C . VAL B 1 359 ? 11.078 -24.562 -3.57 1 95.81 359 VAL B C 1
ATOM 5877 O O . VAL B 1 359 ? 10.992 -24.047 -2.455 1 95.81 359 VAL B O 1
ATOM 5880 N N . ILE B 1 360 ? 11.523 -23.922 -4.602 1 95.62 360 ILE B N 1
ATOM 5881 C CA . ILE B 1 360 ? 11.781 -22.484 -4.543 1 95.62 360 ILE B CA 1
ATOM 5882 C C . ILE B 1 360 ? 10.828 -21.766 -5.484 1 95.62 360 ILE B C 1
ATOM 5884 O O . ILE B 1 360 ? 10.711 -22.109 -6.66 1 95.62 360 ILE B O 1
ATOM 5888 N N . THR B 1 361 ? 10.094 -20.844 -4.934 1 93.25 361 THR B N 1
ATOM 5889 C CA . THR B 1 361 ? 9.141 -20.047 -5.691 1 93.25 361 THR B CA 1
ATOM 5890 C C . THR B 1 361 ? 9.617 -18.594 -5.816 1 93.25 361 THR B C 1
ATOM 5892 O O . THR B 1 361 ? 10.625 -18.219 -5.211 1 93.25 361 THR B O 1
ATOM 5895 N N . LEU B 1 362 ? 8.914 -17.891 -6.621 1 93.62 362 LEU B N 1
ATOM 5896 C CA . LEU B 1 362 ? 9.227 -16.469 -6.719 1 93.62 362 LEU B CA 1
ATOM 5897 C C . LEU B 1 362 ? 9.117 -15.789 -5.355 1 93.62 362 LEU B C 1
ATOM 5899 O O . LEU B 1 362 ? 9.922 -14.914 -5.027 1 93.62 362 LEU B O 1
ATOM 5903 N N . LYS B 1 363 ? 8.148 -16.172 -4.633 1 93.06 363 LYS B N 1
ATOM 5904 C CA . LYS B 1 363 ? 7.988 -15.625 -3.293 1 93.06 363 LYS B CA 1
ATOM 5905 C C . LYS B 1 363 ? 9.258 -15.797 -2.467 1 93.06 363 LYS B C 1
ATOM 5907 O O . LYS B 1 363 ? 9.711 -14.859 -1.809 1 93.06 363 LYS B O 1
ATOM 5912 N N . ASP B 1 364 ? 9.812 -16.891 -2.504 1 93.94 364 ASP B N 1
ATOM 5913 C CA . ASP B 1 364 ? 11.047 -17.172 -1.778 1 93.94 364 ASP B CA 1
ATOM 5914 C C . ASP B 1 364 ? 12.188 -16.281 -2.266 1 93.94 364 ASP B C 1
ATOM 5916 O O . ASP B 1 364 ? 12.953 -15.766 -1.461 1 93.94 364 ASP B O 1
ATOM 5920 N N . VAL B 1 365 ? 12.195 -16.188 -3.557 1 95.62 365 VAL B N 1
ATOM 5921 C CA . VAL B 1 365 ? 13.234 -15.375 -4.176 1 95.62 365 VAL B CA 1
ATOM 5922 C C . VAL B 1 365 ? 13.102 -13.93 -3.707 1 95.62 365 VAL B C 1
ATOM 5924 O O . VAL B 1 365 ? 14.086 -13.305 -3.307 1 95.62 365 VAL B O 1
ATOM 5927 N N . LEU B 1 366 ? 11.906 -13.438 -3.729 1 95.31 366 LEU B N 1
ATOM 5928 C CA . LEU B 1 366 ? 11.664 -12.055 -3.354 1 95.31 366 LEU B CA 1
ATOM 5929 C C . LEU B 1 366 ? 11.969 -11.828 -1.878 1 95.31 366 LEU B C 1
ATOM 5931 O O . LEU B 1 366 ? 12.562 -10.805 -1.511 1 95.31 366 LEU B O 1
ATOM 5935 N N . LEU B 1 367 ? 11.609 -12.766 -1.044 1 93.69 367 LEU B N 1
ATOM 5936 C CA . LEU B 1 367 ? 11.906 -12.664 0.38 1 93.69 367 LEU B CA 1
ATOM 5937 C C . LEU B 1 367 ? 13.414 -12.617 0.617 1 93.69 367 LEU B C 1
ATOM 5939 O O . LEU B 1 367 ? 13.891 -11.852 1.453 1 93.69 367 LEU B O 1
ATOM 5943 N N . GLU B 1 368 ? 14.094 -13.398 -0.095 1 93.69 368 GLU B N 1
ATOM 5944 C CA . GLU B 1 368 ? 15.547 -13.43 0.038 1 93.69 368 GLU B CA 1
ATOM 5945 C C . GLU B 1 368 ? 16.172 -12.109 -0.391 1 93.69 368 GLU B C 1
ATOM 5947 O O . GLU B 1 368 ? 17.047 -11.578 0.302 1 93.69 368 GLU B O 1
ATOM 5952 N N . ILE B 1 369 ? 15.695 -11.609 -1.499 1 93.12 369 ILE B N 1
ATOM 5953 C CA . ILE B 1 369 ? 16.266 -10.398 -2.078 1 93.12 369 ILE B CA 1
ATOM 5954 C C . ILE B 1 369 ? 15.961 -9.203 -1.178 1 93.12 369 ILE B C 1
ATOM 5956 O O . ILE B 1 369 ? 16.781 -8.281 -1.057 1 93.12 369 ILE B O 1
ATOM 5960 N N . LEU B 1 370 ? 14.836 -9.18 -0.552 1 91.25 370 LEU B N 1
ATOM 5961 C CA . LEU B 1 370 ? 14.414 -8.07 0.292 1 91.25 370 LEU B CA 1
ATOM 5962 C C . LEU B 1 370 ? 15.008 -8.195 1.691 1 91.25 370 LEU B C 1
ATOM 5964 O O . LEU B 1 370 ? 14.875 -7.281 2.51 1 91.25 370 LEU B O 1
ATOM 5968 N N . SER B 1 371 ? 15.625 -9.297 1.953 1 87.81 371 SER B N 1
ATOM 5969 C CA . SER B 1 371 ? 16.25 -9.484 3.26 1 87.81 371 SER B CA 1
ATOM 5970 C C . SER B 1 371 ? 17.594 -8.766 3.34 1 87.81 371 SER B C 1
ATOM 5972 O O . SER B 1 371 ? 18.328 -8.719 2.357 1 87.81 371 SER B O 1
ATOM 5974 N N . PRO B 1 372 ? 17.875 -8.125 4.52 1 79.75 372 PRO B N 1
ATOM 5975 C CA . PRO B 1 372 ? 19.172 -7.441 4.668 1 79.75 372 PRO B CA 1
ATOM 5976 C C . PRO B 1 372 ? 20.344 -8.406 4.637 1 79.75 372 PRO B C 1
ATOM 5978 O O . PRO B 1 372 ? 20.203 -9.578 4.988 1 79.75 372 PRO B O 1
#

Radius of gyration: 33.8 Å; Cα contacts (8 Å, |Δi|>4): 1124; chains: 2; bounding box: 104×99×84 Å

Secondary structure (DSSP, 8-state):
---------------TT-TT--TT--------------------------------PPPHHHHHHHHHSBGGGG--SS-----EETTSBHHHHHHHHHHHT-SEEEEEETTTTEEEEEEEHHHHHHHHHHHH-HHHHSSS--HHHHHHH-HHHHT-BHHHHHTTTHHHHS----EETTSBHHHHHHHHHH-TT-SEEEEE-TT--EEEEEEHHHHHHHHHHTGGGGGGGGG-BGGGSTTTSSPPPEEETTSBHHHHHHHHHHHT-SEEEEE-TT--EEEEEEGGGGGGGGTTS--GGGGGSBHHHHHHHHHHHSPTTTS-SS--EE-TT-BHHHHHHHHHHHT-SEEEEE-TT--EEEEEEHHHHHHHHH--/---------------TT-TT------------------------------------PPPHHHHHHHHHSBGGGG--SS-----EETTSBHHHHHHHHHHHT-SEEEEEETTTTEEEEEEEHHHHHHHHHHHHHHHHHSSS--HHHHHHH-HHHHT-BHHHHHTTTHHHHS----EETTSBHHHHHHHHHH-TT-SEEEEE-TT--EEEEEEHHHHHHHHHHTGGGGGGGGG-BGGGSTTTSSPPPEEETTSBHHHHHHHHHHHT-SEEEEE-TT--EEEEEEGGGGTGGGGGS--GGGGGSBHHHHHHHHHHHSPTTTS-SS--EE-TT-BHHHHHHHHHHHT-SEEEEE-TT--EEEEEEHHHHHHHHH--

Sequence (744 aa):
MSHAGQKRKNAEPTEVKKAVEAGAAAKNRKTEGEEEPVVHLKGVVGTGLATAGHHHRTSAEFLAALVYTRAEQLRVPENKVFVAERTDKIVDVFRGLVNHNFLSVPVLQKTKHKWFGFLDLADIVLYVVNTFGESKLNVEEDFWTLVEREEEFKQKTVNDLMRYPLTRRNPFNPVKGGYSLLYAIEALAKERSLHRVPVVDEQRQLMNLITQSQVVRFLQQNMHLLGDKRATPVKEINGVMHDVFTINMHQRAIDAFHQMVEHGVTGVAIVDDTGRLRGNLSLRDLKAMSTDGRFFWRLYQTVENYITKLKHEIKEGQRPKRVQVCKESHTLEQVINLLADHSIHRVFVVDDAKKPIGVITLKDVLLEILSPMSHAGQKRKNAEPTEVKKAVEAGAAAKNRKTEGEEEPVVHLKGVVGTGLATAGHHHRTSAEFLAALVYTRAEQLRVPENKVFVAERTDKIVDVFRGLVNHNFLSVPVLQKTKHKWFGFLDLADIVLYVVNTFGESKLNVEEDFWTLVEREEEFKQKTVNDLMRYPLTRRNPFNPVKGGYSLLYAIEALAKERSLHRVPVVDEQRQLMNLITQSQVVRFLQQNMHLLGDKRATPVKEINGVMHDVFTINMHQRAIDAFHQMVEHGVTGVAIVDDTGRLRGNLSLRDLKAMSTDGRFFWRLYQTVENYITKLKHEIKEGQRPKRVQVCKESHTLEQVINLLADHSIHRVFVVDDAKKPIGVITLKDVLLEILSP

InterPro domains:
  IPR000644 CBS domain [PF00571] (174-219)
  IPR000644 CBS domain [PF00571] (234-286)
  IPR000644 CBS domain [PF00571] (322-370)
  IPR000644 CBS domain [PS51371] (166-226)
  IPR000644 CBS domain [PS51371] (240-296)
  IPR000644 CBS domain [PS51371] (318-372)
  IPR000644 CBS domain [SM00116] (80-129)
  IPR000644 CBS domain [SM00116] (171-220)
  IPR000644 CBS domain [SM00116] (243-291)
  IPR000644 CBS domain [SM00116] (322-370)
  IPR046342 CBS domain superfamily [G3DSA:3.10.580.10] (53-226)
  IPR046342 CBS domain superfamily [G3DSA:3.10.580.10] (230-371)
  IPR046342 CBS domain superfamily [SSF54631] (69-224)
  IPR046342 CBS domain superfamily [SSF54631] (232-369)
  IPR050511 AMP-activated protein kinase gamma/SDS23 families [PTHR13780] (69-367)

Nearest PDB structures (foldseek):
  3tdh-assembly1_C  TM=7.839E-01  e=6.701E-21  Saccharomyces cerevisiae S288C
  2qrd-assembly1_G  TM=8.007E-01  e=8.427E-20  Schizosaccharomyces pombe
  2oox-assembly2_E  TM=8.173E-01  e=2.038E-19  Schizosaccharomyces pombe
  2qr1-assembly2_E  TM=7.942E-01  e=2.736E-19  Schizosaccharomyces pombe
  2qr1-assembly1_G  TM=7.903E-01  e=4.929E-19  Schizosaccharomyces pombe

Organism: Acanthamoeba castellanii (strain ATCC 30010 / Neff) (NCBI:txid1257118)

Solvent-accessible surface area (backbone atoms only — not comparable to full-atom values): 42196 Å² total; per-residue (Å²): 139,86,82,78,79,79,78,84,76,83,79,74,89,74,71,90,70,68,86,74,72,72,88,71,65,95,78,76,85,75,77,76,74,70,72,68,73,74,71,70,72,71,72,69,75,70,75,69,75,65,73,86,60,89,70,46,42,45,30,33,59,35,48,33,50,34,54,69,35,39,46,60,69,61,58,61,69,96,66,76,81,64,72,40,43,43,79,37,39,42,62,57,52,50,48,51,28,45,76,69,70,43,61,59,28,45,30,32,38,74,93,72,72,41,76,60,13,46,50,39,50,58,56,52,54,50,47,48,48,69,70,60,34,62,86,64,36,63,34,95,46,32,53,65,63,51,42,70,70,33,61,71,59,56,66,35,27,39,51,68,54,44,79,35,76,44,43,73,44,26,58,68,60,67,44,53,54,79,36,39,29,44,57,55,50,48,44,42,36,69,37,88,61,42,64,55,31,40,22,18,45,98,83,63,44,80,74,39,60,45,40,56,67,52,50,37,43,51,47,57,77,46,47,82,36,31,53,54,34,35,64,39,34,43,70,73,41,76,85,21,74,38,91,58,68,66,42,56,34,78,41,39,32,48,57,50,53,50,50,26,61,74,69,70,44,63,62,36,40,25,16,49,97,85,48,31,59,73,34,70,48,43,56,68,63,62,56,74,34,44,87,73,31,51,37,59,29,47,34,71,29,33,31,49,59,40,51,55,53,46,57,70,65,52,56,90,83,74,58,66,86,58,67,60,71,41,45,52,74,40,26,42,47,57,49,45,46,52,29,41,77,49,68,45,67,62,35,36,23,33,50,96,78,39,28,63,53,14,45,45,37,55,39,46,52,45,46,57,57,70,36,114,136,88,81,80,74,81,77,82,80,85,80,76,88,72,79,85,76,70,89,74,74,68,94,78,71,98,80,74,84,76,78,77,75,71,73,68,74,76,71,70,71,71,70,70,76,71,76,68,74,65,73,85,61,88,69,45,41,45,30,32,58,35,48,33,50,33,53,68,34,38,45,57,70,61,57,63,70,94,67,76,81,64,73,41,42,41,80,36,39,42,62,58,53,48,48,50,27,55,76,68,68,43,61,58,28,43,30,33,37,74,93,72,73,42,76,61,14,46,49,38,52,58,57,53,51,51,48,48,46,67,70,61,32,61,88,66,36,63,34,98,47,33,53,66,62,53,41,71,68,33,60,72,61,56,66,34,28,38,50,67,53,44,80,36,77,41,44,73,45,26,58,68,60,66,44,53,55,80,35,40,29,45,58,55,52,48,44,42,37,70,36,87,61,42,64,58,31,40,23,18,45,98,85,64,44,80,75,39,63,43,38,57,68,52,49,38,42,50,47,57,76,46,46,80,37,31,52,54,34,34,64,39,33,43,71,73,41,77,85,21,74,38,90,56,66,68,42,55,33,76,41,39,32,50,57,50,54,50,50,27,62,75,68,71,43,64,62,36,38,24,18,48,98,84,46,31,58,74,36,68,48,43,57,68,62,66,57,76,38,52,82,72,32,52,40,58,30,48,33,72,30,31,32,49,58,41,51,55,52,46,57,72,65,53,55,90,85,72,58,68,86,58,67,59,70,41,46,53,74,40,27,43,47,56,50,44,47,51,29,43,76,50,69,46,66,62,36,36,23,33,50,95,76,39,28,62,54,14,44,45,37,57,38,47,51,43,47,57,57,70,34,113